Protein AF-0000000067235886 (afdb_homodimer)

Nearest PDB structures (foldseek):
  4d3r-assembly1_A  TM=9.795E-01  e=1.454E-13  Homo sapiens
  3s4e-assembly1_A  TM=9.645E-01  e=9.071E-14  Homo sapiens
  4d3p-assembly1_A  TM=9.441E-01  e=1.953E-13  Homo sapiens
  2nt2-assembly3_C  TM=9.740E-01  e=8.043E-13  Homo sapiens
  6apx-assembly1_A  TM=9.563E-01  e=5.006E-12  Escherichia coli K-12

InterPro domains:
  IPR000340 Dual specificity phosphatase, catalytic domain [PF00782] (36-157)
  IPR000387 Tyrosine-specific protein phosphatases domain [PS50056] (75-140)
  IPR016130 Protein-tyrosine phosphatase, active site [PS00383] (103-113)
  IPR020422 Dual specificity protein phosphatase domain [PS50054] (20-161)
  IPR020422 Dual specificity protein phosphatase domain [SM00195] (20-158)
  IPR029021 Protein-tyrosine phosphatase-like [G3DSA:3.90.190.10] (15-162)
  IPR029021 Protein-tyrosine phosphatase-like [SSF52799] (19-159)

Foldseek 3Di:
DPPDPDPPPPLPLDADDQQDWWDLDVQEIEHACNQQQDPVSCVVVQAAEEEEAAQPDDRNDPPRHHYDYHHDHLDLQTWLLLVQVVVLVRSVVQVVVVHHYYQYYHRRAANSLLNQLLSCCVVVVDASLVSSLSSCLRPVRHWHQLSSQLNRNVCNVVSVDSVPDPTGGPVNSVVVQVVQPHRCCSTPCNVNVVVVHDSVVSSPDRPPPDPPPDDVPPCPPPDPDDDDDDDDDDPPPPPPPPD/DPPDPDPPPPQCLDADDQQDWWDLDVQEIEHACNQQQDPVSCVVVQAAEEEEAAQPDDRNDPPRHHYDYHHDHLDLQTWLLLVQVVVLVRSVVQVVVVHHYYQYYHRRAANSLLNQLLSCCVVVVDASLVSSLSSCLRPVRHWHQLSSQQNRNVCNVVSVDSVPDPTGGPVNSVVVQVVQPHRCCSTPCNVNVVVVHDSVVSSPDRPPPDPPPDDVPPCPPPDPDDDPDDDDDDPPPPPPPPD

Sequence (486 aa):
MAKSPTQFVDIQTAPAQVNGCQAVTPGLLISSFAVEASESQLREQGVTHILQVGIELKSSHPGKFEYLVVPILDAEGVDLVATLPPMFGFIEAAAAKGGVVLVHCMMGISRSASTVIAYLMWKEHIGFVAAAERVYAARPFISPNPGFVLQLRLWEKMGMDFAGWQGWSRTKFLETVEEWGGMNACMFDSVMREGGVSLEAVSHTPRHLGLTSGSQGQLIVPTPAVKRRPMPVKFQHRFCCISMAKSPTQFVDIQTAPAQVNGCQAVTPGLLISSFAVEASESQLREQGVTHILQVGIELKSSHPGKFEYLVVPILDAEGVDLVATLPPMFGFIEAAAAKGGVVLVHCMMGISRSASTVIAYLMWKEHIGFVAAAERVYAARPFISPNPGFVLQLRLWEKMGMDFAGWQGWSRTKFLETVEEWGGMNACMFDSVMREGGVSLEAVSHTPRHLGLTSGSQGQLIVPTPAVKRRPMPVKFQHRFCCIS

Solvent-accessible surface area (backbone atoms only — not comparable to full-atom values): 28130 Å² total; per-residue (Å²): 130,82,75,73,75,79,73,68,73,71,76,69,87,59,64,71,47,54,64,39,76,30,64,66,47,96,48,36,30,40,19,10,39,58,38,67,64,30,62,70,55,33,55,73,70,51,49,43,32,37,40,39,37,28,56,90,64,74,84,73,53,80,87,78,43,49,75,46,79,45,70,43,72,98,48,49,30,53,49,58,75,82,57,39,62,67,53,49,50,52,52,50,55,35,51,76,70,71,33,19,35,35,31,20,17,73,59,30,24,25,62,22,41,45,49,52,30,49,46,42,19,63,76,67,70,44,51,58,60,61,26,42,49,51,46,28,45,40,38,62,56,52,51,36,48,44,27,55,46,49,48,50,48,51,35,47,74,61,68,67,40,74,88,73,59,84,78,61,30,54,67,54,39,56,52,46,30,61,73,59,67,30,65,69,50,40,30,48,68,44,44,34,42,74,68,70,42,55,64,58,59,42,58,68,46,74,77,67,75,79,73,77,80,77,64,90,63,72,75,72,69,73,70,79,81,73,84,75,78,80,75,89,77,80,80,77,75,80,75,77,76,80,126,130,82,77,71,76,78,72,68,72,72,74,71,86,58,65,71,46,53,62,38,74,31,64,64,47,96,50,37,31,39,20,10,40,58,37,68,64,29,64,69,54,33,56,74,71,52,50,43,32,38,40,39,37,28,56,88,65,73,83,73,52,79,87,77,42,50,75,47,79,43,71,42,71,96,48,49,31,52,50,60,74,80,57,39,63,67,54,49,52,51,53,51,54,34,48,77,69,71,35,20,34,36,33,20,16,73,61,31,25,25,62,23,40,45,50,53,29,50,46,42,19,64,76,66,70,46,50,56,58,63,26,42,49,51,46,29,46,41,38,60,56,51,51,35,47,44,28,56,45,49,48,49,47,51,36,47,75,61,69,66,42,75,87,74,58,86,77,60,29,54,65,53,38,54,54,48,31,61,71,59,68,30,64,70,50,40,29,46,69,44,43,33,44,75,68,72,42,54,65,58,59,42,56,67,47,76,78,67,76,78,72,78,80,78,64,90,64,72,75,72,70,73,71,80,81,73,86,77,78,79,73,90,78,82,80,79,77,78,75,79,75,81,123

Secondary structure (DSSP, 8-state):
-------------SPP-TTS-EEEETTEEEE-HHHHH-HHHHHHTT--EEEEE-TT---SSBTTBEEEEE---S-TTS--GGGHHHHHHHHHHHHHTT--EEEE-SSSSSHHHHHHHHHHHHHHT--HHHHHHHHHHHSTT----HHHHHHHHHHHHTTS-STT-----HHHHHHHHHHTT-GGGGSHHHHHHHTT--HHHHHHS----------S---------------------------/-------------SPP-TTS-EEEETTEEEE-HHHHH-HHHHHHTT--EEEEE-TT---SSBTTBEEEEE---S-TTS--GGGHHHHHHHHHHHHHTT--EEEE-SSSSSHHHHHHHHHHHHHHT--HHHHHHHHHHHSTT----HHHHHHHHHHHHTTS-STT-----HHHHHHHHHHTT-GGGGSHHHHHHHTT--HHHHHHS----------S---------------------------

Structure (mmCIF, N/CA/C/O backbone):
data_AF-0000000067235886-model_v1
#
loop_
_entity.id
_entity.type
_entity.pdbx_description
1 polymer 'Uncharacterized protein'
#
loop_
_atom_site.group_PDB
_atom_site.id
_atom_site.type_symbol
_atom_site.label_atom_id
_atom_site.label_alt_id
_atom_site.label_comp_id
_atom_site.label_asym_id
_atom_site.label_entity_id
_atom_site.label_seq_id
_atom_site.pdbx_PDB_ins_code
_atom_site.Cartn_x
_atom_site.Cartn_y
_atom_site.Cartn_z
_atom_site.occupancy
_atom_site.B_iso_or_equiv
_atom_site.auth_seq_id
_atom_site.auth_comp_id
_atom_site.auth_asym_id
_atom_site.auth_atom_id
_atom_site.pdbx_PDB_model_num
ATOM 1 N N . MET A 1 1 ? 15.859 -41.094 20.094 1 21.98 1 MET A N 1
ATOM 2 C CA . MET A 1 1 ? 15.188 -39.938 20.688 1 21.98 1 MET A CA 1
ATOM 3 C C . MET A 1 1 ? 14.391 -39.188 19.625 1 21.98 1 MET A C 1
ATOM 5 O O . MET A 1 1 ? 14.938 -38.812 18.578 1 21.98 1 MET A O 1
ATOM 9 N N . ALA A 1 2 ? 13.086 -39.406 19.625 1 26.31 2 ALA A N 1
ATOM 10 C CA . ALA A 1 2 ? 12.07 -38.938 18.703 1 26.31 2 ALA A CA 1
ATOM 11 C C . ALA A 1 2 ? 12.125 -37.406 18.562 1 26.31 2 ALA A C 1
ATOM 13 O O . ALA A 1 2 ? 11.953 -36.688 19.547 1 26.31 2 ALA A O 1
ATOM 14 N N . LYS A 1 3 ? 13.125 -36.875 17.797 1 30.08 3 LYS A N 1
ATOM 15 C CA . LYS A 1 3 ? 13.133 -35.438 17.516 1 30.08 3 LYS A CA 1
ATOM 16 C C . LYS A 1 3 ? 11.719 -34.906 17.344 1 30.08 3 LYS A C 1
ATOM 18 O O . LYS A 1 3 ? 10.875 -35.562 16.703 1 30.08 3 LYS A O 1
ATOM 23 N N . SER A 1 4 ? 11.273 -34.188 18.391 1 31 4 SER A N 1
ATOM 24 C CA . SER A 1 4 ? 9.961 -33.594 18.578 1 31 4 SER A CA 1
ATOM 25 C C . SER A 1 4 ? 9.453 -32.969 17.281 1 31 4 SER A C 1
ATOM 27 O O . SER A 1 4 ? 10.242 -32.562 16.422 1 31 4 SER A O 1
ATOM 29 N N . PRO A 1 5 ? 8.211 -33.125 16.906 1 32.5 5 PRO A N 1
ATOM 30 C CA . PRO A 1 5 ? 7.473 -32.594 15.742 1 32.5 5 PRO A CA 1
ATOM 31 C C . PRO A 1 5 ? 7.781 -31.141 15.453 1 32.5 5 PRO A C 1
ATOM 33 O O . PRO A 1 5 ? 8.242 -30.406 16.328 1 32.5 5 PRO A O 1
ATOM 36 N N . THR A 1 6 ? 8.086 -30.797 14.234 1 32.34 6 THR A N 1
ATOM 37 C CA . THR A 1 6 ? 8.273 -29.484 13.617 1 32.34 6 THR A CA 1
ATOM 38 C C . THR A 1 6 ? 7.359 -28.453 14.25 1 32.34 6 THR A C 1
ATOM 40 O O . THR A 1 6 ? 6.137 -28.609 14.273 1 32.34 6 THR A O 1
ATOM 43 N N . GLN A 1 7 ? 7.82 -27.891 15.414 1 30.92 7 GLN A N 1
ATOM 44 C CA . GLN A 1 7 ? 7.156 -26.75 16.031 1 30.92 7 GLN A CA 1
ATOM 45 C C . GLN A 1 7 ? 6.465 -25.891 14.992 1 30.92 7 GLN A C 1
ATOM 47 O O . GLN A 1 7 ? 7.105 -25.391 14.055 1 30.92 7 GLN A O 1
ATOM 52 N N . PHE A 1 8 ? 5.32 -26.344 14.602 1 31.03 8 PHE A N 1
ATOM 53 C CA . PHE A 1 8 ? 4.477 -25.453 13.812 1 31.03 8 PHE A CA 1
ATOM 54 C C . PHE A 1 8 ? 4.633 -24.016 14.266 1 31.03 8 PHE A C 1
ATOM 56 O O . PHE A 1 8 ? 4.559 -23.719 15.461 1 31.03 8 PHE A O 1
ATOM 63 N N . VAL A 1 9 ? 5.492 -23.281 13.703 1 32.22 9 VAL A N 1
ATOM 64 C CA . VAL A 1 9 ? 5.543 -21.859 13.961 1 32.22 9 VAL A CA 1
ATOM 65 C C . VAL A 1 9 ? 4.141 -21.328 14.258 1 32.22 9 VAL A C 1
ATOM 67 O O . VAL A 1 9 ? 3.176 -21.703 13.586 1 32.22 9 VAL A O 1
ATOM 70 N N . ASP A 1 10 ? 3.748 -21.219 15.438 1 34.53 10 ASP A N 1
ATOM 71 C CA . ASP A 1 10 ? 2.627 -20.438 15.938 1 34.53 10 ASP A CA 1
ATOM 72 C C . ASP A 1 10 ? 2.193 -19.375 14.922 1 34.53 10 ASP A C 1
ATOM 74 O O . ASP A 1 10 ? 2.984 -18.516 14.531 1 34.53 10 ASP A O 1
ATOM 78 N N . ILE A 1 11 ? 1.407 -19.75 13.891 1 42.47 11 ILE A N 1
ATOM 79 C CA . ILE A 1 11 ? 0.711 -18.812 13.008 1 42.47 11 ILE A CA 1
ATOM 80 C C . ILE A 1 11 ? 0.462 -17.5 13.742 1 42.47 11 ILE A C 1
ATOM 82 O O . ILE A 1 11 ? -0.143 -17.484 14.82 1 42.47 11 ILE A O 1
ATOM 86 N N . GLN A 1 12 ? 1.31 -16.656 13.727 1 47.28 12 GLN A N 1
ATOM 87 C CA . GLN A 1 12 ? 1.461 -15.359 14.383 1 47.28 12 GLN A CA 1
ATOM 88 C C . GLN A 1 12 ? 0.132 -14.609 14.438 1 47.28 12 GLN A C 1
ATOM 90 O O . GLN A 1 12 ? -0.515 -14.406 13.406 1 47.28 12 GLN A O 1
ATOM 95 N N . THR A 1 13 ? -0.775 -14.922 15.461 1 59 13 THR A N 1
ATOM 96 C CA . THR A 1 13 ? -1.963 -14.25 15.969 1 59 13 THR A CA 1
ATOM 97 C C . THR A 1 13 ? -1.791 -12.734 15.922 1 59 13 THR A C 1
ATOM 99 O O . THR A 1 13 ? -2.744 -11.984 16.156 1 59 13 THR A O 1
ATOM 102 N N . ALA A 1 14 ? -0.647 -12.375 15.492 1 71.44 14 ALA A N 1
ATOM 103 C CA . ALA A 1 14 ? -0.475 -10.922 15.523 1 71.44 14 ALA A CA 1
ATOM 104 C C . ALA A 1 14 ? -1.036 -10.273 14.266 1 71.44 14 ALA A C 1
ATOM 106 O O . ALA A 1 14 ? -0.962 -10.844 13.18 1 71.44 14 ALA A O 1
ATOM 107 N N . PRO A 1 15 ? -1.678 -9.25 14.445 1 83.06 15 PRO A N 1
ATOM 108 C CA . PRO A 1 15 ? -2.207 -8.555 13.273 1 83.06 15 PRO A CA 1
ATOM 109 C C . PRO A 1 15 ? -1.141 -8.297 12.211 1 83.06 15 PRO A C 1
ATOM 111 O O . PRO A 1 15 ? 0.013 -8.016 12.539 1 83.06 15 PRO A O 1
ATOM 114 N N . ALA A 1 16 ? -1.576 -8.477 11.078 1 89.81 16 ALA A N 1
ATOM 115 C CA . ALA A 1 16 ? -0.67 -8.305 9.945 1 89.81 16 ALA A CA 1
ATOM 116 C C . ALA A 1 16 ? -0.189 -6.863 9.836 1 89.81 16 ALA A C 1
ATOM 118 O O . ALA A 1 16 ? -0.969 -5.926 10.031 1 89.81 16 ALA A O 1
ATOM 119 N N . GLN A 1 17 ? 1.091 -6.746 9.602 1 92.12 17 GLN A N 1
ATOM 120 C CA . GLN A 1 17 ? 1.688 -5.445 9.336 1 92.12 17 GLN A CA 1
ATOM 121 C C . GLN A 1 17 ? 2.123 -5.328 7.875 1 92.12 17 GLN A C 1
ATOM 123 O O . GLN A 1 17 ? 2.615 -6.293 7.289 1 92.12 17 GLN A O 1
ATOM 128 N N . VAL A 1 18 ? 2.025 -4.145 7.344 1 94.06 18 VAL A N 1
ATOM 129 C CA . VAL A 1 18 ? 2.244 -3.953 5.91 1 94.06 18 VAL A CA 1
ATOM 130 C C . VAL A 1 18 ? 3.686 -4.309 5.559 1 94.06 18 VAL A C 1
ATOM 132 O O . VAL A 1 18 ? 3.963 -4.781 4.453 1 94.06 18 VAL A O 1
ATOM 135 N N . ASN A 1 19 ? 4.613 -4.066 6.465 1 94.56 19 ASN A N 1
ATOM 136 C CA . ASN A 1 19 ? 6.016 -4.34 6.16 1 94.56 19 ASN A CA 1
ATOM 137 C C . ASN A 1 19 ? 6.48 -5.648 6.789 1 94.56 19 ASN A C 1
ATOM 139 O O . ASN A 1 19 ? 7.684 -5.91 6.875 1 94.56 19 ASN A O 1
ATOM 143 N N . GLY A 1 20 ? 5.555 -6.43 7.195 1 93.06 20 GLY A N 1
ATOM 144 C CA . GLY A 1 20 ? 5.824 -7.785 7.652 1 93.06 20 GLY A CA 1
ATOM 145 C C . GLY A 1 20 ? 5.52 -8.836 6.605 1 93.06 20 GLY A C 1
ATOM 146 O O . GLY A 1 20 ? 4.934 -8.539 5.566 1 93.06 20 GLY A O 1
ATOM 147 N N . CYS A 1 21 ? 5.992 -9.984 6.887 1 95 21 CYS A N 1
ATOM 148 C CA . CYS A 1 21 ? 5.734 -11.109 5.992 1 95 21 CYS A CA 1
ATOM 149 C C . CYS A 1 21 ? 4.512 -11.898 6.445 1 95 21 CYS A C 1
ATOM 151 O O . CYS A 1 21 ? 4.285 -12.07 7.648 1 95 21 CYS A O 1
ATOM 153 N N . GLN A 1 22 ? 3.697 -12.312 5.535 1 96.88 22 GLN A N 1
ATOM 154 C CA . GLN A 1 22 ? 2.543 -13.156 5.82 1 96.88 22 GLN A CA 1
ATOM 155 C C . GLN A 1 22 ? 2.631 -14.477 5.062 1 96.88 22 GLN A C 1
ATOM 157 O O . GLN A 1 22 ? 3.02 -14.508 3.891 1 96.88 22 GLN A O 1
ATOM 162 N N . ALA A 1 23 ? 2.35 -15.562 5.762 1 97.5 23 ALA A N 1
ATOM 163 C CA . ALA A 1 23 ? 2.271 -16.875 5.133 1 97.5 23 ALA A CA 1
ATOM 164 C C . ALA A 1 23 ? 0.893 -17.109 4.523 1 97.5 23 ALA A C 1
ATOM 166 O O . ALA A 1 23 ? -0.123 -17.031 5.219 1 97.5 23 ALA A O 1
ATOM 167 N N . VAL A 1 24 ? 0.895 -17.391 3.256 1 97.75 24 VAL A N 1
ATOM 168 C CA . VAL A 1 24 ? -0.371 -17.672 2.584 1 97.75 24 VAL A CA 1
ATOM 169 C C . VAL A 1 24 ? -0.667 -19.172 2.643 1 97.75 24 VAL A C 1
ATOM 171 O O . VAL A 1 24 ? -1.794 -19.578 2.936 1 97.75 24 VAL A O 1
ATOM 174 N N . THR A 1 25 ? 0.249 -19.969 2.256 1 96.56 25 THR A N 1
ATOM 175 C CA . THR A 1 25 ? 0.318 -21.422 2.443 1 96.56 25 THR A CA 1
ATOM 176 C C . THR A 1 25 ? 1.691 -21.828 2.967 1 96.56 25 THR A C 1
ATOM 178 O O . THR A 1 25 ? 2.637 -21.031 2.936 1 96.56 25 THR A O 1
ATOM 181 N N . PRO A 1 26 ? 1.777 -22.984 3.557 1 95.31 26 PRO A N 1
ATOM 182 C CA . PRO A 1 26 ? 3.115 -23.406 3.977 1 95.31 26 PRO A CA 1
ATOM 183 C C . PRO A 1 26 ? 4.148 -23.297 2.859 1 95.31 26 PRO A C 1
ATOM 185 O O . PRO A 1 26 ? 3.949 -23.828 1.768 1 95.31 26 PRO A O 1
ATOM 188 N N . GLY A 1 27 ? 5.133 -22.531 3.156 1 97.81 27 GLY A N 1
ATOM 189 C CA . GLY A 1 27 ? 6.238 -22.422 2.219 1 97.81 27 GLY A CA 1
ATOM 190 C C . GLY A 1 27 ? 6.078 -21.25 1.256 1 97.81 27 GLY A C 1
ATOM 191 O O . GLY A 1 27 ? 6.957 -21 0.429 1 97.81 27 GLY A O 1
ATOM 192 N N . LEU A 1 28 ? 4.984 -20.547 1.322 1 98.69 28 LEU A N 1
ATOM 193 C CA . LEU A 1 28 ? 4.723 -19.422 0.428 1 98.69 28 LEU A CA 1
ATOM 194 C C . LEU A 1 28 ? 4.387 -18.172 1.221 1 98.69 28 LEU A C 1
ATOM 196 O O . LEU A 1 28 ? 3.311 -18.078 1.817 1 98.69 28 LEU A O 1
ATOM 200 N N . LEU A 1 29 ? 5.312 -17.203 1.153 1 98.75 29 LEU A N 1
ATOM 201 C CA . LEU A 1 29 ? 5.195 -15.961 1.898 1 98.75 29 LEU A CA 1
ATOM 202 C C . LEU A 1 29 ? 5.004 -14.781 0.953 1 98.75 29 LEU A C 1
ATOM 204 O O . LEU A 1 29 ? 5.449 -14.82 -0.196 1 98.75 29 LEU A O 1
ATOM 208 N N . ILE A 1 30 ? 4.324 -13.75 1.436 1 98.81 30 ILE A N 1
ATOM 209 C CA . ILE A 1 30 ? 4.156 -12.492 0.715 1 98.81 30 ILE A CA 1
ATOM 210 C C . ILE A 1 30 ? 4.52 -11.32 1.627 1 98.81 30 ILE A C 1
ATOM 212 O O . ILE A 1 30 ? 4.25 -11.352 2.83 1 98.81 30 ILE A O 1
ATOM 216 N N . SER A 1 31 ? 5.164 -10.297 1.07 1 98 31 SER A N 1
ATOM 217 C CA . SER A 1 31 ? 5.52 -9.125 1.857 1 98 31 SER A CA 1
ATOM 218 C C . SER A 1 31 ? 5.805 -7.922 0.961 1 98 31 SER A C 1
ATOM 220 O O . SER A 1 31 ? 5.723 -8.023 -0.264 1 98 31 SER A O 1
ATOM 222 N N . SER A 1 32 ? 6.035 -6.785 1.588 1 96.5 32 SER A N 1
ATOM 223 C CA . SER A 1 32 ? 6.633 -5.641 0.913 1 96.5 32 SER A CA 1
ATOM 224 C C . SER A 1 32 ? 8.133 -5.844 0.693 1 96.5 32 SER A C 1
ATOM 226 O O . SER A 1 32 ? 8.672 -6.895 1.035 1 96.5 32 SER A O 1
ATOM 228 N N . PHE A 1 33 ? 8.781 -4.871 0.14 1 95.94 33 PHE A N 1
ATOM 229 C CA . PHE A 1 33 ? 10.219 -4.926 -0.112 1 95.94 33 PHE A CA 1
ATOM 230 C C . PHE A 1 33 ? 10.992 -4.984 1.197 1 95.94 33 PHE A C 1
ATOM 232 O O . PHE A 1 33 ? 12.148 -5.406 1.219 1 95.94 33 PHE A O 1
ATOM 239 N N . ALA A 1 34 ? 10.406 -4.555 2.262 1 94.06 34 ALA A N 1
ATOM 240 C CA . ALA A 1 34 ? 11.109 -4.359 3.525 1 94.06 34 ALA A CA 1
ATOM 241 C C . ALA A 1 34 ? 11.68 -5.672 4.047 1 94.06 34 ALA A C 1
ATOM 243 O O . ALA A 1 34 ? 12.805 -5.715 4.547 1 94.06 34 ALA A O 1
ATOM 244 N N . VAL A 1 35 ? 10.898 -6.727 3.922 1 95.88 35 VAL A N 1
ATOM 245 C CA . VAL A 1 35 ? 11.359 -8.023 4.41 1 95.88 35 VAL A CA 1
ATOM 246 C C . VAL A 1 35 ? 12.531 -8.508 3.555 1 95.88 35 VAL A C 1
ATOM 248 O O . VAL A 1 35 ? 13.539 -8.992 4.082 1 95.88 35 VAL A O 1
ATOM 251 N N . GLU A 1 36 ? 12.359 -8.367 2.256 1 97.19 36 GLU A N 1
ATOM 252 C CA . GLU A 1 36 ? 13.414 -8.773 1.331 1 97.19 36 GLU A CA 1
ATOM 253 C C . GLU A 1 36 ? 14.719 -8.039 1.624 1 97.19 36 GLU A C 1
ATOM 255 O O . GLU A 1 36 ? 15.805 -8.617 1.492 1 97.19 36 GLU A O 1
ATOM 260 N N . ALA A 1 37 ? 14.641 -6.809 2.072 1 94.38 37 ALA A N 1
ATOM 261 C CA . ALA A 1 37 ? 15.82 -5.98 2.311 1 94.38 37 ALA A CA 1
ATOM 262 C C . ALA A 1 37 ? 16.547 -6.406 3.588 1 94.38 37 ALA A C 1
ATOM 264 O O . ALA A 1 37 ? 17.703 -6.047 3.803 1 94.38 37 ALA A O 1
ATOM 265 N N . SER A 1 38 ? 15.906 -7.152 4.426 1 94.12 38 SER A N 1
ATOM 266 C CA . SER A 1 38 ? 16.469 -7.551 5.711 1 94.12 38 SER A CA 1
ATOM 267 C C . SER A 1 38 ? 16.875 -9.016 5.703 1 94.12 38 SER A C 1
ATOM 269 O O . SER A 1 38 ? 16.047 -9.906 5.879 1 94.12 38 SER A O 1
ATOM 271 N N . GLU A 1 39 ? 18.141 -9.195 5.652 1 96.19 39 GLU A N 1
ATOM 272 C CA . GLU A 1 39 ? 18.625 -10.562 5.648 1 96.19 39 GLU A CA 1
ATOM 273 C C . GLU A 1 39 ? 18.188 -11.312 6.906 1 96.19 39 GLU A C 1
ATOM 275 O O . GLU A 1 39 ? 17.859 -12.5 6.848 1 96.19 39 GLU A O 1
ATOM 280 N N . SER A 1 40 ? 18.297 -10.641 8.023 1 94.69 40 SER A N 1
ATOM 281 C CA . SER A 1 40 ? 17.922 -11.273 9.281 1 94.69 40 SER A CA 1
ATOM 282 C C . SER A 1 40 ? 16.469 -11.734 9.25 1 94.69 40 SER A C 1
ATOM 284 O O . SER A 1 40 ? 16.156 -12.844 9.703 1 94.69 40 SER A O 1
ATOM 286 N N . GLN A 1 41 ? 15.594 -10.945 8.695 1 94.19 41 GLN A N 1
ATOM 287 C CA . GLN A 1 41 ? 14.188 -11.32 8.594 1 94.19 41 GLN A CA 1
ATOM 288 C C . GLN A 1 41 ? 14 -12.492 7.637 1 94.19 41 GLN A C 1
ATOM 290 O O . GLN A 1 41 ? 13.195 -13.391 7.898 1 94.19 41 GLN A O 1
ATOM 295 N N . LEU A 1 42 ? 14.703 -12.477 6.559 1 97.88 42 LEU A N 1
ATOM 296 C CA . LEU A 1 42 ? 14.625 -13.562 5.586 1 97.88 42 LEU A CA 1
ATOM 297 C C . LEU A 1 42 ? 15.023 -14.891 6.223 1 97.88 42 LEU A C 1
ATOM 299 O O . LEU A 1 42 ? 14.328 -15.891 6.066 1 97.88 42 LEU A O 1
ATOM 303 N N . ARG A 1 43 ? 16.062 -14.867 6.914 1 97.75 43 ARG A N 1
ATOM 304 C CA . ARG A 1 43 ? 16.562 -16.078 7.547 1 97.75 43 ARG A CA 1
ATOM 305 C C . ARG A 1 43 ? 15.633 -16.547 8.656 1 97.75 43 ARG A C 1
ATOM 307 O O . ARG A 1 43 ? 15.391 -17.75 8.812 1 97.75 43 ARG A O 1
ATOM 314 N N . GLU A 1 44 ? 15.164 -15.578 9.391 1 96.12 44 GLU A N 1
ATOM 315 C CA . GLU A 1 44 ? 14.227 -15.906 10.461 1 96.12 44 GLU A CA 1
ATOM 316 C C . GLU A 1 44 ? 12.984 -16.609 9.922 1 96.12 44 GLU A C 1
ATOM 318 O O . GLU A 1 44 ? 12.422 -17.484 10.578 1 96.12 44 GLU A O 1
ATOM 323 N N . GLN A 1 45 ? 12.586 -16.266 8.742 1 96.56 45 GLN A N 1
ATOM 324 C CA . GLN A 1 45 ? 11.391 -16.828 8.133 1 96.56 45 GLN A CA 1
ATOM 325 C C . GLN A 1 45 ? 11.719 -18.094 7.336 1 96.56 45 GLN A C 1
ATOM 327 O O . GLN A 1 45 ? 10.828 -18.719 6.766 1 96.56 45 GLN A O 1
ATOM 332 N N . GLY A 1 46 ? 13.008 -18.422 7.238 1 98 46 GLY A N 1
ATOM 333 C CA . GLY A 1 46 ? 13.43 -19.625 6.523 1 98 46 GLY A CA 1
ATOM 334 C C . GLY A 1 46 ? 13.391 -19.453 5.016 1 98 46 GLY A C 1
ATOM 335 O O . GLY A 1 46 ? 13.328 -20.453 4.285 1 98 46 GLY A O 1
ATOM 336 N N . VAL A 1 47 ? 13.445 -18.281 4.559 1 98.75 47 VAL A N 1
ATOM 337 C CA . VAL A 1 47 ? 13.336 -18.016 3.127 1 98.75 47 VAL A CA 1
ATOM 338 C C . VAL A 1 47 ? 14.547 -18.594 2.402 1 98.75 47 VAL A C 1
ATOM 340 O O . VAL A 1 47 ? 15.688 -18.438 2.863 1 98.75 47 VAL A O 1
ATOM 343 N N . THR A 1 48 ? 14.297 -19.266 1.369 1 98.81 48 THR A N 1
ATOM 344 C CA . THR A 1 48 ? 15.367 -19.797 0.527 1 98.81 48 THR A CA 1
ATOM 345 C C . THR A 1 48 ? 15.281 -19.203 -0.879 1 98.81 48 THR A C 1
ATOM 347 O O . THR A 1 48 ? 16.297 -19.094 -1.574 1 98.81 48 THR A O 1
ATOM 350 N N . HIS A 1 49 ? 14.133 -18.906 -1.353 1 98.88 49 HIS A N 1
ATOM 351 C CA . HIS A 1 49 ? 13.836 -18.391 -2.684 1 98.88 49 HIS A CA 1
ATOM 352 C C . HIS A 1 49 ? 13.078 -17.078 -2.607 1 98.88 49 HIS A C 1
ATOM 354 O O . HIS A 1 49 ? 12.211 -16.906 -1.75 1 98.88 49 HIS A O 1
ATOM 360 N N . ILE A 1 50 ? 13.43 -16.141 -3.514 1 98.94 50 ILE A N 1
ATOM 361 C CA . ILE A 1 50 ? 12.781 -14.828 -3.539 1 98.94 50 ILE A CA 1
ATOM 362 C C . ILE A 1 50 ? 12.273 -14.531 -4.945 1 98.94 50 ILE A C 1
ATOM 364 O O . ILE A 1 50 ? 13.055 -14.492 -5.898 1 98.94 50 ILE A O 1
ATOM 368 N N . LEU A 1 51 ? 11.016 -14.43 -5.102 1 98.94 51 LEU A N 1
ATOM 369 C CA . LEU A 1 51 ? 10.367 -13.953 -6.316 1 98.94 51 LEU A CA 1
ATOM 370 C C . LEU A 1 51 ? 10.07 -12.461 -6.23 1 98.94 51 LEU A C 1
ATOM 372 O O . LEU A 1 51 ? 9.156 -12.039 -5.52 1 98.94 51 LEU A O 1
ATOM 376 N N . GLN A 1 52 ? 10.836 -11.711 -6.941 1 98.88 52 GLN A N 1
ATOM 377 C CA . GLN A 1 52 ? 10.789 -10.258 -6.926 1 98.88 52 GLN A CA 1
ATOM 378 C C . GLN A 1 52 ? 10.039 -9.719 -8.141 1 98.88 52 GLN A C 1
ATOM 380 O O . GLN A 1 52 ? 10.492 -9.867 -9.273 1 98.88 52 GLN A O 1
ATOM 385 N N . VAL A 1 53 ? 8.898 -9.039 -7.895 1 98.88 53 VAL A N 1
ATOM 386 C CA . VAL A 1 53 ? 8.031 -8.633 -8.992 1 98.88 53 VAL A CA 1
ATOM 387 C C . VAL A 1 53 ? 7.934 -7.105 -9.031 1 98.88 53 VAL A C 1
ATOM 389 O O . VAL A 1 53 ? 7.098 -6.512 -8.344 1 98.88 53 VAL A O 1
ATOM 392 N N . GLY A 1 54 ? 8.633 -6.465 -9.836 1 98.38 54 GLY A N 1
ATOM 393 C CA . GLY A 1 54 ? 8.633 -5.016 -9.953 1 98.38 54 GLY A CA 1
ATOM 394 C C . GLY A 1 54 ? 9.859 -4.48 -10.664 1 98.38 54 GLY A C 1
ATOM 395 O O . GLY A 1 54 ? 10.984 -4.887 -10.375 1 98.38 54 GLY A O 1
ATOM 396 N N . ILE A 1 55 ? 9.633 -3.531 -11.508 1 97.69 55 ILE A N 1
ATOM 397 C CA . ILE A 1 55 ? 10.695 -3.037 -12.375 1 97.69 55 ILE A CA 1
ATOM 398 C C . ILE A 1 55 ? 11.609 -2.104 -11.586 1 97.69 55 ILE A C 1
ATOM 400 O O . ILE A 1 55 ? 12.781 -1.945 -11.93 1 97.69 55 ILE A O 1
ATOM 404 N N . GLU A 1 56 ? 11.133 -1.5 -10.508 1 93.81 56 GLU A N 1
ATOM 405 C CA . GLU A 1 56 ? 11.891 -0.506 -9.758 1 93.81 56 GLU A CA 1
ATOM 406 C C . GLU A 1 56 ? 12.742 -1.165 -8.672 1 93.81 56 GLU A C 1
ATOM 408 O O . GLU A 1 56 ? 13.547 -0.501 -8.023 1 93.81 56 GLU A O 1
ATOM 413 N N . LEU A 1 57 ? 12.602 -2.465 -8.531 1 96.06 57 LEU A N 1
ATOM 414 C CA . LEU A 1 57 ? 13.227 -3.168 -7.414 1 96.06 57 LEU A CA 1
ATOM 415 C C . LEU A 1 57 ? 14.609 -3.674 -7.793 1 96.06 57 LEU A C 1
ATOM 417 O O . LEU A 1 57 ? 14.844 -4.07 -8.938 1 96.06 57 LEU A O 1
ATOM 421 N N . LYS A 1 58 ? 15.469 -3.66 -6.824 1 95.88 58 LYS A N 1
ATOM 422 C CA . LYS A 1 58 ? 16.781 -4.273 -6.91 1 95.88 58 LYS A CA 1
ATOM 423 C C . LYS A 1 58 ? 16.969 -5.332 -5.824 1 95.88 58 LYS A C 1
ATOM 425 O O . LYS A 1 58 ? 16.625 -5.105 -4.668 1 95.88 58 LYS A O 1
ATOM 430 N N . SER A 1 59 ? 17.578 -6.453 -6.242 1 97.94 59 SER A N 1
ATOM 431 C CA . SER A 1 59 ? 17.797 -7.523 -5.277 1 97.94 59 SER A CA 1
ATOM 432 C C . SER A 1 59 ? 18.812 -7.105 -4.219 1 97.94 59 SER A C 1
ATOM 434 O O . SER A 1 59 ? 19.922 -6.676 -4.547 1 97.94 59 SER A O 1
ATOM 436 N N . SER A 1 60 ? 18.516 -7.355 -2.994 1 96.19 60 SER A N 1
ATOM 437 C CA . SER A 1 60 ? 19.359 -6.879 -1.898 1 96.19 60 SER A CA 1
ATOM 438 C C . SER A 1 60 ? 20.438 -7.887 -1.549 1 96.19 60 SER A C 1
ATOM 440 O O . SER A 1 60 ? 21.5 -7.52 -1.025 1 96.19 60 SER A O 1
ATOM 442 N N . HIS A 1 61 ? 20.188 -9.172 -1.855 1 97.56 61 HIS A N 1
ATOM 443 C CA . HIS A 1 61 ? 21.094 -10.195 -1.364 1 97.56 61 HIS A CA 1
ATOM 444 C C . HIS A 1 61 ? 21.422 -11.211 -2.457 1 97.56 61 HIS A C 1
ATOM 446 O O . HIS A 1 61 ? 21.281 -12.422 -2.254 1 97.56 61 HIS A O 1
ATOM 452 N N . PRO A 1 62 ? 21.859 -10.734 -3.58 1 96.31 62 PRO A N 1
ATOM 453 C CA . PRO A 1 62 ? 22.25 -11.688 -4.621 1 96.31 62 PRO A CA 1
ATOM 454 C C . PRO A 1 62 ? 23.312 -12.68 -4.145 1 96.31 62 PRO A C 1
ATOM 456 O O . PRO A 1 62 ? 24.219 -12.312 -3.396 1 96.31 62 PRO A O 1
ATOM 459 N N . GLY A 1 63 ? 23.094 -13.938 -4.504 1 97.12 63 GLY A N 1
ATOM 460 C CA . GLY A 1 63 ? 24.078 -14.961 -4.141 1 97.12 63 GLY A CA 1
ATOM 461 C C . GLY A 1 63 ? 23.766 -15.641 -2.82 1 97.12 63 GLY A C 1
ATOM 462 O O . GLY A 1 63 ? 24.281 -16.719 -2.531 1 97.12 63 GLY A O 1
ATOM 463 N N . LYS A 1 64 ? 22.938 -15.086 -2.049 1 98.12 64 LYS A N 1
ATOM 464 C CA . LYS A 1 64 ? 22.625 -15.664 -0.747 1 98.12 64 LYS A CA 1
ATOM 465 C C . LYS A 1 64 ? 21.281 -16.406 -0.785 1 98.12 64 LYS A C 1
ATOM 467 O O . LYS A 1 64 ? 21.078 -17.344 -0.022 1 98.12 64 LYS A O 1
ATOM 472 N N . PHE A 1 65 ? 20.469 -15.93 -1.567 1 98.75 65 PHE A N 1
ATOM 473 C CA . PHE A 1 65 ? 19.172 -16.531 -1.838 1 98.75 65 PHE A CA 1
ATOM 474 C C . PHE A 1 65 ? 18.984 -16.766 -3.332 1 98.75 65 PHE A C 1
ATOM 476 O O . PHE A 1 65 ? 19.672 -16.156 -4.152 1 98.75 65 PHE A O 1
ATOM 483 N N . GLU A 1 66 ? 18.125 -17.703 -3.691 1 98.69 66 GLU A N 1
ATOM 484 C CA . GLU A 1 66 ? 17.797 -17.891 -5.098 1 98.69 66 GLU A CA 1
ATOM 485 C C . GLU A 1 66 ? 16.734 -16.891 -5.547 1 98.69 66 GLU A C 1
ATOM 487 O O . GLU A 1 66 ? 15.625 -16.844 -4.992 1 98.69 66 GLU A O 1
ATOM 492 N N . TYR A 1 67 ? 17.078 -16.109 -6.555 1 98.81 67 TYR A N 1
ATOM 493 C CA . TYR A 1 67 ? 16.188 -15.047 -6.992 1 98.81 67 TYR A CA 1
ATOM 494 C C . TYR A 1 67 ? 15.57 -15.367 -8.344 1 98.81 67 TYR A C 1
ATOM 496 O O . TYR A 1 67 ? 16.234 -15.93 -9.219 1 98.81 67 TYR A O 1
ATOM 504 N N . LEU A 1 68 ? 14.352 -15.062 -8.531 1 98.88 68 LEU A N 1
ATOM 505 C CA . LEU A 1 68 ? 13.734 -14.766 -9.82 1 98.88 68 LEU A CA 1
ATOM 506 C C . LEU A 1 68 ? 13.188 -13.336 -9.852 1 98.88 68 LEU A C 1
ATOM 508 O O . LEU A 1 68 ? 12.383 -12.961 -8.992 1 98.88 68 LEU A O 1
ATOM 512 N N . VAL A 1 69 ? 13.656 -12.578 -10.797 1 98.75 69 VAL A N 1
ATOM 513 C CA . VAL A 1 69 ? 13.25 -11.18 -10.922 1 98.75 69 VAL A CA 1
ATOM 514 C C . VAL A 1 69 ? 12.32 -11.023 -12.125 1 98.75 69 VAL A C 1
ATOM 516 O O . VAL A 1 69 ? 12.664 -11.414 -13.242 1 98.75 69 VAL A O 1
ATOM 519 N N . VAL A 1 70 ? 11.164 -10.492 -11.883 1 98.88 70 VAL A N 1
ATOM 520 C CA . VAL A 1 70 ? 10.18 -10.203 -12.922 1 98.88 70 VAL A CA 1
ATOM 521 C C . VAL A 1 70 ? 9.906 -8.703 -12.969 1 98.88 70 VAL A C 1
ATOM 523 O O . VAL A 1 70 ? 9.109 -8.188 -12.188 1 98.88 70 VAL A O 1
ATOM 526 N N . PRO A 1 71 ? 10.5 -7.996 -13.938 1 98.44 71 PRO A N 1
ATOM 527 C CA . PRO A 1 71 ? 10.484 -6.531 -13.938 1 98.44 71 PRO A CA 1
ATOM 528 C C . PRO A 1 71 ? 9.258 -5.961 -14.648 1 98.44 71 PRO A C 1
ATOM 530 O O . PRO A 1 71 ? 9.359 -5.492 -15.789 1 98.44 71 PRO A O 1
ATOM 533 N N . ILE A 1 72 ? 8.188 -5.867 -13.984 1 98.38 72 ILE A N 1
ATOM 534 C CA . ILE A 1 72 ? 6.988 -5.293 -14.57 1 98.38 72 ILE A CA 1
ATOM 535 C C . ILE A 1 72 ? 6.527 -4.094 -13.742 1 98.38 72 ILE A C 1
ATOM 537 O O . ILE A 1 72 ? 6.809 -4.016 -12.547 1 98.38 72 ILE A O 1
ATOM 541 N N . LEU A 1 73 ? 5.777 -3.188 -14.422 1 97.31 73 LEU A N 1
ATOM 542 C CA . LEU A 1 73 ? 5.164 -2.039 -13.758 1 97.31 73 LEU A CA 1
ATOM 543 C C . LEU A 1 73 ? 3.852 -2.434 -13.086 1 97.31 73 LEU A C 1
ATOM 545 O O . LEU A 1 73 ? 3.205 -3.4 -13.5 1 97.31 73 LEU A O 1
ATOM 549 N N . ASP A 1 74 ? 3.549 -1.692 -12.047 1 96.5 74 ASP A N 1
ATOM 550 C CA . ASP A 1 74 ? 2.205 -1.808 -11.492 1 96.5 74 ASP A CA 1
ATOM 551 C C . ASP A 1 74 ? 1.227 -0.891 -12.227 1 96.5 74 ASP A C 1
ATOM 553 O O . ASP A 1 74 ? 0.818 0.143 -11.688 1 96.5 74 ASP A O 1
ATOM 557 N N . ALA A 1 75 ? 0.888 -1.38 -13.352 1 96.75 75 ALA A N 1
ATOM 558 C CA . ALA A 1 75 ? 0.012 -0.605 -14.227 1 96.75 75 ALA A CA 1
ATOM 559 C C . ALA A 1 75 ? -1.054 -1.493 -14.859 1 96.75 75 ALA A C 1
ATOM 561 O O . ALA A 1 75 ? -0.791 -2.652 -15.188 1 96.75 75 ALA A O 1
ATOM 562 N N . GLU A 1 76 ? -2.166 -0.93 -15.117 1 97.56 76 GLU A N 1
ATOM 563 C CA . GLU A 1 76 ? -3.344 -1.691 -15.523 1 97.56 76 GLU A CA 1
ATOM 564 C C . GLU A 1 76 ? -3.139 -2.332 -16.891 1 97.56 76 GLU A C 1
ATOM 566 O O . GLU A 1 76 ? -3.736 -3.365 -17.203 1 97.56 76 GLU A O 1
ATOM 571 N N . GLY A 1 77 ? -2.293 -1.745 -17.641 1 98.31 77 GLY A N 1
ATOM 572 C CA . GLY A 1 77 ? -2.1 -2.236 -19 1 98.31 77 GLY A CA 1
ATOM 573 C C . GLY A 1 77 ? -1.041 -3.316 -19.094 1 98.31 77 GLY A C 1
ATOM 574 O O . GLY A 1 77 ? -0.854 -3.916 -20.156 1 98.31 77 GLY A O 1
ATOM 575 N N . VAL A 1 78 ? -0.335 -3.617 -18.016 1 98.75 78 VAL A N 1
ATOM 576 C CA . VAL A 1 78 ? 0.737 -4.605 -18.016 1 98.75 78 VAL A CA 1
ATOM 577 C C . VAL A 1 78 ? 0.142 -6.012 -18.062 1 98.75 78 VAL A C 1
ATOM 579 O O . VAL A 1 78 ? -0.817 -6.316 -17.359 1 98.75 78 VAL A O 1
ATOM 582 N N . ASP A 1 79 ? 0.699 -6.879 -18.922 1 98.88 79 ASP A N 1
ATOM 583 C CA . ASP A 1 79 ? 0.218 -8.242 -19.109 1 98.88 79 ASP A CA 1
ATOM 584 C C . ASP A 1 79 ? 0.808 -9.188 -18.062 1 98.88 79 ASP A C 1
ATOM 586 O O . ASP A 1 79 ? 1.774 -9.898 -18.344 1 98.88 79 ASP A O 1
ATOM 590 N N . LEU A 1 80 ? 0.186 -9.281 -16.969 1 98.88 80 LEU A N 1
ATOM 591 C CA . LEU A 1 80 ? 0.641 -10.117 -15.867 1 98.88 80 LEU A CA 1
ATOM 592 C C . LEU A 1 80 ? 0.562 -11.594 -16.234 1 98.88 80 LEU A C 1
ATOM 594 O O . LEU A 1 80 ? 1.479 -12.359 -15.938 1 98.88 80 LEU A O 1
ATOM 598 N N . VAL A 1 81 ? -0.496 -12.039 -16.797 1 98.88 81 VAL A N 1
ATOM 599 C CA . VAL A 1 81 ? -0.76 -13.453 -17.062 1 98.88 81 VAL A CA 1
ATOM 600 C C . VAL A 1 81 ? 0.36 -14.031 -17.922 1 98.88 81 VAL A C 1
ATOM 602 O O . VAL A 1 81 ? 0.808 -15.156 -17.688 1 98.88 81 VAL A O 1
ATOM 605 N N . ALA A 1 82 ? 0.797 -13.266 -18.844 1 98.62 82 ALA A N 1
ATOM 606 C CA . ALA A 1 82 ? 1.862 -13.727 -19.719 1 98.62 82 ALA A CA 1
ATOM 607 C C . ALA A 1 82 ? 3.148 -13.992 -18.953 1 98.62 82 ALA A C 1
ATOM 609 O O . ALA A 1 82 ? 4.02 -14.727 -19.422 1 98.62 82 ALA A O 1
ATOM 610 N N . THR A 1 83 ? 3.316 -13.414 -17.781 1 98.62 83 THR A N 1
ATOM 611 C CA . THR A 1 83 ? 4.555 -13.523 -17.016 1 98.62 83 THR A CA 1
ATOM 612 C C . THR A 1 83 ? 4.445 -14.625 -15.969 1 98.62 83 THR A C 1
ATOM 614 O O . THR A 1 83 ? 5.426 -14.938 -15.297 1 98.62 83 THR A O 1
ATOM 617 N N . LEU A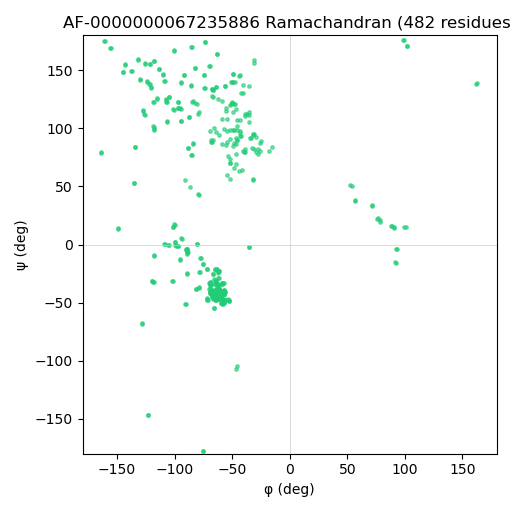 1 84 ? 3.371 -15.289 -15.828 1 98.88 84 LEU A N 1
ATOM 618 C CA . LEU A 1 84 ? 3.084 -16.141 -14.68 1 98.88 84 LEU A CA 1
ATOM 619 C C . LEU A 1 84 ? 3.807 -17.484 -14.805 1 98.88 84 LEU A C 1
ATOM 621 O O . LEU A 1 84 ? 4.281 -18.031 -13.805 1 98.88 84 LEU A O 1
ATOM 625 N N . PRO A 1 85 ? 3.945 -18.078 -16 1 98.69 85 PRO A N 1
ATOM 626 C CA . PRO A 1 85 ? 4.457 -19.453 -16.094 1 98.69 85 PRO A CA 1
ATOM 627 C C . PRO A 1 85 ? 5.832 -19.609 -15.445 1 98.69 85 PRO A C 1
ATOM 629 O O . PRO A 1 85 ? 6.02 -20.469 -14.586 1 98.69 85 PRO A O 1
ATOM 632 N N . PRO A 1 86 ? 6.797 -18.766 -15.758 1 98.75 86 PRO A N 1
ATOM 633 C CA . PRO A 1 86 ? 8.078 -18.953 -15.078 1 98.75 86 PRO A CA 1
ATOM 634 C C . PRO A 1 86 ? 7.992 -18.719 -13.578 1 98.75 86 PRO A C 1
ATOM 636 O O . PRO A 1 86 ? 8.742 -19.328 -12.805 1 98.75 86 PRO A O 1
ATOM 639 N N . MET A 1 87 ? 7.117 -17.859 -13.125 1 98.88 87 MET A N 1
ATOM 640 C CA . MET A 1 87 ? 6.949 -17.609 -11.703 1 98.88 87 MET A CA 1
ATOM 641 C C . MET A 1 87 ? 6.402 -18.844 -10.984 1 98.88 87 MET A C 1
ATOM 643 O O . MET A 1 87 ? 6.883 -19.203 -9.914 1 98.88 87 MET A O 1
ATOM 647 N N . PHE A 1 88 ? 5.461 -19.469 -11.656 1 98.88 88 PHE A N 1
ATOM 648 C CA . PHE A 1 88 ? 4.891 -20.672 -11.086 1 98.88 88 PHE A CA 1
ATOM 649 C C . PHE A 1 88 ? 5.93 -21.797 -11.031 1 98.88 88 PHE A C 1
ATOM 651 O O . PHE A 1 88 ? 6.031 -22.5 -10.031 1 98.88 88 PHE A O 1
ATOM 658 N N . GLY A 1 89 ? 6.656 -21.891 -12.117 1 98.81 89 GLY A N 1
ATOM 659 C CA . GLY A 1 89 ? 7.738 -22.859 -12.109 1 98.81 89 GLY A CA 1
ATOM 660 C C . GLY A 1 89 ? 8.727 -22.656 -10.984 1 98.81 89 GLY A C 1
ATOM 661 O O . GLY A 1 89 ? 9.172 -23.625 -10.352 1 98.81 89 GLY A O 1
ATOM 662 N N . PHE A 1 90 ? 9.031 -21.422 -10.742 1 98.94 90 PHE A N 1
ATOM 663 C CA . PHE A 1 90 ? 9.969 -21.047 -9.68 1 98.94 90 PHE A CA 1
ATOM 664 C C . PHE A 1 90 ? 9.43 -21.469 -8.32 1 98.94 90 PHE A C 1
ATOM 666 O O . PHE A 1 90 ? 10.156 -22.031 -7.508 1 98.94 90 PHE A O 1
ATOM 673 N N . ILE A 1 91 ? 8.164 -21.188 -8.055 1 98.88 91 ILE A N 1
ATOM 674 C CA . ILE A 1 91 ? 7.535 -21.531 -6.781 1 98.88 91 ILE A CA 1
ATOM 675 C C . ILE A 1 91 ? 7.488 -23.047 -6.609 1 98.88 91 ILE A C 1
ATOM 677 O O . ILE A 1 91 ? 7.84 -23.562 -5.551 1 98.88 91 ILE A O 1
ATOM 681 N N . GLU A 1 92 ? 7.156 -23.781 -7.648 1 98.81 92 GLU A N 1
ATOM 682 C CA . GLU A 1 92 ? 7.047 -25.234 -7.594 1 98.81 92 GLU A CA 1
ATOM 683 C C . GLU A 1 92 ? 8.414 -25.875 -7.375 1 98.81 92 GLU A C 1
ATOM 685 O O . GLU A 1 92 ? 8.531 -26.859 -6.633 1 98.81 92 GLU A O 1
ATOM 690 N N . ALA A 1 93 ? 9.367 -25.359 -8.039 1 98.69 93 ALA A N 1
ATOM 691 C CA . ALA A 1 93 ? 10.711 -25.906 -7.883 1 98.69 93 ALA A CA 1
ATOM 692 C C . ALA A 1 93 ? 11.203 -25.734 -6.449 1 98.69 93 ALA A C 1
ATOM 694 O O . ALA A 1 93 ? 11.852 -26.625 -5.898 1 98.69 93 ALA A O 1
ATOM 695 N N . ALA A 1 94 ? 10.953 -24.562 -5.922 1 98.62 94 ALA A N 1
ATOM 696 C CA . ALA A 1 94 ? 11.328 -24.328 -4.531 1 98.62 94 ALA A CA 1
ATOM 697 C C . ALA A 1 94 ? 10.625 -25.297 -3.592 1 98.62 94 ALA A C 1
ATOM 699 O O . ALA A 1 94 ? 11.258 -25.875 -2.701 1 98.62 94 ALA A O 1
ATOM 700 N N . ALA A 1 95 ? 9.344 -25.453 -3.77 1 97.81 95 ALA A N 1
ATOM 701 C CA . ALA A 1 95 ? 8.547 -26.359 -2.932 1 97.81 95 ALA A CA 1
ATOM 702 C C . ALA A 1 95 ? 9.062 -27.781 -3.021 1 97.81 95 ALA A C 1
ATOM 704 O O . ALA A 1 95 ? 9.117 -28.5 -2.014 1 97.81 95 ALA A O 1
ATOM 705 N N . ALA A 1 96 ? 9.406 -28.203 -4.199 1 97.75 96 ALA A N 1
ATOM 706 C CA . ALA A 1 96 ? 9.883 -29.562 -4.438 1 97.75 96 ALA A CA 1
ATOM 707 C C . ALA A 1 96 ? 11.164 -29.844 -3.656 1 97.75 96 ALA A C 1
ATOM 709 O O . ALA A 1 96 ? 11.438 -30.984 -3.279 1 97.75 96 ALA A O 1
ATOM 710 N N . LYS A 1 97 ? 11.867 -28.781 -3.314 1 97.19 97 LYS A N 1
ATOM 711 C CA . LYS A 1 97 ? 13.125 -28.906 -2.586 1 97.19 97 LYS A CA 1
ATOM 712 C C . LYS A 1 97 ? 12.93 -28.641 -1.096 1 97.19 97 LYS A C 1
ATOM 714 O O . LYS A 1 97 ? 13.898 -28.578 -0.338 1 97.19 97 LYS A O 1
ATOM 719 N N . GLY A 1 98 ? 11.719 -28.406 -0.744 1 97.44 98 GLY A N 1
ATOM 720 C CA . GLY A 1 98 ? 11.438 -28.078 0.646 1 97.44 98 GLY A CA 1
ATOM 721 C C . GLY A 1 98 ? 11.773 -26.641 1.007 1 97.44 98 GLY A C 1
ATOM 722 O O . GLY A 1 98 ? 11.945 -26.312 2.184 1 97.44 98 GLY A O 1
ATOM 723 N N . GLY A 1 99 ? 11.875 -25.828 0.024 1 98.5 99 GLY A N 1
ATOM 724 C CA . GLY A 1 99 ? 12.242 -24.438 0.245 1 98.5 99 GLY A CA 1
ATOM 725 C C . GLY A 1 99 ? 11.062 -23.562 0.587 1 98.5 99 GLY A C 1
ATOM 726 O O . GLY A 1 99 ? 9.914 -24 0.549 1 98.5 99 GLY A O 1
ATOM 727 N N . VAL A 1 100 ? 11.375 -22.344 0.997 1 98.75 100 VAL A N 1
ATOM 728 C CA . VAL A 1 100 ? 10.398 -21.297 1.309 1 98.75 100 VAL A CA 1
ATOM 729 C C . VAL A 1 100 ? 10.547 -20.141 0.335 1 98.75 100 VAL A C 1
ATOM 731 O O . VAL A 1 100 ? 11.648 -19.594 0.165 1 98.75 100 VAL A O 1
ATOM 734 N N . VAL A 1 101 ? 9.453 -19.781 -0.316 1 98.94 101 VAL A N 1
ATOM 735 C CA . VAL A 1 101 ? 9.484 -18.719 -1.312 1 98.94 101 VAL A CA 1
ATOM 736 C C . VAL A 1 101 ? 8.852 -17.453 -0.729 1 98.94 101 VAL A C 1
ATOM 738 O O . VAL A 1 101 ? 7.75 -17.484 -0.184 1 98.94 101 VAL A O 1
ATOM 741 N N . LEU A 1 102 ? 9.578 -16.359 -0.806 1 98.94 102 LEU A N 1
ATOM 742 C CA . LEU A 1 102 ? 9.016 -15.039 -0.578 1 98.94 102 LEU A CA 1
ATOM 743 C C . LEU A 1 102 ? 8.648 -14.367 -1.899 1 98.94 102 LEU A C 1
ATOM 745 O O . LEU A 1 102 ? 9.516 -14.172 -2.76 1 98.94 102 LEU A O 1
ATOM 749 N N . VAL A 1 103 ? 7.395 -14.078 -2.1 1 98.94 103 VAL A N 1
ATOM 750 C CA . VAL A 1 103 ? 6.941 -13.25 -3.209 1 98.94 103 VAL A CA 1
ATOM 751 C C . VAL A 1 103 ? 6.75 -11.812 -2.734 1 98.94 103 VAL A C 1
ATOM 753 O O . VAL A 1 103 ? 6.027 -11.562 -1.763 1 98.94 103 VAL A O 1
ATOM 756 N N . HIS A 1 104 ? 7.457 -10.891 -3.406 1 98.75 104 HIS A N 1
ATOM 757 C CA . HIS A 1 104 ? 7.289 -9.508 -2.969 1 98.75 104 HIS A CA 1
ATOM 758 C C . HIS A 1 104 ? 7.305 -8.555 -4.156 1 98.75 104 HIS A C 1
ATOM 760 O O . HIS A 1 104 ? 7.797 -8.898 -5.23 1 98.75 104 HIS A O 1
ATOM 766 N N . CYS A 1 105 ? 6.691 -7.449 -4.008 1 98 105 CYS A N 1
ATOM 767 C CA . CYS A 1 105 ? 6.898 -6.258 -4.824 1 98 105 CYS A CA 1
ATOM 768 C C . CYS A 1 105 ? 7.289 -5.066 -3.961 1 98 105 CYS A C 1
ATOM 770 O O . CYS A 1 105 ? 8.062 -5.211 -3.01 1 98 105 CYS A O 1
ATOM 772 N N . MET A 1 106 ? 6.879 -3.902 -4.363 1 94.94 106 MET A N 1
ATOM 773 C CA . MET A 1 106 ? 7.281 -2.762 -3.541 1 94.94 106 MET A CA 1
ATOM 774 C C . MET A 1 106 ? 6.539 -2.762 -2.209 1 94.94 106 MET A C 1
ATOM 776 O O . MET A 1 106 ? 7.16 -2.738 -1.146 1 94.94 106 MET A O 1
ATOM 780 N N . MET A 1 107 ? 5.23 -2.955 -2.312 1 95.62 107 MET A N 1
ATOM 781 C CA . MET A 1 107 ? 4.457 -2.826 -1.081 1 95.62 107 MET A CA 1
ATOM 782 C C . MET A 1 107 ? 3.77 -4.141 -0.73 1 95.62 107 MET A C 1
ATOM 784 O O . MET A 1 107 ? 3.211 -4.281 0.359 1 95.62 107 MET A O 1
ATOM 788 N N . GLY A 1 108 ? 3.787 -5.121 -1.619 1 97.62 108 GLY A N 1
ATOM 789 C CA . GLY A 1 108 ? 3.074 -6.359 -1.35 1 97.62 108 GLY A CA 1
ATOM 790 C C . GLY A 1 108 ? 1.566 -6.207 -1.419 1 97.62 108 GLY A C 1
ATOM 791 O O . GLY A 1 108 ? 0.834 -6.887 -0.699 1 97.62 108 GLY A O 1
ATOM 792 N N . ILE A 1 109 ? 1.077 -5.371 -2.266 1 97.81 109 ILE A N 1
ATOM 793 C CA . ILE A 1 109 ? -0.341 -5.027 -2.252 1 97.81 109 ILE A CA 1
ATOM 794 C C . ILE A 1 109 ? -0.976 -5.402 -3.59 1 97.81 109 ILE A C 1
ATOM 796 O O . ILE A 1 109 ? -2.135 -5.824 -3.639 1 97.81 109 ILE A O 1
ATOM 800 N N . SER A 1 110 ? -0.251 -5.348 -4.707 1 98.25 110 SER A N 1
ATOM 801 C CA . SER A 1 110 ? -0.851 -5.504 -6.027 1 98.25 110 SER A CA 1
ATOM 802 C C . SER A 1 110 ? -0.124 -6.57 -6.84 1 98.25 110 SER A C 1
ATOM 804 O O . SER A 1 110 ? -0.64 -7.676 -7.027 1 98.25 110 SER A O 1
ATOM 806 N N . ARG A 1 111 ? 1.117 -6.348 -7.246 1 98.69 111 ARG A N 1
ATOM 807 C CA . ARG A 1 111 ? 1.845 -7.242 -8.141 1 98.69 111 ARG A CA 1
ATOM 808 C C . ARG A 1 111 ? 2.104 -8.594 -7.473 1 98.69 111 ARG A C 1
ATOM 810 O O . ARG A 1 111 ? 1.783 -9.641 -8.031 1 98.69 111 ARG A O 1
ATOM 817 N N . SER A 1 112 ? 2.719 -8.508 -6.297 1 98.88 112 SER A N 1
ATOM 818 C CA . SER A 1 112 ? 2.986 -9.75 -5.578 1 98.88 112 SER A CA 1
ATOM 819 C C . SER A 1 112 ? 1.691 -10.453 -5.184 1 98.88 112 SER A C 1
ATOM 821 O O . SER A 1 112 ? 1.581 -11.672 -5.297 1 98.88 112 SER A O 1
ATOM 823 N N . ALA A 1 113 ? 0.731 -9.648 -4.742 1 98.94 113 ALA A N 1
ATOM 824 C CA . ALA A 1 113 ? -0.568 -10.211 -4.379 1 98.94 113 ALA A CA 1
ATOM 825 C C . ALA A 1 113 ? -1.217 -10.906 -5.57 1 98.94 113 ALA A C 1
ATOM 827 O O . ALA A 1 113 ? -1.714 -12.031 -5.441 1 98.94 113 ALA A O 1
ATOM 828 N N . SER A 1 114 ? -1.188 -10.258 -6.684 1 98.94 114 SER A N 1
ATOM 829 C CA . SER A 1 114 ? -1.77 -10.836 -7.887 1 98.94 114 SER A CA 1
ATOM 830 C C . SER A 1 114 ? -1.067 -12.133 -8.273 1 98.94 114 SER A C 1
ATOM 832 O O . SER A 1 114 ? -1.712 -13.086 -8.711 1 98.94 114 SER A O 1
ATOM 834 N N . THR A 1 115 ? 0.2 -12.148 -8.102 1 98.94 115 THR A N 1
ATOM 835 C CA . THR A 1 115 ? 0.995 -13.328 -8.422 1 98.94 115 THR A CA 1
ATOM 836 C C . THR A 1 115 ? 0.608 -14.5 -7.527 1 98.94 115 THR A C 1
ATOM 838 O O . THR A 1 115 ? 0.38 -15.617 -8.008 1 98.94 115 THR A O 1
ATOM 841 N N . VAL A 1 116 ? 0.485 -14.258 -6.277 1 98.94 116 VAL A N 1
ATOM 842 C CA . VAL A 1 116 ? 0.158 -15.305 -5.316 1 98.94 116 VAL A CA 1
ATOM 843 C C . VAL A 1 116 ? -1.277 -15.781 -5.539 1 98.94 116 VAL A C 1
ATOM 845 O O . VAL A 1 116 ? -1.556 -16.984 -5.488 1 98.94 116 VAL A O 1
ATOM 848 N N . ILE A 1 117 ? -2.205 -14.836 -5.77 1 98.94 117 ILE A N 1
ATOM 849 C CA . ILE A 1 117 ? -3.584 -15.188 -6.086 1 98.94 117 ILE A CA 1
ATOM 850 C C . ILE A 1 117 ? -3.615 -16.109 -7.305 1 98.94 117 ILE A C 1
ATOM 852 O O . ILE A 1 117 ? -4.234 -17.172 -7.273 1 98.94 117 ILE A O 1
ATOM 856 N N . ALA A 1 118 ? -2.896 -15.734 -8.32 1 98.94 118 ALA A N 1
ATOM 857 C CA . ALA A 1 118 ? -2.867 -16.5 -9.562 1 98.94 118 ALA A CA 1
ATOM 858 C C . ALA A 1 118 ? -2.289 -17.891 -9.328 1 98.94 118 ALA A C 1
ATOM 860 O O . ALA A 1 118 ? -2.775 -18.875 -9.898 1 98.94 118 ALA A O 1
ATOM 861 N N . TYR A 1 119 ? -1.276 -17.922 -8.562 1 98.94 119 TYR A N 1
ATOM 862 C CA . TYR A 1 119 ? -0.662 -19.219 -8.273 1 98.94 119 TYR A CA 1
ATOM 863 C C . TYR A 1 119 ? -1.653 -20.156 -7.598 1 98.94 119 TYR A C 1
ATOM 865 O O . TYR A 1 119 ? -1.756 -21.328 -7.961 1 98.94 119 TYR A O 1
ATOM 873 N N . LEU A 1 120 ? -2.393 -19.625 -6.582 1 98.88 120 LEU A N 1
ATOM 874 C CA . LEU A 1 120 ? -3.387 -20.438 -5.891 1 98.88 120 LEU A CA 1
ATOM 875 C C . LEU A 1 120 ? -4.484 -20.875 -6.848 1 98.88 120 LEU A C 1
ATOM 877 O O . LEU A 1 120 ? -4.945 -22.016 -6.785 1 98.88 120 LEU A O 1
ATOM 881 N N . MET A 1 121 ? -4.934 -19.938 -7.684 1 98.88 121 MET A N 1
ATOM 882 C CA . MET A 1 121 ? -5.926 -20.297 -8.695 1 98.88 121 MET A CA 1
ATOM 883 C C . MET A 1 121 ? -5.461 -21.5 -9.516 1 98.88 121 MET A C 1
ATOM 885 O O . MET A 1 121 ? -6.211 -22.453 -9.688 1 98.88 121 MET A O 1
ATOM 889 N N . TRP A 1 122 ? -4.25 -21.406 -9.938 1 98.62 122 TRP A N 1
ATOM 890 C CA . TRP A 1 122 ? -3.672 -22.422 -10.82 1 98.62 122 TRP A CA 1
ATOM 891 C C . TRP A 1 122 ? -3.406 -23.719 -10.07 1 98.62 122 TRP A C 1
ATOM 893 O O . TRP A 1 122 ? -3.779 -24.797 -10.531 1 98.62 122 TRP A O 1
ATOM 903 N N . LYS A 1 123 ? -2.826 -23.609 -8.938 1 98.19 123 LYS A N 1
ATOM 904 C CA . LYS A 1 123 ? -2.395 -24.766 -8.156 1 98.19 123 LYS A CA 1
ATOM 905 C C . LYS A 1 123 ? -3.592 -25.547 -7.637 1 98.19 123 LYS A C 1
ATOM 907 O O . LYS A 1 123 ? -3.57 -26.781 -7.621 1 98.19 123 LYS A O 1
ATOM 912 N N . GLU A 1 124 ? -4.625 -24.797 -7.207 1 97.88 124 GLU A N 1
ATOM 913 C CA . GLU A 1 124 ? -5.746 -25.453 -6.535 1 97.88 124 GLU A CA 1
ATOM 914 C C . GLU A 1 124 ? -6.988 -25.453 -7.426 1 97.88 124 GLU A C 1
ATOM 916 O O . GLU A 1 124 ? -8.031 -25.984 -7.039 1 97.88 124 GLU A O 1
ATOM 921 N N . HIS A 1 125 ? -6.879 -24.938 -8.547 1 97.75 125 HIS A N 1
ATOM 922 C CA . HIS A 1 125 ? -7.98 -24.859 -9.5 1 97.75 125 HIS A CA 1
ATOM 923 C C . HIS A 1 125 ? -9.219 -24.234 -8.875 1 97.75 125 HIS A C 1
ATOM 925 O O . HIS A 1 125 ? -10.312 -24.797 -8.93 1 97.75 125 HIS A O 1
ATOM 931 N N . ILE A 1 126 ? -9.047 -23.094 -8.258 1 98.44 126 ILE A N 1
ATOM 932 C CA . ILE A 1 126 ? -10.133 -22.328 -7.664 1 98.44 126 ILE A CA 1
ATOM 933 C C . ILE A 1 126 ? -10.242 -20.969 -8.352 1 98.44 126 ILE A C 1
ATOM 935 O O . ILE A 1 126 ? -9.305 -20.531 -9.023 1 98.44 126 ILE A O 1
ATOM 939 N N . GLY A 1 127 ? -11.375 -20.328 -8.281 1 98.69 127 GLY A N 1
ATOM 940 C CA . GLY A 1 127 ? -11.625 -19.062 -8.938 1 98.69 127 GLY A CA 1
ATOM 941 C C . GLY A 1 127 ? -10.922 -17.891 -8.258 1 98.69 127 GLY A C 1
ATOM 942 O O . GLY A 1 127 ? -10.336 -18.047 -7.188 1 98.69 127 GLY A O 1
ATOM 943 N N . PHE A 1 128 ? -11.055 -16.766 -8.922 1 98.88 128 PHE A N 1
ATOM 944 C CA . PHE A 1 128 ? -10.383 -15.547 -8.484 1 98.88 128 PHE A CA 1
ATOM 945 C C . PHE A 1 128 ? -10.828 -15.164 -7.074 1 98.88 128 PHE A C 1
ATOM 947 O O . PHE A 1 128 ? -9.992 -14.906 -6.203 1 98.88 128 PHE A O 1
ATOM 954 N N . VAL A 1 129 ? -12.102 -15.117 -6.836 1 98.88 129 VAL A N 1
ATOM 955 C CA . VAL A 1 129 ? -12.648 -14.625 -5.574 1 98.88 129 VAL A CA 1
ATOM 956 C C . VAL A 1 129 ? -12.203 -15.531 -4.43 1 98.88 129 VAL A C 1
ATOM 958 O O . VAL A 1 129 ? -11.758 -15.055 -3.385 1 98.88 129 VAL A O 1
ATOM 961 N N . ALA A 1 130 ? -12.242 -16.797 -4.637 1 98.81 130 ALA A N 1
ATOM 962 C CA . ALA A 1 130 ? -11.836 -17.75 -3.604 1 98.81 130 ALA A CA 1
ATOM 963 C C . ALA A 1 130 ? -10.344 -17.609 -3.297 1 98.81 130 ALA A C 1
ATOM 965 O O . ALA A 1 130 ? -9.945 -17.594 -2.131 1 98.81 130 ALA A O 1
ATOM 966 N N . ALA A 1 131 ? -9.547 -17.562 -4.34 1 98.88 131 ALA A N 1
ATOM 967 C CA . ALA A 1 131 ? -8.109 -17.422 -4.164 1 98.88 131 ALA A CA 1
ATOM 968 C C . ALA A 1 131 ? -7.758 -16.109 -3.486 1 98.88 131 ALA A C 1
ATOM 970 O O . ALA A 1 131 ? -6.945 -16.062 -2.561 1 98.88 131 ALA A O 1
ATOM 971 N N . ALA A 1 132 ? -8.406 -15.047 -3.936 1 98.88 132 ALA A N 1
ATOM 972 C CA . ALA A 1 132 ? -8.156 -13.719 -3.385 1 98.88 132 ALA A CA 1
ATOM 973 C C . ALA A 1 132 ? -8.562 -13.641 -1.916 1 98.88 132 ALA A C 1
ATOM 975 O O . ALA A 1 132 ? -7.898 -12.977 -1.115 1 98.88 132 ALA A O 1
ATOM 976 N N . GLU A 1 133 ? -9.633 -14.289 -1.623 1 98.62 133 GLU A N 1
ATOM 977 C CA . GLU A 1 133 ? -10.086 -14.328 -0.236 1 98.62 133 GLU A CA 1
ATOM 978 C C . GLU A 1 133 ? -9.039 -14.969 0.67 1 98.62 133 GLU A C 1
ATOM 980 O O . GLU A 1 133 ? -8.797 -14.492 1.779 1 98.62 133 GLU A O 1
ATOM 985 N N . ARG A 1 134 ? -8.461 -15.969 0.204 1 97.81 134 ARG A N 1
ATOM 986 C CA . ARG A 1 134 ? -7.438 -16.672 0.977 1 97.81 134 ARG A CA 1
ATOM 987 C C . ARG A 1 134 ? -6.211 -15.781 1.178 1 97.81 134 ARG A C 1
ATOM 989 O O . ARG A 1 134 ? -5.648 -15.734 2.271 1 97.81 134 ARG A O 1
ATOM 996 N N . VAL A 1 135 ? -5.797 -15.148 0.178 1 98.5 135 VAL A N 1
ATOM 997 C CA . VAL A 1 135 ? -4.641 -14.273 0.298 1 98.5 135 VAL A CA 1
ATOM 998 C C . VAL A 1 135 ? -4.977 -13.094 1.204 1 98.5 135 VAL A C 1
ATOM 1000 O O . VAL A 1 135 ? -4.156 -12.672 2.021 1 98.5 135 VAL A O 1
ATOM 1003 N N . TYR A 1 136 ? -6.188 -12.562 1.064 1 98.06 136 TYR A N 1
ATOM 1004 C CA . TYR A 1 136 ? -6.617 -11.422 1.872 1 98.06 136 TYR A CA 1
ATOM 1005 C C . TYR A 1 136 ? -6.707 -11.805 3.346 1 98.06 136 TYR A C 1
ATOM 1007 O O . TYR A 1 136 ? -6.426 -10.984 4.223 1 98.06 136 TYR A O 1
ATOM 1015 N N . ALA A 1 137 ? -7.074 -13.008 3.619 1 96.5 137 ALA A N 1
ATOM 1016 C CA . ALA A 1 137 ? -7.133 -13.469 5 1 96.5 137 ALA A CA 1
ATOM 1017 C C . ALA A 1 137 ? -5.75 -13.43 5.652 1 96.5 137 ALA A C 1
ATOM 1019 O O . ALA A 1 137 ? -5.629 -13.156 6.848 1 96.5 137 ALA A O 1
ATOM 1020 N N . ALA A 1 138 ? -4.789 -13.695 4.887 1 96.06 138 ALA A N 1
ATOM 1021 C CA . ALA A 1 138 ? -3.42 -13.68 5.391 1 96.06 138 ALA A CA 1
ATOM 1022 C C . ALA A 1 138 ? -2.871 -12.258 5.441 1 96.06 138 ALA A C 1
ATOM 1024 O O . ALA A 1 138 ? -2.164 -11.891 6.383 1 96.06 138 ALA A O 1
ATOM 1025 N N . ARG A 1 139 ? -3.211 -11.477 4.457 1 96.38 139 ARG A N 1
ATOM 1026 C CA . ARG A 1 139 ? -2.705 -10.117 4.289 1 96.38 139 ARG A CA 1
ATOM 1027 C C . ARG A 1 139 ? -3.834 -9.156 3.949 1 96.38 139 ARG A C 1
ATOM 1029 O O . ARG A 1 139 ? -3.994 -8.758 2.791 1 96.38 139 ARG A O 1
ATOM 1036 N N . PRO A 1 140 ? -4.531 -8.672 4.957 1 95.25 140 PRO A N 1
ATOM 1037 C CA . PRO A 1 140 ? -5.809 -7.973 4.758 1 95.25 140 PRO A CA 1
ATOM 1038 C C . PRO A 1 140 ? -5.625 -6.527 4.305 1 95.25 140 PRO A C 1
ATOM 1040 O O . PRO A 1 140 ? -6.328 -5.633 4.785 1 95.25 140 PRO A O 1
ATOM 1043 N N . PHE A 1 141 ? -4.734 -6.309 3.408 1 95.25 141 PHE A N 1
ATOM 1044 C CA . PHE A 1 141 ? -4.559 -4.996 2.801 1 95.25 141 PHE A CA 1
ATOM 1045 C C . PHE A 1 141 ? -4.062 -5.129 1.365 1 95.25 141 PHE A C 1
ATOM 1047 O O . PHE A 1 141 ? -3.541 -4.168 0.794 1 95.25 141 PHE A O 1
ATOM 1054 N N . ILE A 1 142 ? -4.164 -6.332 0.846 1 98.06 142 ILE A N 1
ATOM 1055 C CA . ILE A 1 142 ? -3.877 -6.465 -0.578 1 98.06 142 ILE A CA 1
ATOM 1056 C C . ILE A 1 142 ? -4.98 -5.797 -1.394 1 98.06 142 ILE A C 1
ATOM 1058 O O . ILE A 1 142 ? -6.129 -5.711 -0.946 1 98.06 142 ILE A O 1
ATOM 1062 N N . SER A 1 143 ? -4.605 -5.379 -2.561 1 98.06 143 SER A N 1
ATOM 1063 C CA . SER A 1 143 ? -5.52 -4.754 -3.51 1 98.06 143 SER A CA 1
ATOM 1064 C C . SER A 1 143 ? -4.926 -4.73 -4.914 1 98.06 143 SER A C 1
ATOM 1066 O O . SER A 1 143 ? -4.48 -3.682 -5.387 1 98.06 143 SER A O 1
ATOM 1068 N N . PRO A 1 144 ? -5.008 -5.883 -5.594 1 98.62 144 PRO A N 1
ATOM 1069 C CA . PRO A 1 144 ? -4.555 -5.867 -6.984 1 98.62 144 PRO A CA 1
ATOM 1070 C C . PRO A 1 144 ? -5.145 -4.707 -7.785 1 98.62 144 PRO A C 1
ATOM 1072 O O . PRO A 1 144 ? -6.316 -4.367 -7.613 1 98.62 144 PRO A O 1
ATOM 1075 N N . ASN A 1 145 ? -4.289 -4.113 -8.633 1 97 145 ASN A N 1
ATOM 1076 C CA . ASN A 1 145 ? -4.867 -3.057 -9.461 1 97 145 ASN A CA 1
ATOM 1077 C C . ASN A 1 145 ? -5.953 -3.6 -10.391 1 97 145 ASN A C 1
ATOM 1079 O O . ASN A 1 145 ? -5.992 -4.801 -10.664 1 97 145 ASN A O 1
ATOM 1083 N N . PRO A 1 146 ? -6.766 -2.768 -10.953 1 97.62 146 PRO A N 1
ATOM 1084 C CA . PRO A 1 146 ? -7.922 -3.23 -11.727 1 97.62 146 PRO A CA 1
ATOM 1085 C C . PRO A 1 146 ? -7.516 -4.039 -12.961 1 97.62 146 PRO A C 1
ATOM 1087 O O . PRO A 1 146 ? -8.219 -4.977 -13.344 1 97.62 146 PRO A O 1
ATOM 1090 N N . GLY A 1 147 ? -6.441 -3.676 -13.562 1 98.56 147 GLY A N 1
ATOM 1091 C CA . GLY A 1 147 ? -5.977 -4.445 -14.703 1 98.56 147 GLY A CA 1
ATOM 1092 C C . GLY A 1 147 ? -5.641 -5.883 -14.359 1 98.56 147 GLY A C 1
ATOM 1093 O O . GLY A 1 147 ? -5.996 -6.805 -15.102 1 98.56 147 GLY A O 1
ATOM 1094 N N . PHE A 1 148 ? -4.969 -6.082 -13.281 1 98.88 148 PHE A N 1
ATOM 1095 C CA . PHE A 1 148 ? -4.617 -7.426 -12.836 1 98.88 148 PHE A CA 1
ATOM 1096 C C . PHE A 1 148 ? -5.859 -8.203 -12.414 1 98.88 148 PHE A C 1
ATOM 1098 O O . PHE A 1 148 ? -5.988 -9.391 -12.711 1 98.88 148 PHE A O 1
ATOM 1105 N N . VAL A 1 149 ? -6.797 -7.512 -11.734 1 98.88 149 VAL A N 1
ATOM 1106 C CA . VAL A 1 149 ? -8.062 -8.133 -11.367 1 98.88 149 VAL A CA 1
ATOM 1107 C C . VAL A 1 149 ? -8.773 -8.656 -12.609 1 98.88 149 VAL A C 1
ATOM 1109 O O . VAL A 1 149 ? -9.164 -9.82 -12.672 1 98.88 149 VAL A O 1
ATOM 1112 N N . LEU A 1 150 ? -8.867 -7.816 -13.586 1 98.75 150 LEU A N 1
ATOM 1113 C CA . LEU A 1 150 ? -9.594 -8.172 -14.805 1 98.75 150 LEU A CA 1
ATOM 1114 C C . LEU A 1 150 ? -8.898 -9.312 -15.531 1 98.75 150 LEU A C 1
ATOM 1116 O O . LEU A 1 150 ? -9.555 -10.234 -16.016 1 98.75 150 LEU A O 1
ATOM 1120 N N . GLN A 1 151 ? -7.609 -9.266 -15.617 1 98.81 151 GLN A N 1
ATOM 1121 C CA . GLN A 1 151 ? -6.852 -10.32 -16.281 1 98.81 151 GLN A CA 1
ATOM 1122 C C . GLN A 1 151 ? -7.09 -11.672 -15.625 1 98.81 151 GLN A C 1
ATOM 1124 O O . GLN A 1 151 ? -7.336 -12.672 -16.312 1 98.81 151 GLN A O 1
ATOM 1129 N N . LEU A 1 152 ? -7.008 -11.68 -14.328 1 98.88 152 LEU A N 1
ATOM 1130 C CA . LEU A 1 152 ? -7.125 -12.953 -13.633 1 98.88 152 LEU A CA 1
ATOM 1131 C C . LEU A 1 152 ? -8.547 -13.5 -13.727 1 98.88 152 LEU A C 1
ATOM 1133 O O . LEU A 1 152 ? -8.742 -14.711 -13.82 1 98.88 152 LEU A O 1
ATOM 1137 N N . ARG A 1 153 ? -9.484 -12.602 -13.719 1 98.62 153 ARG A N 1
ATOM 1138 C CA . ARG A 1 153 ? -10.875 -13.023 -13.883 1 98.62 153 ARG A CA 1
ATOM 1139 C C . ARG A 1 153 ? -11.125 -13.523 -15.305 1 98.62 153 ARG A C 1
ATOM 1141 O O . ARG A 1 153 ? -11.852 -14.5 -15.508 1 98.62 153 ARG A O 1
ATOM 1148 N N . LEU A 1 154 ? -10.586 -12.828 -16.234 1 98.25 154 LEU A N 1
ATOM 1149 C CA . LEU A 1 154 ? -10.695 -13.281 -17.625 1 98.25 154 LEU A CA 1
ATOM 1150 C C . LEU A 1 154 ? -9.992 -14.625 -17.812 1 98.25 154 LEU A C 1
ATOM 1152 O O . LEU A 1 154 ? -10.508 -15.508 -18.5 1 98.25 154 LEU A O 1
ATOM 1156 N N . TRP A 1 155 ? -8.836 -14.695 -17.266 1 98.56 155 TRP A N 1
ATOM 1157 C CA . TRP A 1 155 ? -8.078 -15.945 -17.312 1 98.56 155 TRP A CA 1
ATOM 1158 C C . TRP A 1 155 ? -8.883 -17.094 -16.703 1 98.56 155 TRP A C 1
ATOM 1160 O O . TRP A 1 155 ? -8.898 -18.203 -17.234 1 98.56 155 TRP A O 1
ATOM 1170 N N . GLU A 1 156 ? -9.531 -16.844 -15.617 1 98.5 156 GLU A N 1
ATOM 1171 C CA . GLU A 1 156 ? -10.438 -17.812 -15 1 98.5 156 GLU A CA 1
ATOM 1172 C C . GLU A 1 156 ? -11.523 -18.25 -15.977 1 98.5 156 GLU A C 1
ATOM 1174 O O . GLU A 1 156 ? -11.781 -19.453 -16.125 1 98.5 156 GLU A O 1
ATOM 1179 N N . LYS A 1 157 ? -12.109 -17.328 -16.594 1 96.88 157 LYS A N 1
ATOM 1180 C CA . LYS A 1 157 ? -13.195 -17.609 -17.531 1 96.88 157 LYS A CA 1
ATOM 1181 C C . LYS A 1 157 ? -12.711 -18.453 -18.703 1 96.88 157 LYS A C 1
ATOM 1183 O O . LYS A 1 157 ? -13.477 -19.219 -19.281 1 96.88 157 LYS A O 1
ATOM 1188 N N . MET A 1 158 ? -11.477 -18.375 -18.938 1 95.94 158 MET A N 1
ATOM 1189 C CA . MET A 1 158 ? -10.898 -19.094 -20.062 1 95.94 158 MET A CA 1
ATOM 1190 C C . MET A 1 158 ? -10.344 -20.453 -19.609 1 95.94 158 MET A C 1
ATOM 1192 O O . MET A 1 158 ? -9.641 -21.109 -20.375 1 95.94 158 MET A O 1
ATOM 1196 N N . GLY A 1 159 ? -10.555 -20.781 -18.406 1 96.12 159 GLY A N 1
ATOM 1197 C CA . GLY A 1 159 ? -10.164 -22.078 -17.906 1 96.12 159 GLY A CA 1
ATOM 1198 C C . GLY A 1 159 ? -8.734 -22.125 -17.391 1 96.12 159 GLY A C 1
ATOM 1199 O O . GLY A 1 159 ? -8.125 -23.188 -17.328 1 96.12 159 GLY A O 1
ATOM 1200 N N . MET A 1 160 ? -8.188 -20.906 -17.172 1 96.81 160 MET A N 1
ATOM 1201 C CA . MET A 1 160 ? -6.828 -20.766 -16.656 1 96.81 160 MET A CA 1
ATOM 1202 C C . MET A 1 160 ? -5.836 -21.484 -17.562 1 96.81 160 MET A C 1
ATOM 1204 O O . MET A 1 160 ? -4.914 -22.156 -17.094 1 96.81 160 MET A O 1
ATOM 1208 N N . ASP A 1 161 ? -6.121 -21.375 -18.875 1 94.56 161 ASP A N 1
ATOM 1209 C CA . ASP A 1 161 ? -5.273 -21.938 -19.906 1 94.56 161 ASP A CA 1
ATOM 1210 C C . ASP A 1 161 ? -4.297 -20.891 -20.453 1 94.56 161 ASP A C 1
ATOM 1212 O O . ASP A 1 161 ? -4.711 -19.906 -21.062 1 94.56 161 ASP A O 1
ATOM 1216 N N . PHE A 1 162 ? -3 -21.141 -20.266 1 97 162 PHE A N 1
ATOM 1217 C CA . PHE A 1 162 ? -1.995 -20.188 -20.719 1 97 162 PHE A CA 1
ATOM 1218 C C . PHE A 1 162 ? -1.926 -20.172 -22.25 1 97 162 PHE A C 1
ATOM 1220 O O . PHE A 1 162 ? -1.648 -19.125 -22.844 1 97 162 PHE A O 1
ATOM 1227 N N . ALA A 1 163 ? -2.154 -21.281 -22.844 1 95.62 163 ALA A N 1
ATOM 1228 C CA . ALA A 1 163 ? -2.074 -21.406 -24.297 1 95.62 163 ALA A CA 1
ATOM 1229 C C . ALA A 1 163 ? -3.143 -20.547 -24.984 1 95.62 163 ALA A C 1
ATOM 1231 O O . ALA A 1 163 ? -2.92 -20.016 -26.078 1 95.62 163 ALA A O 1
ATOM 1232 N N . GLY A 1 164 ? -4.258 -20.359 -24.406 1 95.69 164 GLY A N 1
ATOM 1233 C CA . GLY A 1 164 ? -5.367 -19.625 -24.969 1 95.69 164 GLY A CA 1
ATOM 1234 C C . GLY A 1 164 ? -5.316 -18.141 -24.641 1 95.69 164 GLY A C 1
ATOM 1235 O O . GLY A 1 164 ? -6.137 -17.359 -25.141 1 95.69 164 GLY A O 1
ATOM 1236 N N . TRP A 1 165 ? -4.41 -17.766 -23.797 1 97.5 165 TRP A N 1
ATOM 1237 C CA . TRP A 1 165 ? -4.316 -16.359 -23.406 1 97.5 165 TRP A CA 1
ATOM 1238 C C . TRP A 1 165 ? -3.879 -15.492 -24.578 1 97.5 165 TRP A C 1
ATOM 1240 O O . TRP A 1 165 ? -2.863 -15.773 -25.219 1 97.5 165 TRP A O 1
ATOM 1250 N N . GLN A 1 166 ? -4.633 -14.414 -24.891 1 95.38 166 GLN A N 1
ATOM 1251 C CA . GLN A 1 166 ? -4.449 -13.633 -26.109 1 95.38 166 GLN A CA 1
ATOM 1252 C C . GLN A 1 166 ? -3.631 -12.375 -25.844 1 95.38 166 GLN A C 1
ATOM 1254 O O . GLN A 1 166 ? -3.42 -11.562 -26.75 1 95.38 166 GLN A O 1
ATOM 1259 N N . GLY A 1 167 ? -3.268 -12.18 -24.703 1 97.56 167 GLY A N 1
ATOM 1260 C CA . GLY A 1 167 ? -2.482 -11 -24.391 1 97.56 167 GLY A CA 1
ATOM 1261 C C . GLY A 1 167 ? -3.299 -9.898 -23.734 1 97.56 167 GLY A C 1
ATOM 1262 O O . GLY A 1 167 ? -4.52 -10.016 -23.594 1 97.56 167 GLY A O 1
ATOM 1263 N N . TRP A 1 168 ? -2.635 -8.844 -23.234 1 98.5 168 TRP A N 1
ATOM 1264 C CA . TRP A 1 168 ? -3.23 -7.711 -22.531 1 98.5 168 TRP A CA 1
ATOM 1265 C C . TRP A 1 168 ? -2.492 -6.418 -22.844 1 98.5 168 TRP A C 1
ATOM 1267 O O . TRP A 1 168 ? -1.337 -6.445 -23.281 1 98.5 168 TRP A O 1
ATOM 1277 N N . SER A 1 169 ? -3.16 -5.363 -22.844 1 98.38 169 SER A N 1
ATOM 1278 C CA . SER A 1 169 ? -2.639 -4.031 -23.109 1 98.38 169 SER A CA 1
ATOM 1279 C C . SER A 1 169 ? -3.508 -2.953 -22.469 1 98.38 169 SER A C 1
ATOM 1281 O O . SER A 1 169 ? -4.57 -3.25 -21.922 1 98.38 169 SER A O 1
ATOM 1283 N N . ARG A 1 170 ? -2.982 -1.775 -22.484 1 97.81 170 ARG A N 1
ATOM 1284 C CA . ARG A 1 170 ? -3.77 -0.652 -21.984 1 97.81 170 ARG A CA 1
ATOM 1285 C C . ARG A 1 170 ? -5.086 -0.526 -22.75 1 97.81 170 ARG A C 1
ATOM 1287 O O . ARG A 1 170 ? -6.129 -0.257 -22.141 1 97.81 170 ARG A O 1
ATOM 1294 N N . THR A 1 171 ? -5.062 -0.717 -24 1 98 171 THR A N 1
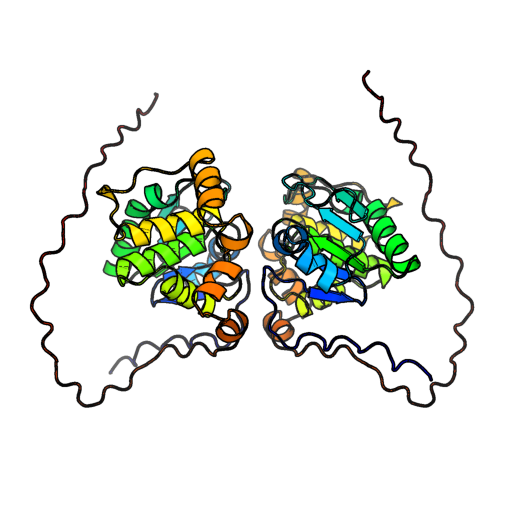ATOM 1295 C CA . THR A 1 171 ? -6.262 -0.649 -24.828 1 98 171 THR A CA 1
ATOM 1296 C C . THR A 1 171 ? -7.25 -1.743 -24.438 1 98 171 THR A C 1
ATOM 1298 O O . THR A 1 171 ? -8.445 -1.479 -24.266 1 98 171 THR A O 1
ATOM 1301 N N . LYS A 1 172 ? -6.742 -2.945 -24.312 1 98.19 172 LYS A N 1
ATOM 1302 C CA . LYS A 1 172 ? -7.602 -4.055 -23.922 1 98.19 172 LYS A CA 1
ATOM 1303 C C . LYS A 1 172 ? -8.203 -3.811 -22.531 1 98.19 172 LYS A C 1
ATOM 1305 O O . LYS A 1 172 ? -9.359 -4.156 -22.297 1 98.19 172 LYS A O 1
ATOM 1310 N N . PHE A 1 173 ? -7.418 -3.252 -21.688 1 98.38 173 PHE A N 1
ATOM 1311 C CA . PHE A 1 173 ? -7.902 -2.895 -20.359 1 98.38 173 PHE A CA 1
ATOM 1312 C C . PHE A 1 173 ? -9.094 -1.952 -20.453 1 98.38 173 PHE A C 1
ATOM 1314 O O . PHE A 1 173 ? -10.148 -2.217 -19.875 1 98.38 173 PHE A O 1
ATOM 1321 N N . LEU A 1 174 ? -8.969 -0.941 -21.172 1 97.25 174 LEU A N 1
ATOM 1322 C CA . LEU A 1 174 ? -10.016 0.068 -21.281 1 97.25 174 LEU A CA 1
ATOM 1323 C C . LEU A 1 174 ? -11.273 -0.524 -21.922 1 97.25 174 LEU A C 1
ATOM 1325 O O . LEU A 1 174 ? -12.391 -0.23 -21.484 1 97.25 174 LEU A O 1
ATOM 1329 N N . GLU A 1 175 ? -11.102 -1.335 -22.875 1 97.69 175 GLU A N 1
ATOM 1330 C CA . GLU A 1 175 ? -12.227 -1.996 -23.531 1 97.69 175 GLU A CA 1
ATOM 1331 C C . GLU A 1 175 ? -12.961 -2.92 -22.562 1 97.69 175 GLU A C 1
ATOM 1333 O O . GLU A 1 175 ? -14.188 -2.949 -22.531 1 97.69 175 GLU A O 1
ATOM 1338 N N . THR A 1 176 ? -12.188 -3.604 -21.797 1 97.62 176 THR A N 1
ATOM 1339 C CA . THR A 1 176 ? -12.766 -4.555 -20.859 1 97.62 176 THR A CA 1
ATOM 1340 C C . THR A 1 176 ? -13.508 -3.828 -19.734 1 97.62 176 THR A C 1
ATOM 1342 O O . THR A 1 176 ? -14.562 -4.281 -19.297 1 97.62 176 THR A O 1
ATOM 1345 N N . VAL A 1 177 ? -12.977 -2.773 -19.266 1 96.44 177 VAL A N 1
ATOM 1346 C CA . VAL A 1 177 ? -13.625 -1.964 -18.25 1 96.44 177 VAL A CA 1
ATOM 1347 C C . VAL A 1 177 ? -15.008 -1.522 -18.734 1 96.44 177 VAL A C 1
ATOM 1349 O O . VAL A 1 177 ? -15.992 -1.612 -18 1 96.44 177 VAL A O 1
ATOM 1352 N N . GLU A 1 178 ? -15.008 -1.043 -19.922 1 95.62 178 GLU A N 1
ATOM 1353 C CA . GLU A 1 178 ? -16.266 -0.601 -20.5 1 95.62 178 GLU A CA 1
ATOM 1354 C C . GLU A 1 178 ? -17.266 -1.757 -20.609 1 95.62 178 GLU A C 1
ATOM 1356 O O . GLU A 1 178 ? -18.453 -1.6 -20.312 1 95.62 178 GLU A O 1
ATOM 1361 N N . GLU A 1 179 ? -16.766 -2.863 -21 1 96.38 179 GLU A N 1
ATOM 1362 C CA . GLU A 1 179 ? -17.609 -4.047 -21.188 1 96.38 179 GLU A CA 1
ATOM 1363 C C . GLU A 1 179 ? -18.141 -4.574 -19.859 1 96.38 179 GLU A C 1
ATOM 1365 O O . GLU A 1 179 ? -19.234 -5.117 -19.797 1 96.38 179 GLU A O 1
ATOM 1370 N N . TRP A 1 180 ? -17.359 -4.418 -18.828 1 95 180 TRP A N 1
ATOM 1371 C CA . TRP A 1 180 ? -17.688 -5.066 -17.562 1 95 180 TRP A CA 1
ATOM 1372 C C . TRP A 1 180 ? -18.344 -4.082 -16.594 1 95 180 TRP A C 1
ATOM 1374 O O . TRP A 1 180 ? -18.312 -4.285 -15.375 1 95 180 TRP A O 1
ATOM 1384 N N . GLY A 1 181 ? -18.812 -2.994 -17.031 1 90.69 181 GLY A N 1
ATOM 1385 C CA . GLY A 1 181 ? -19.672 -2.137 -16.219 1 90.69 181 GLY A CA 1
ATOM 1386 C C . GLY A 1 181 ? -18.922 -0.958 -15.617 1 90.69 181 GLY A C 1
ATOM 1387 O O . GLY A 1 181 ? -19.344 -0.404 -14.602 1 90.69 181 GLY A O 1
ATOM 1388 N N . GLY A 1 182 ? -17.734 -0.671 -16.125 1 91.62 182 GLY A N 1
ATOM 1389 C CA . GLY A 1 182 ? -17.031 0.521 -15.688 1 91.62 182 GLY A CA 1
ATOM 1390 C C . GLY A 1 182 ? -15.977 0.235 -14.641 1 91.62 182 GLY A C 1
ATOM 1391 O O . GLY A 1 182 ? -15.875 -0.89 -14.148 1 91.62 182 GLY A O 1
ATOM 1392 N N . MET A 1 183 ? -15.234 1.247 -14.242 1 89.44 183 MET A N 1
ATOM 1393 C CA . MET A 1 183 ? -14.07 1.135 -13.367 1 89.44 183 MET A CA 1
ATOM 1394 C C . MET A 1 183 ? -14.477 0.648 -11.977 1 89.44 183 MET A C 1
ATOM 1396 O O . MET A 1 183 ? -13.797 -0.19 -11.383 1 89.44 183 MET A O 1
ATOM 1400 N N . ASN A 1 184 ? -15.539 1.15 -11.484 1 86.75 184 ASN A N 1
ATOM 1401 C CA . ASN A 1 184 ? -15.984 0.783 -10.148 1 86.75 184 ASN A CA 1
ATOM 1402 C C . ASN A 1 184 ? -16.219 -0.72 -10.031 1 86.75 184 ASN A C 1
ATOM 1404 O O . ASN A 1 184 ? -15.922 -1.319 -8.992 1 86.75 184 ASN A O 1
ATOM 1408 N N . ALA A 1 185 ? -16.656 -1.272 -11.078 1 90.94 185 ALA A N 1
ATOM 1409 C CA . ALA A 1 185 ? -16.969 -2.699 -11.07 1 90.94 185 ALA A CA 1
ATOM 1410 C C . ALA A 1 185 ? -15.695 -3.537 -11.172 1 90.94 185 ALA A C 1
ATOM 1412 O O . ALA A 1 185 ? -15.719 -4.742 -10.914 1 90.94 185 ALA A O 1
ATOM 1413 N N . CYS A 1 186 ? -14.648 -2.877 -11.484 1 93.75 186 CYS A N 1
ATOM 1414 C CA . CYS A 1 186 ? -13.414 -3.602 -11.75 1 93.75 186 CYS A CA 1
ATOM 1415 C C . CYS A 1 186 ? -12.438 -3.467 -10.586 1 93.75 186 CYS A C 1
ATOM 1417 O O . CYS A 1 186 ? -11.375 -4.098 -10.578 1 93.75 186 CYS A O 1
ATOM 1419 N N . MET A 1 187 ? -12.859 -2.734 -9.57 1 94.81 187 MET A N 1
ATOM 1420 C CA . MET A 1 187 ? -12.031 -2.578 -8.383 1 94.81 187 MET A CA 1
ATOM 1421 C C . MET A 1 187 ? -12.039 -3.848 -7.535 1 94.81 187 MET A C 1
ATOM 1423 O O . MET A 1 187 ? -13.062 -4.52 -7.426 1 94.81 187 MET A O 1
ATOM 1427 N N . PHE A 1 188 ? -10.953 -4.09 -6.949 1 98 188 PHE A N 1
ATOM 1428 C CA . PHE A 1 188 ? -10.789 -5.297 -6.152 1 98 188 PHE A CA 1
ATOM 1429 C C . PHE A 1 188 ? -11.906 -5.426 -5.125 1 98 188 PHE A C 1
ATOM 1431 O O . PHE A 1 188 ? -12.555 -6.469 -5.031 1 98 188 PHE A O 1
ATOM 1438 N N . ASP A 1 189 ? -12.164 -4.379 -4.406 1 95.94 189 ASP A N 1
ATOM 1439 C CA . ASP A 1 189 ? -13.172 -4.398 -3.35 1 95.94 189 ASP A CA 1
ATOM 1440 C C . ASP A 1 189 ? -14.555 -4.707 -3.916 1 95.94 189 ASP A C 1
ATOM 1442 O O . ASP A 1 189 ? -15.312 -5.477 -3.324 1 95.94 189 ASP A O 1
ATOM 1446 N N . SER A 1 190 ? -14.82 -4.117 -4.988 1 95.12 190 SER A N 1
ATOM 1447 C CA . SER A 1 190 ? -16.125 -4.324 -5.625 1 95.12 190 SER A CA 1
ATOM 1448 C C . SER A 1 190 ? -16.281 -5.762 -6.102 1 95.12 190 SER A C 1
ATOM 1450 O O . SER A 1 190 ? -17.344 -6.371 -5.91 1 95.12 190 SER A O 1
ATOM 1452 N N . VAL A 1 191 ? -15.234 -6.281 -6.688 1 97.69 191 VAL A N 1
ATOM 1453 C CA . VAL A 1 191 ? -15.266 -7.641 -7.215 1 97.69 191 VAL A CA 1
ATOM 1454 C C . VAL A 1 191 ? -15.453 -8.633 -6.07 1 97.69 191 VAL A C 1
ATOM 1456 O O . VAL A 1 191 ? -16.25 -9.57 -6.176 1 97.69 191 VAL A O 1
ATOM 1459 N N . MET A 1 192 ? -14.742 -8.43 -4.973 1 98.25 192 MET A N 1
ATOM 1460 C CA . MET A 1 192 ? -14.883 -9.312 -3.812 1 98.25 192 MET A CA 1
ATOM 1461 C C . MET A 1 192 ? -16.297 -9.242 -3.244 1 98.25 192 MET A C 1
ATOM 1463 O O . MET A 1 192 ? -16.906 -10.273 -2.945 1 98.25 192 MET A O 1
ATOM 1467 N N . ARG A 1 193 ? -16.766 -8.062 -3.148 1 96.25 193 ARG A N 1
ATOM 1468 C CA . ARG A 1 193 ? -18.125 -7.871 -2.631 1 96.25 193 ARG A CA 1
ATOM 1469 C C . ARG A 1 193 ? -19.156 -8.555 -3.525 1 96.25 193 ARG A C 1
ATOM 1471 O O . ARG A 1 193 ? -20.047 -9.242 -3.035 1 96.25 193 ARG A O 1
ATOM 1478 N N . GLU A 1 194 ? -19.031 -8.344 -4.793 1 96.5 194 GLU A N 1
ATOM 1479 C CA . GLU A 1 194 ? -19.938 -8.961 -5.746 1 96.5 194 GLU A CA 1
ATOM 1480 C C . GLU A 1 194 ? -19.844 -10.484 -5.695 1 96.5 194 GLU A C 1
ATOM 1482 O O . GLU A 1 194 ? -20.828 -11.18 -5.957 1 96.5 194 GLU A O 1
ATOM 1487 N N . GLY A 1 195 ? -18.672 -10.984 -5.336 1 97.69 195 GLY A N 1
ATOM 1488 C CA . GLY A 1 195 ? -18.453 -12.414 -5.191 1 97.69 195 GLY A CA 1
ATOM 1489 C C . GLY A 1 195 ? -18.953 -12.961 -3.867 1 97.69 195 GLY A C 1
ATOM 1490 O O . GLY A 1 195 ? -18.812 -14.148 -3.586 1 97.69 195 GLY A O 1
ATOM 1491 N N . GLY A 1 196 ? -19.516 -12.062 -3.043 1 97.19 196 GLY A N 1
ATOM 1492 C CA . GLY A 1 196 ? -20.094 -12.484 -1.779 1 97.19 196 GLY A CA 1
ATOM 1493 C C . GLY A 1 196 ? -19.109 -12.453 -0.627 1 97.19 196 GLY A C 1
ATOM 1494 O O . GLY A 1 196 ? -19.359 -13.047 0.424 1 97.19 196 GLY A O 1
ATOM 1495 N N . VAL A 1 197 ? -18.031 -11.82 -0.815 1 97.25 197 VAL A N 1
ATOM 1496 C CA . VAL A 1 197 ? -17 -11.805 0.221 1 97.25 197 VAL A CA 1
ATOM 1497 C C . VAL A 1 197 ? -16.969 -10.43 0.883 1 97.25 197 VAL A C 1
ATOM 1499 O O . VAL A 1 197 ? -16.781 -9.414 0.208 1 97.25 197 VAL A O 1
ATOM 1502 N N . SER A 1 198 ? -17.156 -10.367 2.18 1 95.44 198 SER A N 1
ATOM 1503 C CA . SER A 1 198 ? -16.938 -9.164 2.971 1 95.44 198 SER A CA 1
ATOM 1504 C C . SER A 1 198 ? -15.484 -9.062 3.438 1 95.44 198 SER A C 1
ATOM 1506 O O . SER A 1 198 ? -15.062 -9.805 4.324 1 95.44 198 SER A O 1
ATOM 1508 N N . LEU A 1 199 ? -14.82 -8.156 2.891 1 94.75 199 LEU A N 1
ATOM 1509 C CA . LEU A 1 199 ? -13.422 -7.988 3.262 1 94.75 199 LEU A CA 1
ATOM 1510 C C . LEU A 1 199 ? -13.289 -7.625 4.738 1 94.75 199 LEU A C 1
ATOM 1512 O O . LEU A 1 199 ? -12.328 -8.031 5.398 1 94.75 199 LEU A O 1
ATOM 1516 N N . GLU A 1 200 ? -14.203 -6.859 5.23 1 90.56 200 GLU A N 1
ATOM 1517 C CA . GLU A 1 200 ? -14.234 -6.551 6.656 1 90.56 200 GLU A CA 1
ATOM 1518 C C . GLU A 1 200 ? -14.32 -7.82 7.496 1 90.56 200 GLU A C 1
ATOM 1520 O O . GLU A 1 200 ? -13.617 -7.961 8.5 1 90.56 200 GLU A O 1
ATOM 1525 N N . ALA A 1 201 ? -15.125 -8.727 7.094 1 92 201 ALA A N 1
ATOM 1526 C CA . ALA A 1 201 ? -15.312 -9.977 7.824 1 92 201 ALA A CA 1
ATOM 1527 C C . ALA A 1 201 ? -14.07 -10.859 7.727 1 92 201 ALA A C 1
ATOM 1529 O O . ALA A 1 201 ? -13.672 -11.492 8.703 1 92 201 ALA A O 1
ATOM 1530 N N . VAL A 1 202 ? -13.445 -10.852 6.547 1 93.31 202 VAL A N 1
ATOM 1531 C CA . VAL A 1 202 ? -12.289 -11.703 6.305 1 93.31 202 VAL A CA 1
ATOM 1532 C C . VAL A 1 202 ? -11.109 -11.219 7.141 1 93.31 202 VAL A C 1
ATOM 1534 O O . VAL A 1 202 ? -10.312 -12.023 7.633 1 93.31 202 VAL A O 1
ATOM 1537 N N . SER A 1 203 ? -10.992 -9.93 7.348 1 87.38 203 SER A N 1
ATOM 1538 C CA . SER A 1 203 ? -9.859 -9.344 8.062 1 87.38 203 SER A CA 1
ATOM 1539 C C . SER A 1 203 ? -9.922 -9.656 9.555 1 87.38 203 SER A C 1
ATOM 1541 O O . SER A 1 203 ? -8.906 -9.586 10.25 1 87.38 203 SER A O 1
ATOM 1543 N N . HIS A 1 204 ? -11.078 -10.008 10.156 1 76.69 204 HIS A N 1
ATOM 1544 C CA . HIS A 1 204 ? -11.281 -10.258 11.578 1 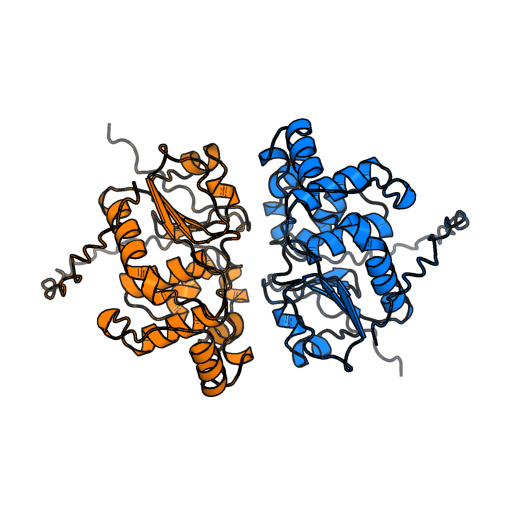76.69 204 HIS A CA 1
ATOM 1545 C C . HIS A 1 204 ? -11.164 -11.742 11.898 1 76.69 204 HIS A C 1
ATOM 1547 O O . HIS A 1 204 ? -11.141 -12.133 13.062 1 76.69 204 HIS A O 1
ATOM 1553 N N . THR A 1 205 ? -11.172 -12.477 10.906 1 63.72 205 THR A N 1
ATOM 1554 C CA . THR A 1 205 ? -11.219 -13.906 11.18 1 63.72 205 THR A CA 1
ATOM 1555 C C . THR A 1 205 ? -9.836 -14.438 11.547 1 63.72 205 THR A C 1
ATOM 1557 O O . THR A 1 205 ? -8.883 -14.266 10.789 1 63.72 205 THR A O 1
ATOM 1560 N N . PRO A 1 206 ? -9.812 -14.828 12.898 1 56.53 206 PRO A N 1
ATOM 1561 C CA . PRO A 1 206 ? -8.531 -15.422 13.281 1 56.53 206 PRO A CA 1
ATOM 1562 C C . PRO A 1 206 ? -8.086 -16.531 12.336 1 56.53 206 PRO A C 1
ATOM 1564 O O . PRO A 1 206 ? -8.914 -17.281 11.82 1 56.53 206 PRO A O 1
ATOM 1567 N N . ARG A 1 207 ? -7.02 -16.438 11.734 1 52.56 207 ARG A N 1
ATOM 1568 C CA . ARG A 1 207 ? -6.371 -17.344 10.789 1 52.56 207 ARG A CA 1
ATOM 1569 C C . ARG A 1 207 ? -6.273 -18.75 11.367 1 52.56 207 ARG A C 1
ATOM 1571 O O . ARG A 1 207 ? -5.605 -18.969 12.375 1 52.56 207 ARG A O 1
ATOM 1578 N N . HIS A 1 208 ? -7.477 -19.516 11.508 1 41.41 208 HIS A N 1
ATOM 1579 C CA . HIS A 1 208 ? -7.184 -20.906 11.875 1 41.41 208 HIS A CA 1
ATOM 1580 C C . HIS A 1 208 ? -6.488 -21.641 10.734 1 41.41 208 HIS A C 1
ATOM 1582 O O . HIS A 1 208 ? -6.996 -21.672 9.609 1 41.41 208 HIS A O 1
ATOM 1588 N N . LEU A 1 209 ? -5.387 -21.609 10.641 1 39.88 209 LEU A N 1
ATOM 1589 C CA . LEU A 1 209 ? -4.871 -22.641 9.742 1 39.88 209 LEU A CA 1
ATOM 1590 C C . LEU A 1 209 ? -5.504 -24 10.047 1 39.88 209 LEU A C 1
ATOM 1592 O O . LEU A 1 209 ? -5.453 -24.469 11.18 1 39.88 209 LEU A O 1
ATOM 1596 N N . GLY A 1 210 ? -6.656 -24.344 9.5 1 33.41 210 GLY A N 1
ATOM 1597 C CA . GLY A 1 210 ? -7.32 -25.641 9.586 1 33.41 210 GLY A CA 1
ATOM 1598 C C . GLY A 1 210 ? -6.355 -26.797 9.82 1 33.41 210 GLY A C 1
ATOM 1599 O O . GLY A 1 210 ? -5.672 -27.234 8.891 1 33.41 210 GLY A O 1
ATOM 1600 N N . LEU A 1 211 ? -5.906 -27.078 10.945 1 32.47 211 LEU A N 1
ATOM 1601 C CA . LEU A 1 211 ? -5.586 -28.484 11.211 1 32.47 211 LEU A CA 1
ATOM 1602 C C . LEU A 1 211 ? -6.852 -29.328 11.273 1 32.47 211 LEU A C 1
ATOM 1604 O O . LEU A 1 211 ? -7.711 -29.109 12.133 1 32.47 211 LEU A O 1
ATOM 1608 N N . THR A 1 212 ? -7.465 -29.922 10.258 1 30.53 212 THR A N 1
ATOM 1609 C CA . THR A 1 212 ? -8.383 -31.047 10.344 1 30.53 212 THR A CA 1
ATOM 1610 C C . THR A 1 212 ? -7.852 -32.094 11.312 1 30.53 212 THR A C 1
ATOM 1612 O O . THR A 1 212 ? -6.727 -32.594 11.164 1 30.53 212 THR A O 1
ATOM 1615 N N . SER A 1 213 ? -8.18 -32.219 12.492 1 30.27 213 SER A N 1
ATOM 1616 C CA . SER A 1 213 ? -8.188 -33.5 13.188 1 30.27 213 SER A CA 1
ATOM 1617 C C . SER A 1 213 ? -8.852 -34.594 12.352 1 30.27 213 SER A C 1
ATOM 1619 O O . SER A 1 213 ? -10.023 -34.469 11.977 1 30.27 213 SER A O 1
ATOM 1621 N N . GLY A 1 214 ? -8.234 -35.5 11.609 1 26.48 214 GLY A N 1
ATOM 1622 C CA . GLY A 1 214 ? -8.602 -36.719 10.914 1 26.48 214 GLY A CA 1
ATOM 1623 C C . GLY A 1 214 ? -9.469 -37.656 11.758 1 26.48 214 GLY A C 1
ATOM 1624 O O . GLY A 1 214 ? -9.109 -38 12.891 1 26.48 214 GLY A O 1
ATOM 1625 N N . SER A 1 215 ? -10.789 -37.719 11.875 1 28.25 215 SER A N 1
ATOM 1626 C CA . SER A 1 215 ? -11.391 -39.031 12.008 1 28.25 215 SER A CA 1
ATOM 1627 C C . SER A 1 215 ? -10.578 -40.094 11.273 1 28.25 215 SER A C 1
ATOM 1629 O O . SER A 1 215 ? -9.758 -39.75 10.414 1 28.25 215 SER A O 1
ATOM 1631 N N . GLN A 1 216 ? -10.711 -41.562 11.633 1 29.56 216 GLN A N 1
ATOM 1632 C CA . GLN A 1 216 ? -10.133 -42.625 10.828 1 29.56 216 GLN A CA 1
ATOM 1633 C C . GLN A 1 216 ? -10.328 -42.344 9.336 1 29.56 216 GLN A C 1
ATOM 1635 O O . GLN A 1 216 ? -11.453 -42.375 8.844 1 29.56 216 GLN A O 1
ATOM 1640 N N . GLY A 1 217 ? -9.852 -41.469 8.875 1 24.81 217 GLY A N 1
ATOM 1641 C CA . GLY A 1 217 ? -9.867 -41.188 7.449 1 24.81 217 GLY A CA 1
ATOM 1642 C C . GLY A 1 217 ? -9.68 -42.438 6.594 1 24.81 217 GLY A C 1
ATOM 1643 O O . GLY A 1 217 ? -8.656 -43.094 6.688 1 24.81 217 GLY A O 1
ATOM 1644 N N . GLN A 1 218 ? -10.805 -43.125 6.484 1 27.5 218 GLN A N 1
ATOM 1645 C CA . GLN A 1 218 ? -10.656 -44.094 5.398 1 27.5 218 GLN A CA 1
ATOM 1646 C C . GLN A 1 218 ? -9.844 -43.5 4.25 1 27.5 218 GLN A C 1
ATOM 1648 O O . GLN A 1 218 ? -10.094 -42.375 3.822 1 27.5 218 GLN A O 1
ATOM 1653 N N . LEU A 1 219 ? -8.656 -44 4.008 1 27.91 219 LEU A N 1
ATOM 1654 C CA . LEU A 1 219 ? -7.762 -43.875 2.859 1 27.91 219 LEU A CA 1
ATOM 1655 C C . LEU A 1 219 ? -8.555 -43.719 1.566 1 27.91 219 LEU A C 1
ATOM 1657 O O . LEU A 1 219 ? -9.172 -44.688 1.093 1 27.91 219 LEU A O 1
ATOM 1661 N N . ILE A 1 220 ? -9.438 -42.688 1.554 1 29.55 220 ILE A N 1
ATOM 1662 C CA . ILE A 1 220 ? -9.953 -42.719 0.187 1 29.55 220 ILE A CA 1
ATOM 1663 C C . ILE A 1 220 ? -8.781 -42.781 -0.798 1 29.55 220 ILE A C 1
ATOM 1665 O O . ILE A 1 220 ? -7.891 -41.938 -0.752 1 29.55 220 ILE A O 1
ATOM 1669 N N . VAL A 1 221 ? -8.406 -43.875 -1.32 1 27.08 221 VAL A N 1
ATOM 1670 C CA . VAL A 1 221 ? -7.469 -44.188 -2.396 1 27.08 221 VAL A CA 1
ATOM 1671 C C . VAL A 1 221 ? -7.676 -43.188 -3.553 1 27.08 221 VAL A C 1
ATOM 1673 O O . VAL A 1 221 ? -8.781 -43.062 -4.074 1 27.08 221 VAL A O 1
ATOM 1676 N N . PRO A 1 222 ? -6.895 -42.125 -3.516 1 27.14 222 PRO A N 1
ATOM 1677 C CA . PRO A 1 222 ? -7.031 -41.188 -4.621 1 27.14 222 PRO A CA 1
ATOM 1678 C C . PRO A 1 222 ? -7.234 -41.875 -5.969 1 27.14 222 PRO A C 1
ATOM 1680 O O . PRO A 1 222 ? -6.707 -42.969 -6.191 1 27.14 222 PRO A O 1
ATOM 1683 N N . THR A 1 223 ? -8.391 -41.688 -6.473 1 32.59 223 THR A N 1
ATOM 1684 C CA . THR A 1 223 ? -8.539 -42.25 -7.812 1 32.59 223 THR A CA 1
ATOM 1685 C C . THR A 1 223 ? -7.324 -41.938 -8.672 1 32.59 223 THR A C 1
ATOM 1687 O O . THR A 1 223 ? -6.645 -40.938 -8.445 1 32.59 223 THR A O 1
ATOM 1690 N N . PRO A 1 224 ? -6.832 -42.719 -9.57 1 28.05 224 PRO A N 1
ATOM 1691 C CA . PRO A 1 224 ? -5.629 -42.594 -10.398 1 28.05 224 PRO A CA 1
ATOM 1692 C C . PRO A 1 224 ? -5.488 -41.219 -11.055 1 28.05 224 PRO A C 1
ATOM 1694 O O . PRO A 1 224 ? -6.492 -40.562 -11.32 1 28.05 224 PRO A O 1
ATOM 1697 N N . ALA A 1 225 ? -4.402 -40.469 -10.797 1 33.78 225 ALA A N 1
ATOM 1698 C CA . ALA A 1 225 ? -3.869 -39.219 -11.312 1 33.78 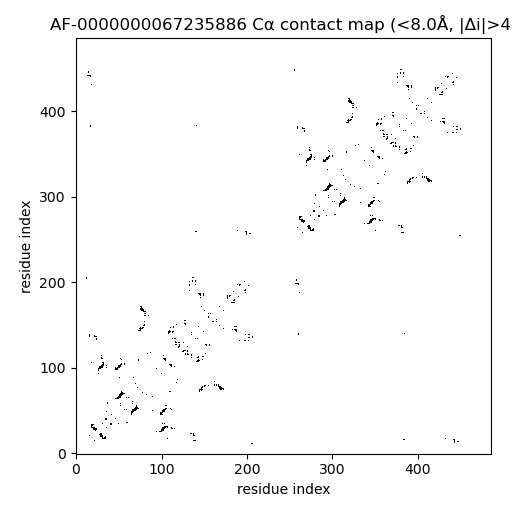225 ALA A CA 1
ATOM 1699 C C . ALA A 1 225 ? -4.273 -39 -12.773 1 33.78 225 ALA A C 1
ATOM 1701 O O . ALA A 1 225 ? -3.977 -39.844 -13.633 1 33.78 225 ALA A O 1
ATOM 1702 N N . VAL A 1 226 ? -5.371 -38.312 -13.023 1 34.12 226 VAL A N 1
ATOM 1703 C CA . VAL A 1 226 ? -5.594 -38.031 -14.445 1 34.12 226 VAL A CA 1
ATOM 1704 C C . VAL A 1 226 ? -4.324 -37.469 -15.062 1 34.12 226 VAL A C 1
ATOM 1706 O O . VAL A 1 226 ? -3.539 -36.812 -14.383 1 34.12 226 VAL A O 1
ATOM 1709 N N . LYS A 1 227 ? -3.957 -37.688 -16.312 1 36.38 227 LYS A N 1
ATOM 1710 C CA . LYS A 1 227 ? -2.814 -37.344 -17.172 1 36.38 227 LYS A CA 1
ATOM 1711 C C . LYS A 1 227 ? -2.557 -35.844 -17.203 1 36.38 227 LYS A C 1
ATOM 1713 O O . LYS A 1 227 ? -3.455 -35.062 -17.516 1 36.38 227 LYS A O 1
ATOM 1718 N N . ARG A 1 228 ? -1.613 -35.312 -16.406 1 38.19 228 ARG A N 1
ATOM 1719 C CA . ARG A 1 228 ? -1.063 -33.969 -16.328 1 38.19 228 ARG A CA 1
ATOM 1720 C C . ARG A 1 228 ? -0.788 -33.406 -17.719 1 38.19 228 ARG A C 1
ATOM 1722 O O . ARG A 1 228 ? -0.11 -34.031 -18.531 1 38.19 228 ARG A O 1
ATOM 1729 N N . ARG A 1 229 ? -1.548 -32.469 -18.234 1 37.69 229 ARG A N 1
ATOM 1730 C CA . ARG A 1 229 ? -1.213 -31.906 -19.547 1 37.69 229 ARG A CA 1
ATOM 1731 C C . ARG A 1 229 ? 0.149 -31.219 -19.5 1 37.69 229 ARG A C 1
ATOM 1733 O O . ARG A 1 229 ? 0.479 -30.531 -18.531 1 37.69 229 ARG A O 1
ATOM 1740 N N . PRO A 1 230 ? 1.198 -31.531 -20.375 1 34.53 230 PRO A N 1
ATOM 1741 C CA . PRO A 1 230 ? 2.588 -31.062 -20.422 1 34.53 230 PRO A CA 1
ATOM 1742 C C . PRO A 1 230 ? 2.699 -29.547 -20.5 1 34.53 230 PRO A C 1
ATOM 1744 O O . PRO A 1 230 ? 1.848 -28.891 -21.109 1 34.53 230 PRO A O 1
ATOM 1747 N N . MET A 1 231 ? 3.258 -28.875 -19.469 1 38.09 231 MET A N 1
ATOM 1748 C CA . MET A 1 231 ? 3.646 -27.469 -19.531 1 38.09 231 MET A CA 1
ATOM 1749 C C . MET A 1 231 ? 4.426 -27.172 -20.812 1 38.09 231 MET A C 1
ATOM 1751 O O . MET A 1 231 ? 5.305 -27.953 -21.203 1 38.09 231 MET A O 1
ATOM 1755 N N . PRO A 1 232 ? 4.008 -26.375 -21.703 1 34.56 232 PRO A N 1
ATOM 1756 C CA . PRO A 1 232 ? 4.875 -26.109 -22.859 1 34.56 232 PRO A CA 1
ATOM 1757 C C . PRO A 1 232 ? 6.227 -25.531 -22.453 1 34.56 232 PRO A C 1
ATOM 1759 O O . PRO A 1 232 ? 6.301 -24.688 -21.547 1 34.56 232 PRO A O 1
ATOM 1762 N N . VAL A 1 233 ? 7.359 -26.312 -22.547 1 26.5 233 VAL A N 1
ATOM 1763 C CA . VAL A 1 233 ? 8.766 -26.062 -22.266 1 26.5 233 VAL A CA 1
ATOM 1764 C C . VAL A 1 233 ? 9.203 -24.734 -22.859 1 26.5 233 VAL A C 1
ATOM 1766 O O . VAL A 1 233 ? 9.766 -23.891 -22.172 1 26.5 233 VAL A O 1
ATOM 1769 N N . LYS A 1 234 ? 10.062 -24.781 -24.156 1 31.94 234 LYS A N 1
ATOM 1770 C CA . LYS A 1 234 ? 11.367 -24.234 -24.5 1 31.94 234 LYS A CA 1
ATOM 1771 C C . LYS A 1 234 ? 11.234 -22.797 -25 1 31.94 234 LYS A C 1
ATOM 1773 O O . LYS A 1 234 ? 10.859 -22.562 -26.156 1 31.94 234 LYS A O 1
ATOM 1778 N N . PHE A 1 235 ? 10.562 -21.797 -24.406 1 26.77 235 PHE A N 1
ATOM 1779 C CA . PHE A 1 235 ? 10.867 -20.609 -25.188 1 26.77 235 PHE A CA 1
ATOM 1780 C C . PHE A 1 235 ? 12.359 -20.297 -25.156 1 26.77 235 PHE A C 1
ATOM 1782 O O . PHE A 1 235 ? 12.938 -20.141 -24.078 1 26.77 235 PHE A O 1
ATOM 1789 N N . GLN A 1 236 ? 13.164 -20.734 -26.094 1 24.19 236 GLN A N 1
ATOM 1790 C CA . GLN A 1 236 ? 14.547 -20.375 -26.422 1 24.19 236 GLN A CA 1
ATOM 1791 C C . GLN A 1 236 ? 14.711 -18.875 -26.578 1 24.19 236 GLN A C 1
ATOM 1793 O O . GLN A 1 236 ? 14.258 -18.281 -27.547 1 24.19 236 GLN A O 1
ATOM 1798 N N . HIS A 1 237 ? 14.398 -18 -25.641 1 26.5 237 HIS A N 1
ATOM 1799 C CA . HIS A 1 237 ? 14.773 -16.609 -25.953 1 26.5 237 HIS A CA 1
ATOM 1800 C C . HIS A 1 237 ? 16.281 -16.469 -26.062 1 26.5 237 HIS A C 1
ATOM 1802 O O . HIS A 1 237 ? 17.016 -16.812 -25.141 1 26.5 237 HIS A O 1
ATOM 1808 N N . ARG A 1 238 ? 16.828 -16.516 -27.281 1 26.19 238 ARG A N 1
ATOM 1809 C CA . ARG A 1 238 ? 18.125 -16.062 -27.766 1 26.19 238 ARG A CA 1
ATOM 1810 C C . ARG A 1 238 ? 18.422 -14.633 -27.297 1 26.19 238 ARG A C 1
ATOM 1812 O O . ARG A 1 238 ? 17.828 -13.68 -27.812 1 26.19 238 ARG A O 1
ATOM 1819 N N . PHE A 1 239 ? 18.594 -14.383 -26.031 1 24 239 PHE A N 1
ATOM 1820 C CA . PHE A 1 239 ? 19.188 -13.109 -25.641 1 24 239 PHE A CA 1
ATOM 1821 C C . PHE A 1 239 ? 20.516 -12.891 -26.344 1 24 239 PHE A C 1
ATOM 1823 O O . PHE A 1 239 ? 21.438 -13.703 -26.203 1 24 239 PHE A O 1
ATOM 1830 N N . CYS A 1 240 ? 20.516 -12.289 -27.547 1 23.16 240 CYS A N 1
ATOM 1831 C CA . CYS A 1 240 ? 21.672 -11.742 -28.266 1 23.16 240 CYS A CA 1
ATOM 1832 C C . CYS A 1 240 ? 22.547 -10.922 -27.328 1 23.16 240 CYS A C 1
ATOM 1834 O O . CYS A 1 240 ? 22.094 -9.953 -26.719 1 23.16 240 CYS A O 1
ATOM 1836 N N . CYS A 1 241 ? 23.516 -11.562 -26.688 1 21.78 241 CYS A N 1
ATOM 1837 C CA . CYS A 1 241 ? 24.688 -10.977 -26.047 1 21.78 241 CYS A CA 1
ATOM 1838 C C . CYS A 1 241 ? 25.359 -9.953 -26.953 1 21.78 241 CYS A C 1
ATOM 1840 O O . CYS A 1 241 ? 25.875 -10.305 -28.016 1 21.78 241 CYS A O 1
ATOM 1842 N N . ILE A 1 242 ? 24.781 -8.781 -27.234 1 22.62 242 ILE A N 1
ATOM 1843 C CA . ILE A 1 242 ? 25.594 -7.75 -27.875 1 22.62 242 ILE A CA 1
ATOM 1844 C C . ILE A 1 242 ? 26.906 -7.598 -27.141 1 22.62 242 ILE A C 1
ATOM 1846 O O . ILE A 1 242 ? 26.938 -7.355 -25.922 1 22.62 242 ILE A O 1
ATOM 1850 N N . SER A 1 243 ? 27.938 -8.258 -27.703 1 22.14 243 SER A N 1
ATOM 1851 C CA . SER A 1 243 ? 29.344 -7.883 -27.531 1 22.14 243 SER A CA 1
ATOM 1852 C C . SER A 1 243 ? 29.562 -6.402 -27.812 1 22.14 243 SER A C 1
ATOM 1854 O O . SER A 1 243 ? 28.938 -5.844 -28.719 1 22.14 243 SER A O 1
ATOM 1856 N N . MET B 1 1 ? -38.25 22.797 18.328 1 24.92 1 MET B N 1
ATOM 1857 C CA . MET B 1 1 ? -37.906 21.375 18.422 1 24.92 1 MET B CA 1
ATOM 1858 C C . MET B 1 1 ? -36.438 21.156 18.109 1 24.92 1 MET B C 1
ATOM 1860 O O . MET B 1 1 ? -35.969 21.5 17 1 24.92 1 MET B O 1
ATOM 1864 N N . ALA B 1 2 ? -35.562 21.203 19.109 1 25.52 2 ALA B N 1
ATOM 1865 C CA . ALA B 1 2 ? -34.094 21.156 19.078 1 25.52 2 ALA B CA 1
ATOM 1866 C C . ALA B 1 2 ? -33.594 19.922 18.344 1 25.52 2 ALA B C 1
ATOM 1868 O O . ALA B 1 2 ? -33.969 18.797 18.688 1 25.52 2 ALA B O 1
ATOM 1869 N N . LYS B 1 3 ? -33.5 20.094 16.984 1 31.11 3 LYS B N 1
ATOM 1870 C CA . LYS B 1 3 ? -32.906 19.047 16.156 1 31.11 3 LYS B CA 1
ATOM 1871 C C . LYS B 1 3 ? -31.75 18.359 16.891 1 31.11 3 LYS B C 1
ATOM 1873 O O . LYS B 1 3 ? -31.016 18.984 17.641 1 31.11 3 LYS B O 1
ATOM 1878 N N . SER B 1 4 ? -32 17.094 17.234 1 30.11 4 SER B N 1
ATOM 1879 C CA . SER B 1 4 ? -31.188 16.109 17.938 1 30.11 4 SER B CA 1
ATOM 1880 C C . SER B 1 4 ? -29.719 16.266 17.562 1 30.11 4 SER B C 1
ATOM 1882 O O . SER B 1 4 ? -29.391 16.688 16.453 1 30.11 4 SER B O 1
ATOM 1884 N N . PRO B 1 5 ? -28.797 16.219 18.484 1 31.38 5 PRO B N 1
ATOM 1885 C CA . PRO B 1 5 ? -27.344 16.281 18.344 1 31.38 5 PRO B CA 1
ATOM 1886 C C . PRO B 1 5 ? -26.828 15.484 17.156 1 31.38 5 PRO B C 1
ATOM 1888 O O . PRO B 1 5 ? -27.516 14.578 16.672 1 31.38 5 PRO B O 1
ATOM 1891 N N . THR B 1 6 ? -26 16.078 16.344 1 32.22 6 THR B N 1
ATOM 1892 C CA . THR B 1 6 ? -25.203 15.555 15.242 1 32.22 6 THR B CA 1
ATOM 1893 C C . THR B 1 6 ? -24.797 14.109 15.508 1 32.22 6 THR B C 1
ATOM 1895 O O . THR B 1 6 ? -24.172 13.812 16.531 1 32.22 6 THR B O 1
ATOM 1898 N N . GLN B 1 7 ? -25.75 13.188 15.203 1 30.3 7 GLN B N 1
ATOM 1899 C CA . GLN B 1 7 ? -25.422 11.766 15.203 1 30.3 7 GLN B CA 1
ATOM 1900 C C . GLN B 1 7 ? -23.953 11.539 14.891 1 30.3 7 GLN B C 1
ATOM 1902 O O . GLN B 1 7 ? -23.469 11.945 13.836 1 30.3 7 GLN B O 1
ATOM 1907 N N . PHE B 1 8 ? -23.172 11.766 15.914 1 30.61 8 PHE B N 1
ATOM 1908 C CA . PHE B 1 8 ? -21.797 11.305 15.766 1 30.61 8 PHE B CA 1
ATOM 1909 C C . PHE B 1 8 ? -21.734 10.031 14.93 1 30.61 8 PHE B C 1
ATOM 1911 O O . PHE B 1 8 ? -22.484 9.078 15.188 1 30.61 8 PHE B O 1
ATOM 1918 N N . VAL B 1 9 ? -21.578 10.117 13.695 1 32 9 VAL B N 1
ATOM 1919 C CA . VAL B 1 9 ? -21.328 8.93 12.883 1 32 9 VAL B CA 1
ATOM 1920 C C . VAL B 1 9 ? -20.547 7.902 13.703 1 32 9 VAL B C 1
ATOM 1922 O O . VAL B 1 9 ? -19.609 8.258 14.43 1 32 9 VAL B O 1
ATOM 1925 N N . ASP B 1 10 ? -21.156 7 14.328 1 34.47 10 ASP B N 1
ATOM 1926 C CA . ASP B 1 10 ? -20.594 5.754 14.852 1 34.47 10 ASP B CA 1
ATOM 1927 C C . ASP B 1 10 ? -19.234 5.465 14.242 1 34.47 10 ASP B C 1
ATOM 1929 O O . ASP B 1 10 ? -19.094 5.34 13.023 1 34.47 10 ASP B O 1
ATOM 1933 N N . ILE B 1 11 ? -18.109 6.027 14.75 1 42.59 11 ILE B N 1
ATOM 1934 C CA . ILE B 1 11 ? -16.734 5.66 14.461 1 42.59 11 ILE B CA 1
ATOM 1935 C C . ILE B 1 11 ? -16.672 4.203 14.008 1 42.59 11 ILE B C 1
ATOM 1937 O O . ILE B 1 11 ? -17.141 3.309 14.711 1 42.59 11 ILE B O 1
ATOM 1941 N N . GLN B 1 12 ? -16.797 3.938 12.852 1 47.59 12 GLN B N 1
ATOM 1942 C CA . GLN B 1 12 ? -16.891 2.693 12.094 1 47.59 12 GLN B CA 1
ATOM 1943 C C . GLN B 1 12 ? -15.953 1.632 12.656 1 47.59 12 GLN B C 1
ATOM 1945 O O . GLN B 1 12 ? -14.742 1.855 12.75 1 47.59 12 GLN B O 1
ATOM 1950 N N . THR B 1 13 ? -16.344 0.898 13.812 1 59.03 13 THR B N 1
ATOM 1951 C CA . THR B 1 13 ? -15.836 -0.323 14.438 1 59.03 13 THR B CA 1
ATOM 1952 C C . THR B 1 13 ? -15.359 -1.312 13.375 1 59.03 13 THR B C 1
ATOM 1954 O O . THR B 1 13 ? -14.742 -2.326 13.703 1 59.03 13 THR B O 1
ATOM 1957 N N . ALA B 1 14 ? -15.539 -0.912 12.188 1 71.69 14 ALA B N 1
ATOM 1958 C CA . ALA B 1 14 ? -15.148 -1.905 11.195 1 71.69 14 ALA B CA 1
ATOM 1959 C C . ALA B 1 14 ? -13.656 -1.804 10.875 1 71.69 14 ALA B C 1
ATOM 1961 O O . ALA B 1 14 ? -13.094 -0.708 10.867 1 71.69 14 ALA B O 1
ATOM 1962 N N . PRO B 1 15 ? -13.062 -2.871 10.797 1 83.5 15 PRO B N 1
ATOM 1963 C CA . PRO B 1 15 ? -11.641 -2.846 10.445 1 83.5 15 PRO B CA 1
ATOM 1964 C C . PRO B 1 15 ? -11.352 -2.006 9.203 1 83.5 15 PRO B C 1
ATOM 1966 O O . PRO B 1 15 ? -12.148 -2.002 8.258 1 83.5 15 PRO B O 1
ATOM 1969 N N . ALA B 1 16 ? -10.328 -1.339 9.312 1 90 16 ALA B N 1
ATOM 1970 C CA . ALA B 1 16 ? -9.93 -0.459 8.219 1 90 16 ALA B CA 1
ATOM 1971 C C . ALA B 1 16 ? -9.609 -1.26 6.957 1 90 16 ALA B C 1
ATOM 1973 O O . ALA B 1 16 ? -8.984 -2.32 7.031 1 90 16 ALA B O 1
ATOM 1974 N N . GLN B 1 17 ? -10.109 -0.748 5.875 1 92.31 17 GLN B N 1
ATOM 1975 C CA . GLN B 1 17 ? -9.797 -1.31 4.566 1 92.31 17 GLN B CA 1
ATOM 1976 C C . GLN B 1 17 ? -8.906 -0.362 3.76 1 92.31 17 GLN B C 1
ATOM 1978 O O . GLN B 1 17 ? -9.086 0.857 3.812 1 92.31 17 GLN B O 1
ATOM 1983 N N . VAL B 1 18 ? -8.039 -0.921 2.969 1 94.12 18 VAL B N 1
ATOM 1984 C CA . VAL B 1 18 ? -7.027 -0.118 2.289 1 94.12 18 VAL B CA 1
ATOM 1985 C C . VAL B 1 18 ? -7.703 0.855 1.325 1 94.12 18 VAL B C 1
ATOM 1987 O O . VAL B 1 18 ? -7.191 1.949 1.078 1 94.12 18 VAL B O 1
ATOM 1990 N N . ASN B 1 19 ? -8.82 0.474 0.745 1 94.69 19 ASN B N 1
ATOM 1991 C CA . ASN B 1 19 ? -9.484 1.345 -0.222 1 94.69 19 ASN B CA 1
ATOM 1992 C C . ASN B 1 19 ? -10.672 2.066 0.397 1 94.69 19 ASN B C 1
ATOM 1994 O O . ASN B 1 19 ? -11.508 2.625 -0.32 1 94.69 19 ASN B O 1
ATOM 1998 N N . GLY B 1 20 ? -10.727 2.051 1.67 1 93.19 20 GLY B N 1
ATOM 1999 C CA . GLY B 1 20 ? -11.695 2.836 2.412 1 93.19 20 GLY B CA 1
ATOM 2000 C C . GLY B 1 20 ? -11.117 4.113 2.986 1 93.19 20 GLY B C 1
ATOM 2001 O O . GLY B 1 20 ? -9.906 4.32 2.957 1 93.19 20 GLY B O 1
ATOM 2002 N N . CYS B 1 21 ? -11.984 4.926 3.406 1 95 21 CYS B N 1
ATOM 2003 C CA . CYS B 1 21 ? -11.562 6.172 4.027 1 95 21 CYS B CA 1
ATOM 2004 C C . CYS B 1 21 ? -11.5 6.035 5.547 1 95 21 CYS B C 1
ATOM 2006 O O . CYS B 1 21 ? -12.336 5.355 6.145 1 95 21 CYS B O 1
ATOM 2008 N N . GLN B 1 22 ? -10.523 6.59 6.152 1 96.88 22 GLN B N 1
ATOM 2009 C CA . GLN B 1 22 ? -10.391 6.617 7.605 1 96.88 22 GLN B CA 1
ATOM 2010 C C . GLN B 1 22 ? -10.344 8.047 8.125 1 96.88 22 GLN B C 1
ATOM 2012 O O . GLN B 1 22 ? -9.695 8.914 7.527 1 96.88 22 GLN B O 1
ATOM 2017 N N . ALA B 1 23 ? -11.078 8.305 9.188 1 97.5 23 ALA B N 1
ATOM 2018 C CA . ALA B 1 23 ? -11.031 9.594 9.867 1 97.5 23 ALA B CA 1
ATOM 2019 C C . ALA B 1 23 ? -9.883 9.648 10.867 1 97.5 23 ALA B C 1
ATOM 2021 O O . ALA B 1 23 ? -9.789 8.805 11.766 1 97.5 23 ALA B O 1
ATOM 2022 N N . VAL B 1 24 ? -9.031 10.609 10.672 1 97.75 24 VAL B N 1
ATOM 2023 C CA . VAL B 1 24 ? -7.914 10.766 11.602 1 97.75 24 VAL B CA 1
ATOM 2024 C C . VAL B 1 24 ? -8.32 11.695 12.742 1 97.75 24 VAL B C 1
ATOM 2026 O O . VAL B 1 24 ? -8.047 11.406 13.914 1 97.75 24 VAL B O 1
ATOM 2029 N N . THR B 1 25 ? -8.836 12.82 12.445 1 96.5 25 THR B N 1
ATOM 2030 C CA . THR B 1 25 ? -9.531 13.766 13.312 1 96.5 25 THR B CA 1
ATOM 2031 C C . THR B 1 25 ? -10.844 14.227 12.68 1 96.5 25 THR B C 1
ATOM 2033 O O . THR B 1 25 ? -11.07 14.008 11.492 1 96.5 25 THR B O 1
ATOM 2036 N N . PRO B 1 26 ? -11.742 14.719 13.492 1 95.31 26 PRO B N 1
ATOM 2037 C CA . PRO B 1 26 ? -12.961 15.234 12.859 1 95.31 26 PRO B CA 1
ATOM 2038 C C . PRO B 1 26 ? -12.672 16.188 11.703 1 95.31 26 PRO B C 1
ATOM 2040 O O . PRO B 1 26 ? -11.938 17.172 11.875 1 95.31 26 PRO B O 1
ATOM 2043 N N . GLY B 1 27 ? -13.18 15.828 10.602 1 97.69 27 GLY B N 1
ATOM 2044 C CA . GLY B 1 27 ? -13.062 16.703 9.445 1 97.69 27 GLY B CA 1
ATOM 2045 C C . GLY B 1 27 ? -11.836 16.391 8.594 1 97.69 27 GLY B C 1
ATOM 2046 O O . GLY B 1 27 ? -11.625 17.031 7.559 1 97.69 27 GLY B O 1
ATOM 2047 N N . LEU B 1 28 ? -11.016 15.477 9 1 98.69 28 LEU B N 1
ATOM 2048 C CA . LEU B 1 28 ? -9.805 15.125 8.273 1 98.69 28 LEU B CA 1
ATOM 2049 C C . LEU B 1 28 ? -9.758 13.625 7.98 1 98.69 28 LEU B C 1
ATOM 2051 O O . LEU B 1 28 ? -9.555 12.82 8.891 1 98.69 28 LEU B O 1
ATOM 2055 N N . LEU B 1 29 ? -9.891 13.32 6.688 1 98.75 29 LEU B N 1
ATOM 2056 C CA . LEU B 1 29 ? -9.945 11.938 6.23 1 98.75 29 LEU B CA 1
ATOM 2057 C C . LEU B 1 29 ? -8.711 11.594 5.395 1 98.75 29 LEU B C 1
ATOM 2059 O O . LEU B 1 29 ? -8.117 12.477 4.77 1 98.75 29 LEU B O 1
ATOM 2063 N N . ILE B 1 30 ? -8.328 10.328 5.41 1 98.81 30 ILE B N 1
ATOM 2064 C CA . ILE B 1 30 ? -7.254 9.805 4.574 1 98.81 30 ILE B CA 1
ATOM 2065 C C . ILE B 1 30 ? -7.723 8.547 3.85 1 98.81 30 ILE B C 1
ATOM 2067 O O . ILE B 1 30 ? -8.477 7.746 4.406 1 98.81 30 ILE B O 1
ATOM 2071 N N . SER B 1 31 ? -7.309 8.375 2.6 1 98.06 31 SER B N 1
ATOM 2072 C CA . SER B 1 31 ? -7.68 7.188 1.842 1 98.06 31 SER B CA 1
ATOM 2073 C C . SER B 1 31 ? -6.75 6.977 0.652 1 98.06 31 SER B C 1
ATOM 2075 O O . SER B 1 31 ? -5.816 7.754 0.442 1 98.06 31 SER B O 1
ATOM 2077 N N . SER B 1 32 ? -6.949 5.863 -0.04 1 96.5 32 SER B N 1
ATOM 2078 C CA . SER B 1 32 ? -6.379 5.668 -1.369 1 96.5 32 SER B CA 1
ATOM 2079 C C . SER B 1 32 ? -7.133 6.477 -2.42 1 96.5 32 SER B C 1
ATOM 2081 O O . SER B 1 32 ? -8.07 7.211 -2.092 1 96.5 32 SER B O 1
ATOM 2083 N N . PHE B 1 33 ? -6.742 6.352 -3.65 1 96.06 33 PHE B N 1
ATOM 2084 C CA . PHE B 1 33 ? -7.387 7.051 -4.758 1 96.06 33 PHE B CA 1
ATOM 2085 C C . PHE B 1 33 ? -8.82 6.574 -4.938 1 96.06 33 PHE B C 1
ATOM 2087 O O . PHE B 1 33 ? -9.641 7.273 -5.539 1 96.06 33 PHE B O 1
ATOM 2094 N N . ALA B 1 34 ? -9.133 5.414 -4.449 1 94.06 34 ALA B N 1
ATOM 2095 C CA . ALA B 1 34 ? -10.406 4.754 -4.742 1 94.06 34 ALA B CA 1
ATOM 2096 C C . ALA B 1 34 ? -11.586 5.578 -4.227 1 94.06 34 ALA B C 1
ATOM 2098 O O . ALA B 1 34 ? -12.609 5.695 -4.898 1 94.06 34 ALA B O 1
ATOM 2099 N N . VAL B 1 35 ? -11.43 6.121 -3.047 1 95.88 35 VAL B N 1
ATOM 2100 C CA . VAL B 1 35 ? -12.508 6.914 -2.471 1 95.88 35 VAL B CA 1
ATOM 2101 C C . VAL B 1 35 ? -12.703 8.188 -3.285 1 95.88 35 VAL B C 1
ATOM 2103 O O . VAL B 1 35 ? -13.836 8.57 -3.604 1 95.88 35 VAL B O 1
ATOM 2106 N N . GLU B 1 36 ? -11.586 8.836 -3.607 1 97.19 36 GLU B N 1
ATOM 2107 C CA . GLU B 1 36 ? -11.633 10.055 -4.402 1 97.19 36 GLU B CA 1
ATOM 2108 C C . GLU B 1 36 ? -12.328 9.82 -5.742 1 97.19 36 GLU B C 1
ATOM 2110 O O . GLU B 1 36 ? -13.039 10.688 -6.238 1 97.19 36 GLU B O 1
ATOM 2115 N N . ALA B 1 37 ? -12.188 8.641 -6.305 1 94.44 37 ALA B N 1
ATOM 2116 C CA . ALA B 1 37 ? -12.742 8.32 -7.617 1 94.44 37 ALA B CA 1
ATOM 2117 C C . ALA B 1 37 ? -14.25 8.109 -7.543 1 94.44 37 ALA B C 1
ATOM 2119 O O . ALA B 1 37 ? -14.938 8.133 -8.57 1 94.44 37 ALA B O 1
ATOM 2120 N N . SER B 1 38 ? -14.773 7.906 -6.387 1 94.19 38 SER B N 1
ATOM 2121 C CA . SER B 1 38 ? -16.188 7.609 -6.207 1 94.19 38 SER B CA 1
ATOM 2122 C C . SER B 1 38 ? -16.938 8.805 -5.633 1 94.19 38 SER B C 1
ATOM 2124 O O . SER B 1 38 ? -16.922 9.031 -4.418 1 94.19 38 SER B O 1
ATOM 2126 N N . GLU B 1 39 ? -17.656 9.406 -6.477 1 96.19 39 GLU B N 1
ATOM 2127 C CA . GLU B 1 39 ? -18.422 10.562 -6.016 1 96.19 39 GLU B CA 1
ATOM 2128 C C . GLU B 1 39 ? -19.375 10.18 -4.887 1 96.19 39 GLU B C 1
ATOM 2130 O O . GLU B 1 39 ? -19.562 10.938 -3.939 1 96.19 39 GLU B O 1
ATOM 2135 N N . SER B 1 40 ? -20.031 9.062 -5.062 1 94.81 40 SER B N 1
ATOM 2136 C CA . SER B 1 40 ? -20.984 8.617 -4.051 1 94.81 40 SER B CA 1
ATOM 2137 C C . SER B 1 40 ? -20.312 8.445 -2.693 1 94.81 40 SER B C 1
ATOM 2139 O O . SER B 1 40 ? -20.859 8.852 -1.667 1 94.81 40 SER B O 1
ATOM 2141 N N . GLN B 1 41 ? -19.125 7.914 -2.688 1 94.25 41 GLN B N 1
ATOM 2142 C CA . GLN B 1 41 ? -18.391 7.742 -1.438 1 94.25 41 GLN B CA 1
ATOM 2143 C C . GLN B 1 41 ? -17.984 9.094 -0.852 1 94.25 41 GLN B C 1
ATOM 2145 O O . GLN B 1 41 ? -18.047 9.289 0.363 1 94.25 41 GLN B O 1
ATOM 2150 N N . LEU B 1 42 ? -17.562 9.984 -1.677 1 97.88 42 LEU B N 1
ATOM 2151 C CA . LEU B 1 42 ? -17.188 11.32 -1.234 1 97.88 42 LEU B CA 1
ATOM 2152 C C . LEU B 1 42 ? -18.359 12.023 -0.55 1 97.88 42 LEU B C 1
ATOM 2154 O O . LEU B 1 42 ? -18.188 12.578 0.536 1 97.88 42 LEU B O 1
ATOM 2158 N N . ARG B 1 43 ? -19.438 11.953 -1.15 1 97.69 43 ARG B N 1
ATOM 2159 C CA . ARG B 1 43 ? -20.625 12.617 -0.614 1 97.69 43 ARG B CA 1
ATOM 2160 C C . ARG B 1 43 ? -21.094 11.945 0.674 1 97.69 43 ARG B C 1
ATOM 2162 O O . ARG B 1 43 ? -21.484 12.625 1.623 1 97.69 43 ARG B O 1
ATOM 2169 N N . GLU B 1 44 ? -21.031 10.641 0.641 1 96.12 44 GLU B N 1
ATOM 2170 C CA . GLU B 1 44 ? -21.422 9.891 1.833 1 96.12 44 GLU B CA 1
ATOM 2171 C C . GLU B 1 44 ? -20.562 10.281 3.033 1 96.12 44 GLU B C 1
ATOM 2173 O O . GLU B 1 44 ? -21.047 10.305 4.168 1 96.12 44 GLU B O 1
ATOM 2178 N N . GLN B 1 45 ? -19.344 10.609 2.793 1 96.5 45 GLN B N 1
ATOM 2179 C CA . GLN B 1 45 ? -18.406 10.953 3.861 1 96.5 45 GLN B CA 1
ATOM 2180 C C . GLN B 1 45 ? -18.438 12.453 4.152 1 96.5 45 GLN B C 1
ATOM 2182 O O . GLN B 1 45 ? -17.734 12.93 5.043 1 96.5 45 GLN B O 1
ATOM 2187 N N . GLY B 1 46 ? -19.219 13.211 3.383 1 97.94 46 GLY B N 1
ATOM 2188 C CA . GLY B 1 46 ? -19.344 14.648 3.592 1 97.94 46 GLY B CA 1
ATOM 2189 C C . GLY B 1 46 ? -18.141 15.43 3.102 1 97.94 46 GLY B C 1
ATOM 2190 O O . GLY B 1 46 ? -17.906 16.562 3.543 1 97.94 46 GLY B O 1
ATOM 2191 N N . VAL B 1 47 ? -17.406 14.883 2.219 1 98.75 47 VAL B N 1
ATOM 2192 C CA . VAL B 1 47 ? -16.188 15.523 1.741 1 98.75 47 VAL B CA 1
ATOM 2193 C C . VAL B 1 47 ? -16.531 16.797 0.975 1 98.75 47 VAL B C 1
ATOM 2195 O O . VAL B 1 47 ? -17.469 16.812 0.162 1 98.75 47 VAL B O 1
ATOM 2198 N N . THR B 1 48 ? -15.852 17.812 1.28 1 98.81 48 THR B N 1
ATOM 2199 C CA . THR B 1 48 ? -16.016 19.078 0.568 1 98.81 48 THR B CA 1
ATOM 2200 C C . THR B 1 48 ? -14.711 19.484 -0.118 1 98.81 48 THR B C 1
ATOM 2202 O O . THR B 1 48 ? -14.734 20.188 -1.128 1 98.81 48 THR B O 1
ATOM 2205 N N . HIS B 1 49 ? -13.617 19.156 0.428 1 98.88 49 HIS B N 1
ATOM 2206 C CA . HIS B 1 49 ? -12.273 19.5 -0.03 1 98.88 49 HIS B CA 1
ATOM 2207 C C . HIS B 1 49 ? -11.43 18.25 -0.242 1 98.88 49 HIS B C 1
ATOM 2209 O O . HIS B 1 49 ? -11.523 17.297 0.54 1 98.88 49 HIS B O 1
ATOM 2215 N N . ILE B 1 50 ? -10.625 18.234 -1.32 1 98.94 50 ILE B N 1
ATOM 2216 C CA . ILE B 1 50 ? -9.773 17.094 -1.632 1 98.94 50 ILE B CA 1
ATOM 2217 C C . ILE B 1 50 ? -8.336 17.547 -1.824 1 98.94 50 ILE B C 1
ATOM 2219 O O . ILE B 1 50 ? -8.047 18.375 -2.693 1 98.94 50 ILE B O 1
ATOM 2223 N N . LEU B 1 51 ? -7.473 17.125 -0.995 1 98.94 51 LEU B N 1
ATOM 2224 C CA . LEU B 1 51 ? -6.031 17.297 -1.138 1 98.94 51 LEU B CA 1
ATOM 2225 C C . LEU B 1 51 ? -5.402 16.078 -1.795 1 98.94 51 LEU B C 1
ATOM 2227 O O . LEU B 1 51 ? -5.273 15.023 -1.163 1 98.94 51 LEU B O 1
ATOM 2231 N N . GLN B 1 52 ? -5.039 16.234 -3.012 1 98.88 52 GLN B N 1
ATOM 2232 C CA . GLN B 1 52 ? -4.508 15.172 -3.854 1 98.88 52 GLN B CA 1
ATOM 2233 C C . GLN B 1 52 ? -2.988 15.25 -3.955 1 98.88 52 GLN B C 1
ATOM 2235 O O . GLN B 1 52 ? -2.451 16.203 -4.523 1 98.88 52 GLN B O 1
ATOM 2240 N N . VAL B 1 53 ? -2.295 14.219 -3.447 1 98.88 53 VAL B N 1
ATOM 2241 C CA . VAL B 1 53 ? -0.84 14.281 -3.348 1 98.88 53 VAL B CA 1
ATOM 2242 C C . VAL B 1 53 ? -0.217 13.188 -4.207 1 98.88 53 VAL B C 1
ATOM 2244 O O . VAL B 1 53 ? -0.04 12.055 -3.75 1 98.88 53 VAL B O 1
ATOM 2247 N N . GLY B 1 54 ? 0.205 13.461 -5.348 1 98.38 54 GLY B N 1
ATOM 2248 C CA . GLY B 1 54 ? 0.805 12.5 -6.254 1 98.38 54 GLY B CA 1
ATOM 2249 C C . GLY B 1 54 ? 0.838 12.977 -7.695 1 98.38 54 GLY B C 1
ATOM 2250 O O . GLY B 1 54 ? -0.157 13.492 -8.203 1 98.38 54 GLY B O 1
ATOM 2251 N N . ILE B 1 55 ? 1.924 12.719 -8.328 1 97.69 55 ILE B N 1
ATOM 2252 C CA . ILE B 1 55 ? 2.148 13.266 -9.664 1 97.69 55 ILE B CA 1
ATOM 2253 C C . ILE B 1 55 ? 1.376 12.445 -10.695 1 97.69 55 ILE B C 1
ATOM 2255 O O . ILE B 1 55 ? 1.029 12.945 -11.766 1 97.69 55 ILE B O 1
ATOM 2259 N N . GLU B 1 56 ? 1.055 11.188 -10.398 1 93.81 56 GLU B N 1
ATOM 2260 C CA . GLU B 1 56 ? 0.413 10.289 -11.359 1 93.81 56 GLU B CA 1
ATOM 2261 C C . GLU B 1 56 ? -1.107 10.406 -11.289 1 93.81 56 GLU B C 1
ATOM 2263 O O . GLU B 1 56 ? -1.816 9.828 -12.117 1 93.81 56 GLU B O 1
ATOM 2268 N N . LEU B 1 57 ? -1.583 11.203 -10.367 1 96 57 LEU B N 1
ATOM 2269 C CA . LEU B 1 57 ? -3.016 11.258 -10.094 1 96 57 LEU B CA 1
ATOM 2270 C C . LEU B 1 57 ? -3.691 12.336 -10.93 1 96 57 LEU B C 1
ATOM 2272 O O . LEU B 1 57 ? -3.102 13.391 -11.18 1 96 57 LEU B O 1
ATOM 2276 N N . LYS B 1 58 ? -4.898 12.055 -11.297 1 95.88 58 LYS B N 1
ATOM 2277 C CA . LYS B 1 58 ? -5.793 13.016 -11.938 1 95.88 58 LYS B CA 1
ATOM 2278 C C . LYS B 1 58 ? -7.082 13.18 -11.141 1 95.88 58 LYS B C 1
ATOM 2280 O O . LYS B 1 58 ? -7.672 12.195 -10.695 1 95.88 58 LYS B O 1
ATOM 2285 N N . SER B 1 59 ? -7.504 14.438 -11.031 1 97.94 59 SER B N 1
ATOM 2286 C CA . SER B 1 59 ? -8.734 14.695 -10.281 1 97.94 59 SER B CA 1
ATOM 2287 C C . SER B 1 59 ? -9.945 14.117 -10.992 1 97.94 59 SER B C 1
ATOM 2289 O O . SER B 1 59 ? -10.172 14.398 -12.172 1 97.94 59 SER B O 1
ATOM 2291 N N . SER B 1 60 ? -10.781 13.445 -10.273 1 96.25 60 SER B N 1
ATOM 2292 C CA . SER B 1 60 ? -11.906 12.734 -10.883 1 96.25 60 SER B CA 1
ATOM 2293 C C . SER B 1 60 ? -13.133 13.633 -10.984 1 96.25 60 SER B C 1
ATOM 2295 O O . SER B 1 60 ? -13.992 13.422 -11.844 1 96.25 60 SER B O 1
ATOM 2297 N N . HIS B 1 61 ? -13.211 14.641 -10.102 1 97.56 61 HIS B N 1
ATOM 2298 C CA . HIS B 1 61 ? -14.453 15.398 -10.023 1 97.56 61 HIS B CA 1
ATOM 2299 C C . HIS B 1 61 ? -14.18 16.906 -9.961 1 97.56 61 HIS B C 1
ATOM 2301 O O . HIS B 1 61 ? -14.68 17.594 -9.07 1 97.56 61 HIS B O 1
ATOM 2307 N N . PRO B 1 62 ? -13.43 17.406 -10.891 1 96.25 62 PRO B N 1
ATOM 2308 C CA . PRO B 1 62 ? -13.203 18.844 -10.898 1 96.25 62 PRO B CA 1
ATOM 2309 C C . PRO B 1 62 ? -14.508 19.656 -10.953 1 96.25 62 PRO B C 1
ATOM 2311 O O . PRO B 1 62 ? -15.453 19.25 -11.648 1 96.25 62 PRO B O 1
ATOM 2314 N N . GLY B 1 63 ? -14.555 20.688 -10.148 1 97.06 63 GLY B N 1
ATOM 2315 C CA . GLY B 1 63 ? -15.727 21.547 -10.156 1 97.06 63 GLY B CA 1
ATOM 2316 C C . GLY B 1 63 ? -16.781 21.125 -9.141 1 97.06 63 GLY B C 1
ATOM 2317 O O . GLY B 1 63 ? -17.672 21.906 -8.805 1 97.06 63 GLY B O 1
ATOM 2318 N N . LYS B 1 64 ? -16.688 19.969 -8.641 1 98.12 64 LYS B N 1
ATOM 2319 C CA . LYS B 1 64 ? -17.688 19.484 -7.695 1 98.12 64 LYS B CA 1
ATOM 2320 C C . LYS B 1 64 ? -17.172 19.562 -6.262 1 98.12 64 LYS B C 1
ATOM 2322 O O . LYS B 1 64 ? -17.953 19.703 -5.32 1 98.12 64 LYS B O 1
ATOM 2327 N N . PHE B 1 65 ? -15.969 19.406 -6.152 1 98.75 65 PHE B N 1
ATOM 2328 C CA . PHE B 1 65 ? -15.242 19.531 -4.895 1 98.75 65 PHE B CA 1
ATOM 2329 C C . PHE B 1 65 ? -14.102 20.531 -5.027 1 98.75 65 PHE B C 1
ATOM 2331 O O . PHE B 1 65 ? -13.664 20.844 -6.137 1 98.75 65 PHE B O 1
ATOM 2338 N N . GLU B 1 66 ? -13.688 21.125 -3.932 1 98.69 66 GLU B N 1
ATOM 2339 C CA . GLU B 1 66 ? -12.508 21.984 -3.957 1 98.69 66 GLU B CA 1
ATOM 2340 C C . GLU B 1 66 ? -11.219 21.172 -3.895 1 98.69 66 GLU B C 1
ATOM 2342 O O . GLU B 1 66 ? -11 20.422 -2.938 1 98.69 66 GLU B O 1
ATOM 2347 N N . TYR B 1 67 ? -10.398 21.344 -4.918 1 98.81 67 TYR B N 1
ATOM 2348 C CA . TYR B 1 67 ? -9.195 20.531 -5.016 1 98.81 67 TYR B CA 1
ATOM 2349 C C . TYR B 1 67 ? -7.949 21.359 -4.738 1 98.81 67 TYR B C 1
ATOM 2351 O O . TYR B 1 67 ? -7.871 22.531 -5.141 1 98.81 67 TYR B O 1
ATOM 2359 N N . LEU B 1 68 ? -7.012 20.828 -4.062 1 98.88 68 LEU B N 1
ATOM 2360 C CA . LEU B 1 68 ? -5.598 21.172 -4.141 1 98.88 68 LEU B CA 1
ATOM 2361 C C . LEU B 1 68 ? -4.77 19.984 -4.602 1 98.88 68 LEU B C 1
ATOM 2363 O O . LEU B 1 68 ? -4.82 18.906 -3.988 1 98.88 68 LEU B O 1
ATOM 2367 N N . VAL B 1 69 ? -4.059 20.172 -5.676 1 98.75 69 VAL B N 1
ATOM 2368 C CA . VAL B 1 69 ? -3.242 19.109 -6.242 1 98.75 69 VAL B CA 1
ATOM 2369 C C . VAL B 1 69 ? -1.765 19.391 -5.98 1 98.75 69 VAL B C 1
ATOM 2371 O O . VAL B 1 69 ? -1.264 20.469 -6.309 1 98.75 69 VAL B O 1
ATOM 2374 N N . VAL B 1 70 ? -1.104 18.453 -5.379 1 98.81 70 VAL B N 1
ATOM 2375 C CA . VAL B 1 70 ? 0.328 18.531 -5.109 1 98.81 70 VAL B CA 1
ATOM 2376 C C . VAL B 1 70 ? 1.049 17.391 -5.824 1 98.81 70 VAL B C 1
ATOM 2378 O O . VAL B 1 70 ? 1.095 16.266 -5.32 1 98.81 70 VAL B O 1
ATOM 2381 N N . PRO B 1 71 ? 1.692 17.688 -6.961 1 98.44 71 PRO B N 1
ATOM 2382 C CA . PRO B 1 71 ? 2.219 16.641 -7.836 1 98.44 71 PRO B CA 1
ATOM 2383 C C . PRO B 1 71 ? 3.641 16.219 -7.469 1 98.44 71 PRO B C 1
ATOM 2385 O O . PRO B 1 71 ? 4.598 16.609 -8.148 1 98.44 71 PRO B O 1
ATOM 2388 N N . ILE B 1 72 ? 3.766 15.375 -6.535 1 98.38 72 ILE B N 1
ATOM 2389 C CA . ILE B 1 72 ? 5.09 14.898 -6.148 1 98.38 72 ILE B CA 1
ATOM 2390 C C . ILE B 1 72 ? 5.152 13.375 -6.301 1 98.38 72 ILE B C 1
ATOM 2392 O O . ILE B 1 72 ? 4.125 12.695 -6.23 1 98.38 72 ILE B O 1
ATOM 2396 N N . LEU B 1 73 ? 6.406 12.867 -6.48 1 97.31 73 LEU B N 1
ATOM 2397 C CA . LEU B 1 73 ? 6.664 11.43 -6.535 1 97.31 73 LEU B CA 1
ATOM 2398 C C . LEU B 1 73 ? 6.766 10.844 -5.129 1 97.31 73 LEU B C 1
ATOM 2400 O O . LEU B 1 73 ? 7.09 11.555 -4.176 1 97.31 73 LEU B O 1
ATOM 2404 N N . ASP B 1 74 ? 6.414 9.57 -5.059 1 96.5 74 ASP B N 1
ATOM 2405 C CA . ASP B 1 74 ? 6.715 8.836 -3.832 1 96.5 74 ASP B CA 1
ATOM 2406 C C . ASP B 1 74 ? 8.141 8.281 -3.855 1 96.5 74 ASP B C 1
ATOM 2408 O O . ASP B 1 74 ? 8.336 7.078 -4.023 1 96.5 74 ASP B O 1
ATOM 2412 N N . ALA B 1 75 ? 8.992 9.211 -3.621 1 96.69 75 ALA B N 1
ATOM 2413 C CA . ALA B 1 75 ? 10.414 8.883 -3.676 1 96.69 75 ALA B CA 1
ATOM 2414 C C . ALA B 1 75 ? 11.172 9.523 -2.516 1 96.69 75 ALA B C 1
ATOM 2416 O O . ALA B 1 75 ? 10.852 10.633 -2.098 1 96.69 75 ALA B O 1
ATOM 2417 N N . GLU B 1 76 ? 12.203 8.875 -2.1 1 97.5 76 GLU B N 1
ATOM 2418 C CA . GLU B 1 76 ? 12.898 9.25 -0.874 1 97.5 76 GLU B CA 1
ATOM 2419 C C . GLU B 1 76 ? 13.578 10.609 -1.02 1 97.5 76 GLU B C 1
ATOM 2421 O O . GLU B 1 76 ? 13.773 11.32 -0.033 1 97.5 76 GLU B O 1
ATOM 2426 N N . GLY B 1 77 ? 13.875 10.938 -2.213 1 98.38 77 GLY B N 1
ATOM 2427 C CA . GLY B 1 77 ? 14.602 12.18 -2.438 1 98.38 77 GLY B CA 1
ATOM 2428 C C . GLY B 1 77 ? 13.695 13.383 -2.604 1 98.38 77 GLY B C 1
ATOM 2429 O O . GLY B 1 77 ? 14.172 14.516 -2.678 1 98.38 77 GLY B O 1
ATOM 2430 N N . VAL B 1 78 ? 12.383 13.195 -2.656 1 98.75 78 VAL B N 1
ATOM 2431 C CA . VAL B 1 78 ? 11.43 14.273 -2.859 1 98.75 78 VAL B CA 1
ATOM 2432 C C . VAL B 1 78 ? 11.312 15.109 -1.584 1 98.75 78 VAL B C 1
ATOM 2434 O O . VAL B 1 78 ? 11.211 14.562 -0.483 1 98.75 78 VAL B O 1
ATOM 2437 N N . ASP B 1 79 ? 11.328 16.422 -1.72 1 98.88 79 ASP B N 1
ATOM 2438 C CA . ASP B 1 79 ? 11.266 17.359 -0.594 1 98.88 79 ASP B CA 1
ATOM 2439 C C . ASP B 1 79 ? 9.82 17.609 -0.167 1 98.88 79 ASP B C 1
ATOM 2441 O O . ASP B 1 79 ? 9.227 18.625 -0.536 1 98.88 79 ASP B O 1
ATOM 2445 N N . LEU B 1 80 ? 9.32 16.797 0.662 1 98.88 80 LEU B N 1
ATOM 2446 C CA . LEU B 1 80 ? 7.949 16.875 1.142 1 98.88 80 LEU B CA 1
ATOM 2447 C C . LEU B 1 80 ? 7.75 18.141 1.988 1 98.88 80 LEU B C 1
ATOM 2449 O O . LEU B 1 80 ? 6.738 18.828 1.85 1 98.88 80 LEU B O 1
ATOM 2453 N N . VAL B 1 81 ? 8.609 18.422 2.885 1 98.88 81 VAL B N 1
ATOM 2454 C CA . VAL B 1 81 ? 8.453 19.5 3.863 1 98.88 81 VAL B CA 1
ATOM 2455 C C . VAL B 1 81 ? 8.258 20.828 3.141 1 98.88 81 VAL B C 1
ATOM 2457 O O . VAL B 1 81 ? 7.434 21.656 3.553 1 98.88 81 VAL B O 1
ATOM 2460 N N . ALA B 1 82 ? 8.961 20.984 2.1 1 98.56 82 ALA B N 1
ATOM 2461 C CA . ALA B 1 82 ? 8.859 22.234 1.337 1 98.56 82 ALA B CA 1
ATOM 2462 C C . ALA B 1 82 ? 7.461 22.406 0.756 1 98.56 82 ALA B C 1
ATOM 2464 O O . ALA B 1 82 ? 7.059 23.531 0.417 1 98.56 82 ALA B O 1
ATOM 2465 N N . THR B 1 83 ? 6.703 21.359 0.603 1 98.62 83 THR B N 1
ATOM 2466 C CA . THR B 1 83 ? 5.395 21.406 -0.042 1 98.62 83 THR B CA 1
ATOM 2467 C C . THR B 1 83 ? 4.281 21.516 0.996 1 98.62 83 THR B C 1
ATOM 2469 O O . THR B 1 83 ? 3.111 21.672 0.645 1 98.62 83 THR B O 1
ATOM 2472 N N . LEU B 1 84 ? 4.543 21.531 2.246 1 98.88 84 LEU B N 1
ATOM 2473 C CA . LEU B 1 84 ? 3.551 21.344 3.297 1 98.88 84 LEU B CA 1
ATOM 2474 C C . LEU B 1 84 ? 2.762 22.625 3.531 1 98.88 84 LEU B C 1
ATOM 2476 O O . LEU B 1 84 ? 1.557 22.578 3.787 1 98.88 84 LEU B O 1
ATOM 2480 N N . PRO B 1 85 ? 3.371 23.828 3.457 1 98.69 85 PRO B N 1
ATOM 2481 C CA . PRO B 1 85 ? 2.666 25.031 3.875 1 98.69 85 PRO B CA 1
ATOM 2482 C C . PRO B 1 85 ? 1.353 25.25 3.123 1 98.69 85 PRO B C 1
ATOM 2484 O O . PRO B 1 85 ? 0.3 25.406 3.746 1 98.69 85 PRO B O 1
ATOM 2487 N N . PRO B 1 86 ? 1.338 25.172 1.797 1 98.69 86 PRO B N 1
ATOM 2488 C CA . PRO B 1 86 ? 0.04 25.359 1.141 1 98.69 86 PRO B CA 1
ATOM 2489 C C . PRO B 1 86 ? -0.951 24.234 1.483 1 98.69 86 PRO B C 1
ATOM 2491 O O . PRO B 1 86 ? -2.162 24.469 1.504 1 98.69 86 PRO B O 1
ATOM 2494 N N . MET B 1 87 ? -0.485 23.062 1.748 1 98.88 87 MET B N 1
ATOM 2495 C CA . MET B 1 87 ? -1.364 21.953 2.119 1 98.88 87 MET B CA 1
ATOM 2496 C C . MET B 1 87 ? -2.021 22.203 3.471 1 98.88 87 MET B C 1
ATOM 2498 O O . MET B 1 87 ? -3.225 21.984 3.631 1 98.88 87 MET B O 1
ATOM 2502 N N . PHE B 1 88 ? -1.21 22.734 4.363 1 98.88 88 PHE B N 1
ATOM 2503 C CA . PHE B 1 88 ? -1.74 23.047 5.684 1 98.88 88 PHE B CA 1
ATOM 2504 C C . PHE B 1 88 ? -2.762 24.172 5.594 1 98.88 88 PHE B C 1
ATOM 2506 O O . PHE B 1 88 ? -3.812 24.125 6.234 1 98.88 88 PHE B O 1
ATOM 2513 N N . GLY B 1 89 ? -2.395 25.156 4.809 1 98.81 89 GLY B N 1
ATOM 2514 C CA . GLY B 1 89 ? -3.354 26.234 4.594 1 98.81 89 GLY B CA 1
ATOM 2515 C C . GLY B 1 89 ? -4.68 25.75 4.047 1 98.81 89 GLY B C 1
ATOM 2516 O O . GLY B 1 89 ? -5.742 26.203 4.473 1 98.81 89 GLY B O 1
ATOM 2517 N N . PHE B 1 90 ? -4.609 24.828 3.125 1 98.94 90 PHE B N 1
ATOM 2518 C CA . PHE B 1 90 ? -5.797 24.25 2.502 1 98.94 90 PHE B CA 1
ATOM 2519 C C . PHE B 1 90 ? -6.656 23.531 3.535 1 98.94 90 PHE B C 1
ATOM 2521 O O . PHE B 1 90 ? -7.875 23.703 3.564 1 98.94 90 PHE B O 1
ATOM 2528 N N . ILE B 1 91 ? -6.047 22.734 4.395 1 98.88 91 ILE B N 1
ATOM 2529 C CA . ILE B 1 91 ? -6.754 21.984 5.426 1 98.88 91 ILE B CA 1
ATOM 2530 C C . ILE B 1 91 ? -7.391 22.938 6.422 1 98.88 91 ILE B C 1
ATOM 2532 O O . ILE B 1 91 ? -8.562 22.797 6.77 1 98.88 91 ILE B O 1
ATOM 2536 N N . GLU B 1 92 ? -6.684 23.969 6.824 1 98.81 92 GLU B N 1
ATOM 2537 C CA . GLU B 1 92 ? -7.176 24.938 7.801 1 98.81 92 GLU B CA 1
ATOM 2538 C C . GLU B 1 92 ? -8.344 25.75 7.23 1 98.81 92 GLU B C 1
ATOM 2540 O O . GLU B 1 92 ? -9.305 26.031 7.941 1 98.81 92 GLU B O 1
ATOM 2545 N N . ALA B 1 93 ? -8.203 26.125 6.023 1 98.62 93 ALA B N 1
ATOM 2546 C CA . ALA B 1 93 ? -9.266 26.891 5.387 1 98.62 93 ALA B CA 1
ATOM 2547 C C . ALA B 1 93 ? -10.555 26.062 5.312 1 98.62 93 ALA B C 1
ATOM 2549 O O . ALA B 1 93 ? -11.648 26.609 5.523 1 98.62 93 ALA B O 1
ATOM 2550 N N . ALA B 1 94 ? -10.406 24.828 4.957 1 98.56 94 ALA B N 1
ATOM 2551 C CA . ALA B 1 94 ? -11.57 23.953 4.91 1 98.56 94 ALA B CA 1
ATOM 2552 C C . ALA B 1 94 ? -12.219 23.828 6.285 1 98.56 94 ALA B C 1
ATOM 2554 O O . ALA B 1 94 ? -13.438 23.922 6.414 1 98.56 94 ALA B O 1
ATOM 2555 N N . ALA B 1 95 ? -11.414 23.609 7.281 1 97.69 95 ALA B N 1
ATOM 2556 C CA . ALA B 1 95 ? -11.906 23.453 8.648 1 97.69 95 ALA B CA 1
ATOM 2557 C C . ALA B 1 95 ? -12.633 24.719 9.102 1 97.69 95 ALA B C 1
ATOM 2559 O O . ALA B 1 95 ? -13.664 24.641 9.773 1 97.69 95 ALA B O 1
ATOM 2560 N N . ALA B 1 96 ? -12.094 25.844 8.781 1 97.69 96 ALA B N 1
ATOM 2561 C CA . ALA B 1 96 ? -12.664 27.125 9.18 1 97.69 96 ALA B CA 1
ATOM 2562 C C . ALA B 1 96 ? -14.07 27.312 8.609 1 97.69 96 ALA B C 1
ATOM 2564 O O . ALA B 1 96 ? -14.906 28 9.195 1 97.69 96 ALA B O 1
ATOM 2565 N N . LYS B 1 97 ? -14.352 26.594 7.539 1 97.06 97 LYS B N 1
ATOM 2566 C CA . LYS B 1 97 ? -15.656 26.688 6.879 1 97.06 97 LYS B CA 1
ATOM 2567 C C . LYS B 1 97 ? -16.562 25.531 7.285 1 97.06 97 LYS B C 1
ATOM 2569 O O . LYS B 1 97 ? -17.641 25.359 6.73 1 97.06 97 LYS B O 1
ATOM 2574 N N . GLY B 1 98 ? -16.047 24.719 8.141 1 97.31 98 GLY B N 1
ATOM 2575 C CA . GLY B 1 98 ? -16.812 23.547 8.547 1 97.31 98 GLY B CA 1
ATOM 2576 C C . GLY B 1 98 ? -16.766 22.438 7.523 1 97.31 98 GLY B C 1
ATOM 2577 O O . GLY B 1 98 ? -17.625 21.547 7.523 1 97.31 98 GLY B O 1
ATOM 2578 N N . GLY B 1 99 ? -15.797 22.469 6.688 1 98.5 99 GLY B N 1
ATOM 2579 C CA . GLY B 1 99 ? -15.68 21.484 5.629 1 98.5 99 GLY B CA 1
ATOM 2580 C C . GLY B 1 99 ? -14.953 20.219 6.074 1 98.5 99 GLY B C 1
ATOM 2581 O O . GLY B 1 99 ? -14.43 20.156 7.188 1 98.5 99 GLY B O 1
ATOM 2582 N N . VAL B 1 100 ? -15.008 19.219 5.223 1 98.75 100 VAL B N 1
ATOM 2583 C CA . VAL B 1 100 ? -14.32 17.938 5.41 1 98.75 100 VAL B CA 1
ATOM 2584 C C . VAL B 1 100 ? -13.273 17.75 4.32 1 98.75 100 VAL B C 1
ATOM 2586 O O . VAL B 1 100 ? -13.578 17.859 3.129 1 98.75 100 VAL B O 1
ATOM 2589 N N . VAL B 1 101 ? -12.047 17.5 4.738 1 98.94 101 VAL B N 1
ATOM 2590 C CA . VAL B 1 101 ? -10.945 17.359 3.793 1 98.94 101 VAL B CA 1
ATOM 2591 C C . VAL B 1 101 ? -10.578 15.875 3.66 1 98.94 101 VAL B C 1
ATOM 2593 O O . VAL B 1 101 ? -10.375 15.188 4.664 1 98.94 101 VAL B O 1
ATOM 2596 N N . LEU B 1 102 ? -10.547 15.398 2.451 1 98.88 102 LEU B N 1
ATOM 2597 C CA . LEU B 1 102 ? -9.93 14.109 2.137 1 98.88 102 LEU B CA 1
ATOM 2598 C C . LEU B 1 102 ? -8.508 14.305 1.628 1 98.88 102 LEU B C 1
ATOM 2600 O O . LEU B 1 102 ? -8.281 14.992 0.63 1 98.88 102 LEU B O 1
ATOM 2604 N N . VAL B 1 103 ? -7.543 13.781 2.332 1 98.94 103 VAL B N 1
ATOM 2605 C CA . VAL B 1 103 ? -6.168 13.703 1.857 1 98.94 103 VAL B CA 1
ATOM 2606 C C . VAL B 1 103 ? -5.902 12.32 1.265 1 98.94 103 VAL B C 1
ATOM 2608 O O . VAL B 1 103 ? -6.125 11.305 1.924 1 98.94 103 VAL B O 1
ATOM 2611 N N . HIS B 1 104 ? -5.484 12.32 0.003 1 98.75 104 HIS B N 1
ATOM 2612 C CA . HIS B 1 104 ? -5.227 11.008 -0.582 1 98.75 104 HIS B CA 1
ATOM 2613 C C . HIS B 1 104 ? -4.012 11.047 -1.506 1 98.75 104 HIS B C 1
ATOM 2615 O O . HIS B 1 104 ? -3.609 12.117 -1.964 1 98.75 104 HIS B O 1
ATOM 2621 N N . CYS B 1 105 ? -3.395 9.961 -1.684 1 98.06 105 CYS B N 1
ATOM 2622 C CA . CYS B 1 105 ? -2.482 9.672 -2.785 1 98.06 105 CYS B CA 1
ATOM 2623 C C . CYS B 1 105 ? -2.924 8.438 -3.555 1 98.06 105 CYS B C 1
ATOM 2625 O O . CYS B 1 105 ? -4.117 8.234 -3.781 1 98.06 105 CYS B O 1
ATOM 2627 N N . MET B 1 106 ? -1.98 7.695 -4.059 1 94.94 106 MET B N 1
ATOM 2628 C CA . MET B 1 106 ? -2.412 6.527 -4.82 1 94.94 106 MET B CA 1
ATOM 2629 C C . MET B 1 106 ? -2.986 5.457 -3.895 1 94.94 106 MET B C 1
ATOM 2631 O O . MET B 1 106 ? -4.121 5.016 -4.082 1 94.94 106 MET B O 1
ATOM 2635 N N . MET B 1 107 ? -2.244 5.195 -2.826 1 95.75 107 MET B N 1
ATOM 2636 C CA . MET B 1 107 ? -2.682 4.086 -1.983 1 95.75 107 MET B CA 1
ATOM 2637 C C . MET B 1 107 ? -3.021 4.57 -0.578 1 95.75 107 MET B C 1
ATOM 2639 O O . MET B 1 107 ? -3.566 3.816 0.23 1 95.75 107 MET B O 1
ATOM 2643 N N . GLY B 1 108 ? -2.711 5.801 -0.241 1 97.62 108 GLY B N 1
ATOM 2644 C CA . GLY B 1 108 ? -2.945 6.273 1.115 1 97.62 108 GLY B CA 1
ATOM 2645 C C . GLY B 1 108 ? -1.989 5.672 2.129 1 97.62 108 GLY B C 1
ATOM 2646 O O . GLY B 1 108 ? -2.357 5.453 3.285 1 97.62 108 GLY B O 1
ATOM 2647 N N . ILE B 1 109 ? -0.773 5.422 1.739 1 97.81 109 ILE B N 1
ATOM 2648 C CA . ILE B 1 109 ? 0.137 4.668 2.594 1 97.81 109 ILE B CA 1
ATOM 2649 C C . ILE B 1 109 ? 1.362 5.52 2.922 1 97.81 109 ILE B C 1
ATOM 2651 O O . ILE B 1 109 ? 1.904 5.438 4.027 1 97.81 109 ILE B O 1
ATOM 2655 N N . SER B 1 110 ? 1.801 6.414 2.039 1 98.25 110 SER B N 1
ATOM 2656 C CA . SER B 1 110 ? 3.07 7.113 2.213 1 98.25 110 SER B CA 1
ATOM 2657 C C . SER B 1 110 ? 2.893 8.625 2.088 1 98.25 110 SER B C 1
ATOM 2659 O O . SER B 1 110 ? 2.939 9.344 3.086 1 98.25 110 SER B O 1
ATOM 2661 N N . ARG B 1 111 ? 2.568 9.141 0.909 1 98.69 111 ARG B N 1
ATOM 2662 C CA . ARG B 1 111 ? 2.51 10.578 0.658 1 98.69 111 ARG B CA 1
ATOM 2663 C C . ARG B 1 111 ? 1.392 11.234 1.465 1 98.69 111 ARG B C 1
ATOM 2665 O O . ARG B 1 111 ? 1.622 12.211 2.178 1 98.69 111 ARG B O 1
ATOM 2672 N N . SER B 1 112 ? 0.191 10.68 1.284 1 98.88 112 SER B N 1
ATOM 2673 C CA . SER B 1 112 ? -0.934 11.227 2.035 1 98.88 112 SER B CA 1
ATOM 2674 C C . SER B 1 112 ? -0.745 11.031 3.535 1 98.88 112 SER B C 1
ATOM 2676 O O . SER B 1 112 ? -1.028 11.93 4.324 1 98.88 112 SER B O 1
ATOM 2678 N N . ALA B 1 113 ? -0.242 9.852 3.881 1 98.94 113 ALA B N 1
ATOM 2679 C CA . ALA B 1 113 ? 0.024 9.578 5.289 1 98.94 113 ALA B CA 1
ATOM 2680 C C . ALA B 1 113 ? 1.03 10.57 5.863 1 98.94 113 ALA B C 1
ATOM 2682 O O . ALA B 1 113 ? 0.819 11.117 6.945 1 98.94 113 ALA B O 1
ATOM 2683 N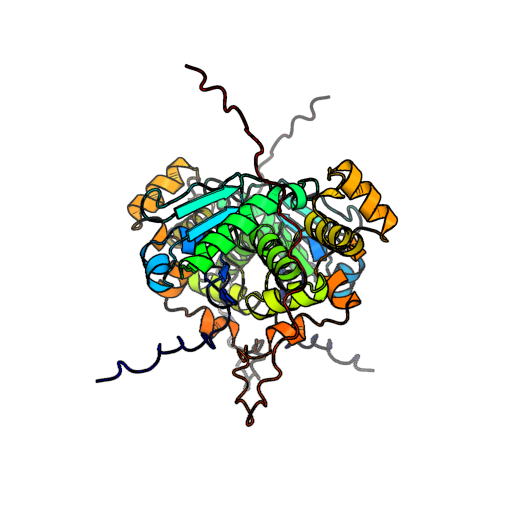 N . SER B 1 114 ? 2.07 10.789 5.145 1 98.94 114 SER B N 1
ATOM 2684 C CA . SER B 1 114 ? 3.096 11.727 5.594 1 98.94 114 SER B CA 1
ATOM 2685 C C . SER B 1 114 ? 2.529 13.133 5.75 1 98.94 114 SER B C 1
ATOM 2687 O O . SER B 1 114 ? 2.885 13.852 6.688 1 98.94 114 SER B O 1
ATOM 2689 N N . THR B 1 115 ? 1.682 13.492 4.867 1 98.94 115 THR B N 1
ATOM 2690 C CA . THR B 1 115 ? 1.055 14.812 4.902 1 98.94 115 THR B CA 1
ATOM 2691 C C . THR B 1 115 ? 0.191 14.969 6.148 1 98.94 115 THR B C 1
ATOM 2693 O O . THR B 1 115 ? 0.288 15.977 6.855 1 98.94 115 THR B O 1
ATOM 2696 N N . VAL B 1 116 ? -0.579 13.992 6.43 1 98.94 116 VAL B N 1
ATOM 2697 C CA . VAL B 1 116 ? -1.482 14.039 7.574 1 98.94 116 VAL B CA 1
ATOM 2698 C C . VAL B 1 116 ? -0.675 14.008 8.875 1 98.94 116 VAL B C 1
ATOM 2700 O O . VAL B 1 116 ? -0.979 14.734 9.82 1 98.94 116 VAL B O 1
ATOM 2703 N N . ILE B 1 117 ? 0.357 13.156 8.93 1 98.94 117 ILE B N 1
ATOM 2704 C CA . ILE B 1 117 ? 1.246 13.117 10.086 1 98.94 117 ILE B CA 1
ATOM 2705 C C . ILE B 1 117 ? 1.851 14.5 10.32 1 98.94 117 ILE B C 1
ATOM 2707 O O . ILE B 1 117 ? 1.801 15.023 11.438 1 98.94 117 ILE B O 1
ATOM 2711 N N . ALA B 1 118 ? 2.338 15.094 9.281 1 98.94 118 ALA B N 1
ATOM 2712 C CA . ALA B 1 118 ? 2.977 16.406 9.375 1 98.94 118 ALA B CA 1
ATOM 2713 C C . ALA B 1 118 ? 1.986 17.469 9.852 1 98.94 118 ALA B C 1
ATOM 2715 O O . ALA B 1 118 ? 2.336 18.328 10.648 1 98.94 118 ALA B O 1
ATOM 2716 N N . TYR B 1 119 ? 0.825 17.375 9.328 1 98.94 119 TYR B N 1
ATOM 2717 C CA . TYR B 1 119 ? -0.191 18.344 9.727 1 98.94 119 TYR B CA 1
ATOM 2718 C C . TYR B 1 119 ? -0.469 18.25 11.227 1 98.94 119 TYR B C 1
ATOM 2720 O O . TYR B 1 119 ? -0.557 19.266 11.906 1 98.94 119 TYR B O 1
ATOM 2728 N N . LEU B 1 120 ? -0.619 17 11.734 1 98.88 120 LEU B N 1
ATOM 2729 C CA . LEU B 1 120 ? -0.861 16.812 13.156 1 98.88 120 LEU B CA 1
ATOM 2730 C C . LEU B 1 120 ? 0.317 17.312 13.984 1 98.88 120 LEU B C 1
ATOM 2732 O O . LEU B 1 120 ? 0.126 17.938 15.031 1 98.88 120 LEU B O 1
ATOM 2736 N N . MET B 1 121 ? 1.525 17 13.508 1 98.88 121 MET B N 1
ATOM 2737 C CA . MET B 1 121 ? 2.713 17.516 14.188 1 98.88 121 MET B CA 1
ATOM 2738 C C . MET B 1 121 ? 2.639 19.031 14.336 1 98.88 121 MET B C 1
ATOM 2740 O O . MET B 1 121 ? 2.852 19.562 15.43 1 98.88 121 MET B O 1
ATOM 2744 N N . TRP B 1 122 ? 2.299 19.641 13.266 1 98.56 122 TRP B N 1
ATOM 2745 C CA . TRP B 1 122 ? 2.275 21.094 13.195 1 98.56 122 TRP B CA 1
ATOM 2746 C C . TRP B 1 122 ? 1.105 21.656 13.992 1 98.56 122 TRP B C 1
ATOM 2748 O O . TRP B 1 122 ? 1.278 22.578 14.797 1 98.56 122 TRP B O 1
ATOM 2758 N N . LYS B 1 123 ? -0.018 21.109 13.812 1 98.12 123 LYS B N 1
ATOM 2759 C CA . LYS B 1 123 ? -1.249 21.609 14.406 1 98.12 123 LYS B CA 1
ATOM 2760 C C . LYS B 1 123 ? -1.239 21.438 15.922 1 98.12 123 LYS B C 1
ATOM 2762 O O . LYS B 1 123 ? -1.699 22.312 16.656 1 98.12 123 LYS B O 1
ATOM 2767 N N . GLU B 1 124 ? -0.712 20.281 16.359 1 97.81 124 GLU B N 1
ATOM 2768 C CA . GLU B 1 124 ? -0.804 19.953 17.781 1 97.81 124 GLU B CA 1
ATOM 2769 C C . GLU B 1 124 ? 0.556 20.062 18.469 1 97.81 124 GLU B C 1
ATOM 2771 O O . GLU B 1 124 ? 0.669 19.844 19.672 1 97.81 124 GLU B O 1
ATOM 2776 N N . HIS B 1 125 ? 1.511 20.406 17.766 1 97.75 125 HIS B N 1
ATOM 2777 C CA . HIS B 1 125 ? 2.867 20.547 18.281 1 97.75 125 HIS B CA 1
ATOM 2778 C C . HIS B 1 125 ? 3.318 19.266 18.984 1 97.75 125 HIS B C 1
ATOM 2780 O O . HIS B 1 125 ? 3.779 19.328 20.125 1 97.75 125 HIS B O 1
ATOM 2786 N N . ILE B 1 126 ? 3.166 18.156 18.328 1 98.38 126 ILE B N 1
ATOM 2787 C CA . ILE B 1 126 ? 3.607 16.859 18.844 1 98.38 126 ILE B CA 1
ATOM 2788 C C . ILE B 1 126 ? 4.664 16.266 17.922 1 98.38 126 ILE B C 1
ATOM 2790 O O . ILE B 1 126 ? 4.789 16.688 16.766 1 98.38 126 ILE B O 1
ATOM 2794 N N . GLY B 1 127 ? 5.465 15.383 18.406 1 98.69 127 GLY B N 1
ATOM 2795 C CA . GLY B 1 127 ? 6.543 14.781 17.625 1 98.69 127 GLY B CA 1
ATOM 2796 C C . GLY B 1 127 ? 6.059 13.781 16.594 1 98.69 127 GLY B C 1
ATOM 2797 O O . GLY B 1 127 ? 4.871 13.445 16.562 1 98.69 127 GLY B O 1
ATOM 2798 N N . PHE B 1 128 ? 7.023 13.32 15.812 1 98.88 128 PHE B N 1
ATOM 2799 C CA . PHE B 1 128 ? 6.734 12.422 1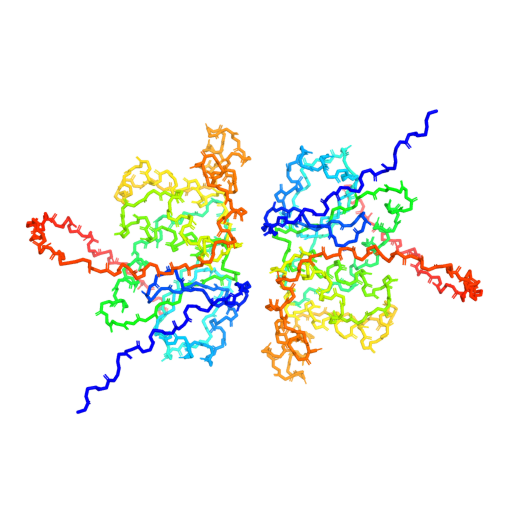4.703 1 98.88 128 PHE B CA 1
ATOM 2800 C C . PHE B 1 128 ? 6.074 11.141 15.195 1 98.88 128 PHE B C 1
ATOM 2802 O O . PHE B 1 128 ? 5.047 10.727 14.664 1 98.88 128 PHE B O 1
ATOM 2809 N N . VAL B 1 129 ? 6.648 10.508 16.172 1 98.88 129 VAL B N 1
ATOM 2810 C CA . VAL B 1 129 ? 6.188 9.203 16.641 1 98.88 129 VAL B CA 1
ATOM 2811 C C . VAL B 1 129 ? 4.766 9.32 17.172 1 98.88 129 VAL B C 1
ATOM 2813 O O . VAL B 1 129 ? 3.902 8.5 16.844 1 98.88 129 VAL B O 1
ATOM 2816 N N . ALA B 1 130 ? 4.492 10.328 17.938 1 98.81 130 ALA B N 1
ATOM 2817 C CA . ALA B 1 130 ? 3.158 10.531 18.484 1 98.81 130 ALA B CA 1
ATOM 2818 C C . ALA B 1 130 ? 2.133 10.773 17.391 1 98.81 130 ALA B C 1
ATOM 2820 O O . ALA B 1 130 ? 1.039 10.203 17.406 1 98.81 130 ALA B O 1
ATOM 2821 N N . ALA B 1 131 ? 2.473 11.648 16.469 1 98.88 131 ALA B N 1
ATOM 2822 C CA . ALA B 1 131 ? 1.571 11.953 15.359 1 98.88 131 ALA B CA 1
ATOM 2823 C C . ALA B 1 131 ? 1.338 10.719 14.484 1 98.88 131 ALA B C 1
ATOM 2825 O O . ALA B 1 131 ? 0.201 10.422 14.117 1 98.88 131 ALA B O 1
ATOM 2826 N N . ALA B 1 132 ? 2.414 10.008 14.203 1 98.88 132 ALA B N 1
ATOM 2827 C CA . ALA B 1 132 ? 2.332 8.812 13.367 1 98.88 132 ALA B CA 1
ATOM 2828 C C . ALA B 1 132 ? 1.492 7.73 14.039 1 98.88 132 ALA B C 1
ATOM 2830 O O . ALA B 1 132 ? 0.757 7 13.367 1 98.88 132 ALA B O 1
ATOM 2831 N N . GLU B 1 133 ? 1.649 7.637 15.32 1 98.62 133 GLU B N 1
ATOM 2832 C CA . GLU B 1 133 ? 0.859 6.668 16.062 1 98.62 133 GLU B CA 1
ATOM 2833 C C . GLU B 1 133 ? -0.635 6.945 15.93 1 98.62 133 GLU B C 1
ATOM 2835 O O . GLU B 1 133 ? -1.431 6.016 15.766 1 98.62 133 GLU B O 1
ATOM 2840 N N . ARG B 1 134 ? -0.968 8.148 15.969 1 97.75 134 ARG B N 1
ATOM 2841 C CA . ARG B 1 134 ? -2.369 8.539 15.844 1 97.75 134 ARG B CA 1
ATOM 2842 C C . ARG B 1 134 ? -2.9 8.219 14.453 1 97.75 134 ARG B C 1
ATOM 2844 O O . ARG B 1 134 ? -4.02 7.719 14.305 1 97.75 134 ARG B O 1
ATOM 2851 N N . VAL B 1 135 ? -2.174 8.523 13.477 1 98.56 135 VAL B N 1
ATOM 2852 C CA . VAL B 1 135 ? -2.609 8.234 12.109 1 98.56 135 VAL B CA 1
ATOM 2853 C C . VAL B 1 135 ? -2.674 6.719 11.906 1 98.56 135 VAL B C 1
ATOM 2855 O O . VAL B 1 135 ? -3.598 6.215 11.266 1 98.56 135 VAL B O 1
ATOM 2858 N N . TYR B 1 136 ? -1.694 5.992 12.445 1 98.12 136 TYR B N 1
ATOM 2859 C CA . TYR B 1 136 ? -1.65 4.543 12.305 1 98.12 136 TYR B CA 1
ATOM 2860 C C . TYR B 1 136 ? -2.832 3.889 13.016 1 98.12 136 TYR B C 1
ATOM 2862 O O . TYR B 1 136 ? -3.355 2.871 12.547 1 98.12 136 TYR B O 1
ATOM 2870 N N . ALA B 1 137 ? -3.246 4.453 14.094 1 96.5 137 ALA B N 1
ATOM 2871 C CA . ALA B 1 137 ? -4.41 3.928 14.805 1 96.5 137 ALA B CA 1
ATOM 2872 C C . ALA B 1 137 ? -5.66 3.992 13.93 1 96.5 137 ALA B C 1
ATOM 2874 O O . ALA B 1 137 ? -6.52 3.109 14 1 96.5 137 ALA B O 1
ATOM 2875 N N . ALA B 1 138 ? -5.734 4.984 13.156 1 96.06 138 ALA B N 1
ATOM 2876 C CA . ALA B 1 138 ? -6.879 5.148 12.258 1 96.06 138 ALA B CA 1
ATOM 2877 C C . ALA B 1 138 ? -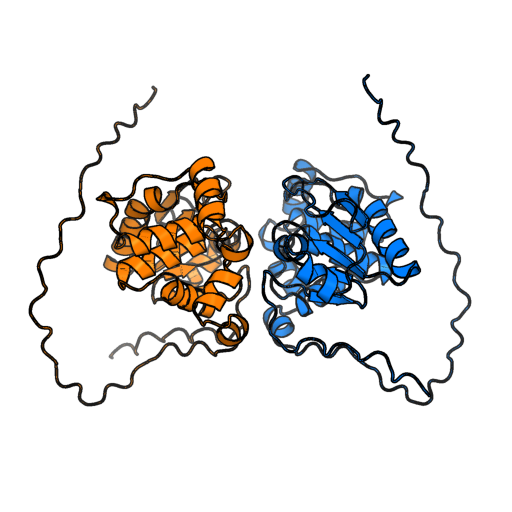6.723 4.297 11 1 96.06 138 ALA B C 1
ATOM 2879 O O . ALA B 1 138 ? -7.691 3.715 10.516 1 96.06 138 ALA B O 1
ATOM 2880 N N . ARG B 1 139 ? -5.52 4.219 10.508 1 96.38 139 ARG B N 1
ATOM 2881 C CA . ARG B 1 139 ? -5.203 3.525 9.266 1 96.38 139 ARG B CA 1
ATOM 2882 C C . ARG B 1 139 ? -3.971 2.641 9.43 1 96.38 139 ARG B C 1
ATOM 2884 O O . ARG B 1 139 ? -2.879 2.998 8.984 1 96.38 139 ARG B O 1
ATOM 2891 N N . PRO B 1 140 ? -4.156 1.442 9.938 1 95.31 140 PRO B N 1
ATOM 2892 C CA . PRO B 1 140 ? -3.047 0.616 10.414 1 95.31 140 PRO B CA 1
ATOM 2893 C C . PRO B 1 140 ? -2.301 -0.083 9.281 1 95.31 140 PRO B C 1
ATOM 2895 O O . PRO B 1 140 ? -1.951 -1.26 9.398 1 95.31 140 PRO B O 1
ATOM 2898 N N . PHE B 1 141 ? -2.049 0.612 8.234 1 95.25 141 PHE B N 1
ATOM 2899 C CA . PHE B 1 141 ? -1.229 0.103 7.145 1 95.25 141 PHE B CA 1
ATOM 2900 C C . PHE B 1 141 ? -0.486 1.239 6.453 1 95.25 141 PHE B C 1
ATOM 2902 O O . PHE B 1 141 ? -0.018 1.084 5.32 1 95.25 141 PHE B O 1
ATOM 2909 N N . ILE B 1 142 ? -0.484 2.381 7.105 1 98.06 142 ILE B N 1
ATOM 2910 C CA . ILE B 1 142 ? 0.367 3.441 6.574 1 98.06 142 ILE B CA 1
ATOM 2911 C C . ILE B 1 142 ? 1.835 3.068 6.766 1 98.06 142 ILE B C 1
ATOM 2913 O O . ILE B 1 142 ? 2.18 2.328 7.688 1 98.06 142 ILE B O 1
ATOM 2917 N N . SER B 1 143 ? 2.652 3.607 5.906 1 98.12 143 SER B N 1
ATOM 2918 C CA . SER B 1 143 ? 4.098 3.412 5.945 1 98.12 143 SER B CA 1
ATOM 2919 C C . SER B 1 143 ? 4.82 4.453 5.094 1 98.12 143 SER B C 1
ATOM 2921 O O . SER B 1 143 ? 5.293 4.145 3.996 1 98.12 143 SER B O 1
ATOM 2923 N N . PRO B 1 144 ? 4.949 5.668 5.66 1 98.62 144 PRO B N 1
ATOM 2924 C CA . PRO B 1 144 ? 5.738 6.66 4.926 1 98.62 144 PRO B CA 1
ATOM 2925 C C . PRO B 1 144 ? 7.078 6.109 4.438 1 98.62 144 PRO B C 1
ATOM 2927 O O . PRO B 1 144 ? 7.73 5.344 5.156 1 98.62 144 PRO B O 1
ATOM 2930 N N . ASN B 1 145 ? 7.445 6.488 3.207 1 96.94 145 ASN B N 1
ATOM 2931 C CA . ASN B 1 145 ? 8.758 6.027 2.77 1 96.94 145 ASN B CA 1
ATOM 2932 C C . ASN B 1 145 ? 9.875 6.594 3.646 1 96.94 145 ASN B C 1
ATOM 2934 O O . ASN B 1 145 ? 9.68 7.605 4.324 1 96.94 145 ASN B O 1
ATOM 2938 N N . PRO B 1 146 ? 11.055 6.051 3.592 1 97.56 146 PRO B N 1
ATOM 2939 C CA . PRO B 1 146 ? 12.117 6.441 4.516 1 97.56 146 PRO B CA 1
ATOM 2940 C C . PRO B 1 146 ? 12.531 7.902 4.359 1 97.56 146 PRO B C 1
ATOM 2942 O O . PRO B 1 146 ? 12.883 8.555 5.348 1 97.56 146 PRO B O 1
ATOM 2945 N N . GLY B 1 147 ? 12.492 8.398 3.176 1 98.56 147 GLY B N 1
ATOM 2946 C CA . GLY B 1 147 ? 12.812 9.805 2.979 1 98.56 147 GLY B CA 1
ATOM 2947 C C . GLY B 1 147 ? 11.859 10.742 3.693 1 98.56 147 GLY B C 1
ATOM 2948 O O . GLY B 1 147 ? 12.289 11.719 4.312 1 98.56 147 GLY B O 1
ATOM 2949 N N . PHE B 1 148 ? 10.602 10.461 3.611 1 98.88 148 PHE B N 1
ATOM 2950 C CA . PHE B 1 148 ? 9.602 11.273 4.285 1 98.88 148 PHE B CA 1
ATOM 2951 C C . PHE B 1 148 ? 9.711 11.133 5.797 1 98.88 148 PHE B C 1
ATOM 2953 O O . PHE B 1 148 ? 9.586 12.117 6.527 1 98.88 148 PHE B O 1
ATOM 2960 N N . VAL B 1 149 ? 9.984 9.914 6.266 1 98.81 149 VAL B N 1
ATOM 2961 C CA . VAL B 1 149 ? 10.203 9.68 7.688 1 98.81 149 VAL B CA 1
ATOM 2962 C C . VAL B 1 149 ? 11.352 10.555 8.188 1 98.81 149 VAL B C 1
ATOM 2964 O O . VAL B 1 149 ? 11.203 11.289 9.172 1 98.81 149 VAL B O 1
ATOM 2967 N N . LEU B 1 150 ? 12.43 10.516 7.48 1 98.75 150 LEU B N 1
ATOM 2968 C CA . LEU B 1 150 ? 13.617 11.25 7.895 1 98.75 150 LEU B CA 1
ATOM 2969 C C . LEU B 1 150 ? 13.367 12.758 7.863 1 98.75 150 LEU B C 1
ATOM 2971 O O . LEU B 1 150 ? 13.781 13.477 8.773 1 98.75 150 LEU B O 1
ATOM 2975 N N . GLN B 1 151 ? 12.727 13.219 6.852 1 98.81 151 GLN B N 1
ATOM 2976 C CA . GLN B 1 151 ? 12.43 14.648 6.738 1 98.81 151 GLN B CA 1
ATOM 2977 C C . GLN B 1 151 ? 11.586 15.133 7.918 1 98.81 151 GLN B C 1
ATOM 2979 O O . GLN B 1 151 ? 11.883 16.172 8.516 1 98.81 151 GLN B O 1
ATOM 2984 N N . LEU B 1 152 ? 10.562 14.375 8.219 1 98.88 152 LEU B N 1
ATOM 2985 C CA . LEU B 1 152 ? 9.664 14.828 9.266 1 98.88 152 LEU B CA 1
ATOM 2986 C C . LEU B 1 152 ? 10.344 14.773 10.633 1 98.88 152 LEU B C 1
ATOM 2988 O O . LEU B 1 152 ? 10.102 15.625 11.484 1 98.88 152 LEU B O 1
ATOM 2992 N N . ARG B 1 153 ? 11.195 13.797 10.789 1 98.62 153 ARG B N 1
ATOM 2993 C CA . ARG B 1 153 ? 11.961 13.719 12.031 1 98.62 153 ARG B CA 1
ATOM 2994 C C . ARG B 1 153 ? 12.984 14.844 12.125 1 98.62 153 ARG B C 1
ATOM 2996 O O . ARG B 1 153 ? 13.203 15.406 13.195 1 98.62 153 ARG B O 1
ATOM 3003 N N . LEU B 1 154 ? 13.609 15.102 11.039 1 98.19 154 LEU B N 1
ATOM 3004 C CA . LEU B 1 154 ? 14.547 16.219 11 1 98.19 154 LEU B CA 1
ATOM 3005 C C . LEU B 1 154 ? 13.82 17.547 11.234 1 98.19 154 LEU B C 1
ATOM 3007 O O . LEU B 1 154 ? 14.312 18.406 11.969 1 98.19 154 LEU B O 1
ATOM 3011 N N . TRP B 1 155 ? 12.727 17.656 10.578 1 98.56 155 TRP B N 1
ATOM 3012 C CA . TRP B 1 155 ? 11.891 18.844 10.758 1 98.56 155 TRP B CA 1
ATOM 3013 C C . TRP B 1 155 ? 11.484 19.016 12.219 1 98.56 155 TRP B C 1
ATOM 3015 O O . TRP B 1 155 ? 11.492 20.125 12.75 1 98.56 155 TRP B O 1
ATOM 3025 N N . GLU B 1 156 ? 11.133 17.953 12.859 1 98.5 156 GLU B N 1
ATOM 3026 C CA . GLU B 1 156 ? 10.844 17.953 14.289 1 98.5 156 GLU B CA 1
ATOM 3027 C C . GLU B 1 156 ? 12.031 18.484 15.094 1 98.5 156 GLU B C 1
ATOM 3029 O O . GLU B 1 156 ? 11.867 19.328 15.969 1 98.5 156 GLU B O 1
ATOM 3034 N N . LYS B 1 157 ? 13.156 17.984 14.789 1 96.81 157 LYS B N 1
ATOM 3035 C CA . LYS B 1 157 ? 14.367 18.375 15.508 1 96.81 157 LYS B CA 1
ATOM 3036 C C . LYS B 1 157 ? 14.664 19.859 15.336 1 96.81 157 LYS B C 1
ATOM 3038 O O . LYS B 1 157 ? 15.25 20.484 16.219 1 96.81 157 LYS B O 1
ATOM 3043 N N . MET B 1 158 ? 14.18 20.375 14.297 1 95.81 158 MET B N 1
ATOM 3044 C CA . MET B 1 158 ? 14.43 21.781 14 1 95.81 158 MET B CA 1
ATOM 3045 C C . MET B 1 158 ? 13.305 22.672 14.531 1 95.81 158 MET B C 1
ATOM 3047 O O . MET B 1 158 ? 13.227 23.844 14.195 1 95.81 158 MET B O 1
ATOM 3051 N N . GLY B 1 159 ? 12.414 22.078 15.211 1 95.94 159 GLY B N 1
ATOM 3052 C CA . GLY B 1 159 ? 11.352 22.844 15.859 1 95.94 159 GLY B CA 1
ATOM 3053 C C . GLY B 1 159 ? 10.148 23.062 14.969 1 95.94 159 GLY B C 1
ATOM 3054 O O . GLY B 1 159 ? 9.367 24 15.18 1 95.94 159 GLY B O 1
ATOM 3055 N N . MET B 1 160 ? 10.094 22.266 13.883 1 96.69 160 MET B N 1
ATOM 3056 C CA . MET B 1 160 ? 8.992 22.344 12.922 1 96.69 160 MET B CA 1
ATOM 3057 C C . MET B 1 160 ? 8.859 23.75 12.359 1 96.69 160 MET B C 1
ATOM 3059 O O . MET B 1 160 ? 7.746 24.25 12.211 1 96.69 160 MET B O 1
ATOM 3063 N N . ASP B 1 161 ? 10.031 24.359 12.156 1 94.38 161 ASP B N 1
ATOM 3064 C CA . ASP B 1 161 ? 10.133 25.688 11.57 1 94.38 161 ASP B CA 1
ATOM 3065 C C . ASP B 1 161 ? 10.359 25.609 10.062 1 94.38 161 ASP B C 1
ATOM 3067 O O . ASP B 1 161 ? 11.398 25.141 9.609 1 94.38 161 ASP B O 1
ATOM 3071 N N . PHE B 1 162 ? 9.398 26.125 9.289 1 97 162 PHE B N 1
ATOM 3072 C CA . PHE B 1 162 ? 9.516 26.078 7.836 1 97 162 PHE B CA 1
ATOM 3073 C C . PHE B 1 162 ? 10.625 27 7.352 1 97 162 PHE B C 1
ATOM 3075 O O . PHE B 1 162 ? 11.289 26.719 6.352 1 97 162 PHE B O 1
ATOM 3082 N N . ALA B 1 163 ? 10.812 28.094 8.016 1 95.5 163 ALA B N 1
ATOM 3083 C CA . ALA B 1 163 ? 11.812 29.078 7.629 1 95.5 163 ALA B CA 1
ATOM 3084 C C . ALA B 1 163 ? 13.219 28.5 7.727 1 95.5 163 ALA B C 1
ATOM 3086 O O . ALA B 1 163 ? 14.102 28.859 6.938 1 95.5 163 ALA B O 1
ATOM 3087 N N . GLY B 1 164 ? 13.477 27.625 8.602 1 95.56 164 GLY B N 1
ATOM 3088 C CA . GLY B 1 164 ? 14.789 27.031 8.82 1 95.56 164 GLY B CA 1
ATOM 3089 C C . GLY B 1 164 ? 15.039 25.797 7.977 1 95.56 164 GLY B C 1
ATOM 3090 O O . GLY B 1 164 ? 16.141 25.25 7.984 1 95.56 164 GLY B O 1
ATOM 3091 N N . TRP B 1 165 ? 14.023 25.344 7.301 1 97.44 165 TRP B N 1
ATOM 3092 C CA . TRP B 1 165 ? 14.172 24.141 6.488 1 97.44 165 TRP B CA 1
ATOM 3093 C C . TRP B 1 165 ? 15.109 24.391 5.312 1 97.44 165 TRP B C 1
ATOM 3095 O O . TRP B 1 165 ? 14.914 25.344 4.547 1 97.44 165 TRP B O 1
ATOM 3105 N N . GLN B 1 166 ? 16.141 23.547 5.129 1 95.31 166 GLN B N 1
ATOM 3106 C CA . GLN B 1 166 ? 17.234 23.797 4.184 1 95.31 166 GLN B CA 1
ATOM 3107 C C . GLN B 1 166 ? 17.016 23.016 2.887 1 95.31 166 GLN B C 1
ATOM 3109 O O . GLN B 1 166 ? 17.859 23.047 1.996 1 95.31 166 GLN B O 1
ATOM 3114 N N . GLY B 1 167 ? 16.031 22.312 2.805 1 97.56 167 GLY B N 1
ATOM 3115 C CA . GLY B 1 167 ? 15.766 21.562 1.595 1 97.56 167 GLY B CA 1
ATOM 3116 C C . GLY B 1 167 ? 16.125 20.094 1.727 1 97.56 167 GLY B C 1
ATOM 3117 O O . GLY B 1 167 ? 16.672 19.672 2.746 1 97.56 167 GLY B O 1
ATOM 3118 N N . TRP B 1 168 ? 15.742 19.266 0.735 1 98.5 168 TRP B N 1
ATOM 3119 C CA . TRP B 1 168 ? 15.945 17.828 0.696 1 98.5 168 TRP B CA 1
ATOM 3120 C C . TRP B 1 168 ? 16.219 17.359 -0.727 1 98.5 168 TRP B C 1
ATOM 3122 O O . TRP B 1 168 ? 15.875 18.031 -1.693 1 98.5 168 TRP B O 1
ATOM 3132 N N . SER B 1 169 ? 16.969 16.359 -0.853 1 98.38 169 SER B N 1
ATOM 3133 C CA . SER B 1 169 ? 17.344 15.758 -2.127 1 98.38 169 SER B CA 1
ATOM 3134 C C . SER B 1 169 ? 17.734 14.297 -1.951 1 98.38 169 SER B C 1
ATOM 3136 O O . SER B 1 169 ? 17.828 13.805 -0.826 1 98.38 169 SER B O 1
ATOM 3138 N N . ARG B 1 170 ? 17.859 13.648 -3.064 1 97.81 170 ARG B N 1
ATOM 3139 C CA . ARG B 1 170 ? 18.328 12.266 -3.018 1 97.81 170 ARG B CA 1
ATOM 3140 C C . ARG B 1 170 ? 19.672 12.164 -2.324 1 97.81 170 ARG B C 1
ATOM 3142 O O . ARG B 1 170 ? 19.922 11.242 -1.547 1 97.81 170 ARG B O 1
ATOM 3149 N N . THR B 1 171 ? 20.547 13.078 -2.574 1 98 171 THR B N 1
ATOM 3150 C CA . THR B 1 171 ? 21.859 13.102 -1.953 1 98 171 THR B CA 1
ATOM 3151 C C . THR B 1 171 ? 21.734 13.297 -0.444 1 98 171 THR B C 1
ATOM 3153 O O . THR B 1 171 ? 22.391 12.586 0.331 1 98 171 THR B O 1
ATOM 3156 N N . LYS B 1 172 ? 20.938 14.25 -0.067 1 98.19 172 LYS B N 1
ATOM 3157 C CA . LYS B 1 172 ? 20.734 14.492 1.358 1 98.19 172 LYS B CA 1
ATOM 3158 C C . LYS B 1 172 ? 20.125 13.273 2.047 1 98.19 172 LYS B C 1
ATOM 3160 O O . LYS B 1 172 ? 20.484 12.961 3.188 1 98.19 172 LYS B O 1
ATOM 3165 N N . PHE B 1 173 ? 19.266 12.641 1.37 1 98.31 173 PHE B N 1
ATOM 3166 C CA . PHE B 1 173 ? 18.672 11.414 1.886 1 98.31 173 PHE B CA 1
ATOM 3167 C C . PHE B 1 173 ? 19.734 10.375 2.178 1 98.31 173 PHE B C 1
ATOM 3169 O O . PHE B 1 173 ? 19.812 9.836 3.287 1 98.31 173 PHE B O 1
ATOM 3176 N N . LEU B 1 174 ? 20.547 10.133 1.266 1 97.12 174 LEU B N 1
ATOM 3177 C CA . LEU B 1 174 ? 21.594 9.117 1.403 1 97.12 174 LEU B CA 1
ATOM 3178 C C . LEU B 1 174 ? 22.562 9.484 2.52 1 97.12 174 LEU B C 1
ATOM 3180 O O . LEU B 1 174 ? 22.984 8.617 3.295 1 97.12 174 LEU B O 1
ATOM 3184 N N . GLU B 1 175 ? 22.906 10.711 2.613 1 97.69 175 GLU B N 1
ATOM 3185 C CA . GLU B 1 175 ? 23.797 11.18 3.672 1 97.69 175 GLU B CA 1
ATOM 3186 C C . GLU B 1 175 ? 23.156 10.992 5.047 1 97.69 175 GLU B C 1
ATOM 3188 O O . GLU B 1 175 ? 23.812 10.562 5.992 1 97.69 175 GLU B O 1
ATOM 3193 N N . THR B 1 176 ? 21.906 11.289 5.102 1 97.5 176 THR B N 1
ATOM 3194 C CA . THR B 1 176 ? 21.188 11.195 6.371 1 97.5 176 THR B C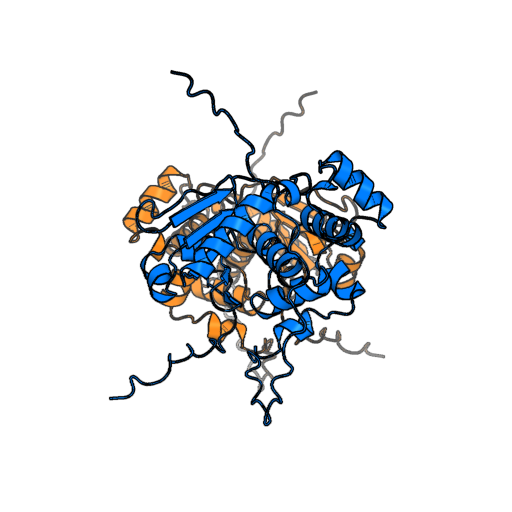A 1
ATOM 3195 C C . THR B 1 176 ? 21.031 9.742 6.801 1 97.5 176 THR B C 1
ATOM 3197 O O . THR B 1 176 ? 21.141 9.422 7.988 1 97.5 176 THR B O 1
ATOM 3200 N N . VAL B 1 177 ? 20.75 8.883 5.895 1 96.44 177 VAL B N 1
ATOM 3201 C CA . VAL B 1 177 ? 20.641 7.461 6.18 1 96.44 177 VAL B CA 1
ATOM 3202 C C . VAL B 1 177 ? 21.953 6.961 6.801 1 96.44 177 VAL B C 1
ATOM 3204 O O . VAL B 1 177 ? 21.922 6.23 7.797 1 96.44 177 VAL B O 1
ATOM 3207 N N . GLU B 1 178 ? 23 7.328 6.184 1 95.56 178 GLU B N 1
ATOM 3208 C CA . GLU B 1 178 ? 24.312 6.918 6.699 1 95.56 178 GLU B CA 1
ATOM 3209 C C . GLU B 1 178 ? 24.547 7.465 8.109 1 95.56 178 GLU B C 1
ATOM 3211 O O . GLU B 1 178 ? 25.047 6.75 8.977 1 95.56 178 GLU B O 1
ATOM 3216 N N . GLU B 1 179 ? 24.156 8.664 8.305 1 96.25 179 GLU B N 1
ATOM 3217 C CA . GLU B 1 179 ? 24.359 9.336 9.578 1 96.25 179 GLU B CA 1
ATOM 3218 C C . GLU B 1 179 ? 23.484 8.719 10.672 1 96.25 179 GLU B C 1
ATOM 3220 O O . GLU B 1 179 ? 23.875 8.68 11.836 1 96.25 179 GLU B O 1
ATOM 3225 N N . TRP B 1 180 ? 22.328 8.25 10.281 1 94.88 180 TRP B N 1
ATOM 3226 C CA . TRP B 1 180 ? 21.328 7.828 11.273 1 94.88 180 TRP B CA 1
ATOM 3227 C C . TRP B 1 180 ? 21.328 6.312 11.43 1 94.88 180 TRP B C 1
ATOM 3229 O O . TRP B 1 180 ? 20.328 5.73 11.859 1 94.88 180 TRP B O 1
ATOM 3239 N N . GLY B 1 181 ? 22.312 5.641 11.016 1 90.62 181 GLY B N 1
ATOM 3240 C CA . GLY B 1 181 ? 22.484 4.238 11.359 1 90.62 181 GLY B CA 1
ATOM 3241 C C . GLY B 1 181 ? 22.031 3.299 10.258 1 90.62 181 GLY B C 1
ATOM 3242 O O . GLY B 1 181 ? 21.719 2.135 10.516 1 90.62 181 GLY B O 1
ATOM 3243 N N . GLY B 1 182 ? 21.844 3.816 9.07 1 91.56 182 GLY B N 1
ATOM 3244 C CA . GLY B 1 182 ? 21.531 2.949 7.941 1 91.56 182 GLY B CA 1
ATOM 3245 C C . GLY B 1 182 ? 20.047 2.893 7.617 1 91.56 182 GLY B C 1
ATOM 3246 O O . GLY B 1 182 ? 19.234 3.434 8.359 1 91.56 182 GLY B O 1
ATOM 3247 N N . MET B 1 183 ? 19.703 2.188 6.559 1 89.31 183 MET B N 1
ATOM 3248 C CA . MET B 1 183 ? 18.344 2.146 6.008 1 89.31 183 MET B CA 1
ATOM 3249 C C . MET B 1 183 ? 17.375 1.512 6.996 1 89.31 183 MET B C 1
ATOM 3251 O O . MET B 1 183 ? 16.25 1.991 7.164 1 89.31 183 MET B O 1
ATOM 3255 N N . ASN B 1 184 ? 17.781 0.481 7.613 1 86.88 184 ASN B N 1
ATOM 3256 C CA . ASN B 1 184 ? 16.906 -0.224 8.539 1 86.88 184 ASN B CA 1
ATOM 3257 C C . ASN B 1 184 ? 16.422 0.692 9.664 1 86.88 184 ASN B C 1
ATOM 3259 O O . ASN B 1 184 ? 15.273 0.598 10.094 1 86.88 184 ASN B O 1
ATOM 3263 N N . ALA B 1 185 ? 17.266 1.562 10.031 1 91 185 ALA B N 1
ATOM 3264 C CA . ALA B 1 185 ? 16.938 2.471 11.125 1 91 185 ALA B CA 1
ATOM 3265 C C . ALA B 1 185 ? 15.992 3.576 10.656 1 91 185 ALA B C 1
ATOM 3267 O O . ALA B 1 185 ? 15.383 4.27 11.469 1 91 185 ALA B O 1
ATOM 3268 N N . CYS B 1 186 ? 15.852 3.656 9.391 1 93.88 186 CYS B N 1
ATOM 3269 C CA . CYS B 1 186 ? 15.102 4.773 8.836 1 93.88 186 CYS B CA 1
ATOM 3270 C C . CYS B 1 186 ? 13.727 4.32 8.352 1 93.88 186 CYS B C 1
ATOM 3272 O O . CYS B 1 186 ? 12.898 5.145 7.957 1 93.88 186 CYS B O 1
ATOM 3274 N N . MET B 1 187 ? 13.469 3.037 8.5 1 94.94 187 MET B N 1
ATOM 3275 C CA . MET B 1 187 ? 12.164 2.502 8.117 1 94.94 187 MET B CA 1
ATOM 3276 C C . MET B 1 187 ? 11.094 2.896 9.125 1 94.94 187 MET B C 1
ATOM 3278 O O . MET B 1 187 ? 11.352 2.934 10.328 1 94.94 187 MET B O 1
ATOM 3282 N N . PHE B 1 188 ? 9.961 3.1 8.617 1 97.94 188 PHE B N 1
ATOM 3283 C CA . PHE B 1 188 ? 8.844 3.541 9.445 1 97.94 188 PHE B CA 1
ATOM 3284 C C . PHE B 1 188 ? 8.664 2.619 10.641 1 97.94 188 PHE B C 1
ATOM 3286 O O . PHE B 1 188 ? 8.586 3.082 11.781 1 97.94 188 PHE B O 1
ATOM 3293 N N . ASP B 1 189 ? 8.641 1.333 10.43 1 95.88 189 ASP B N 1
ATOM 3294 C CA . ASP B 1 189 ? 8.414 0.355 11.492 1 95.88 189 ASP B CA 1
ATOM 3295 C C . ASP B 1 189 ? 9.508 0.435 12.547 1 95.88 189 ASP B C 1
ATOM 3297 O O . ASP B 1 189 ? 9.227 0.357 13.75 1 95.88 189 ASP B O 1
ATOM 3301 N N . SER B 1 190 ? 10.688 0.579 12.102 1 95.12 190 SER B N 1
ATOM 3302 C CA . SER B 1 190 ? 11.82 0.653 13.016 1 95.12 190 SER B CA 1
ATOM 3303 C C . SER B 1 190 ? 11.758 1.912 13.867 1 95.12 190 SER B C 1
ATOM 3305 O O . SER B 1 190 ? 12 1.86 15.078 1 95.12 190 SER B O 1
ATOM 3307 N N . VAL B 1 191 ? 11.414 2.994 13.227 1 97.69 191 VAL B N 1
ATOM 3308 C CA . VAL B 1 191 ? 11.352 4.273 13.922 1 97.69 191 VAL B CA 1
ATOM 3309 C C . VAL B 1 191 ? 10.25 4.227 14.984 1 97.69 191 VAL B C 1
ATOM 3311 O O . VAL B 1 191 ? 10.445 4.68 16.109 1 97.69 191 VAL B O 1
ATOM 3314 N N . MET B 1 192 ? 9.094 3.674 14.633 1 98.25 192 MET B N 1
ATOM 3315 C CA . MET B 1 192 ? 7.996 3.553 15.594 1 98.25 192 MET B CA 1
ATOM 3316 C C . MET B 1 192 ? 8.398 2.66 16.766 1 98.25 192 MET B C 1
ATOM 3318 O O . MET B 1 192 ? 8.148 3.002 17.922 1 98.25 192 MET B O 1
ATOM 3322 N N . ARG B 1 193 ? 9.023 1.602 16.438 1 96.31 193 ARG B N 1
ATOM 3323 C CA . ARG B 1 193 ? 9.469 0.673 17.469 1 96.31 193 ARG B CA 1
ATOM 3324 C C . ARG B 1 193 ? 10.477 1.336 18.406 1 96.31 193 ARG B C 1
ATOM 3326 O O . ARG B 1 193 ? 10.375 1.216 19.625 1 96.31 193 ARG B O 1
ATOM 3333 N N . GLU B 1 194 ? 11.414 1.992 17.828 1 96.5 194 GLU B N 1
ATOM 3334 C CA . GLU B 1 194 ? 12.43 2.686 18.625 1 96.5 194 GLU B CA 1
ATOM 3335 C C . GLU B 1 194 ? 11.797 3.777 19.484 1 96.5 194 GLU B C 1
ATOM 3337 O O . GLU B 1 194 ? 12.305 4.09 20.562 1 96.5 194 GLU B O 1
ATOM 3342 N N . GLY B 1 195 ? 10.695 4.332 19.016 1 97.69 195 GLY B N 1
ATOM 3343 C CA . GLY B 1 195 ? 9.969 5.344 19.75 1 97.69 195 GLY B CA 1
ATOM 3344 C C . GLY B 1 195 ? 9.062 4.762 20.828 1 97.69 195 GLY B C 1
ATOM 3345 O O . GLY B 1 195 ? 8.359 5.496 21.516 1 97.69 195 GLY B O 1
ATOM 3346 N N . GLY B 1 196 ? 9.086 3.428 20.938 1 97.25 196 GLY B N 1
ATOM 3347 C CA . GLY B 1 196 ? 8.328 2.756 21.984 1 97.25 196 GLY B CA 1
ATOM 3348 C C . GLY B 1 196 ? 6.918 2.387 21.547 1 97.25 196 GLY B C 1
ATOM 3349 O O . GLY B 1 196 ? 6.066 2.09 22.391 1 97.25 196 GLY B O 1
ATOM 3350 N N . VAL B 1 197 ? 6.66 2.424 20.312 1 97.25 197 VAL B N 1
ATOM 3351 C CA . VAL B 1 197 ? 5.316 2.145 19.828 1 97.25 197 VAL B CA 1
ATOM 3352 C C . VAL B 1 197 ? 5.281 0.778 19.141 1 97.25 197 VAL B C 1
ATOM 3354 O O . VAL B 1 197 ? 6.039 0.528 18.203 1 97.25 197 VAL B O 1
ATOM 3357 N N . SER B 1 198 ? 4.441 -0.115 19.609 1 95.44 198 SER B N 1
ATOM 3358 C CA . SER B 1 198 ? 4.148 -1.377 18.938 1 95.44 198 SER B CA 1
ATOM 3359 C C . SER B 1 198 ? 3.02 -1.217 17.922 1 95.44 198 SER B C 1
ATOM 3361 O O . SER B 1 198 ? 1.855 -1.068 18.312 1 95.44 198 SER B O 1
ATOM 3363 N N . LEU B 1 199 ? 3.373 -1.302 16.719 1 94.75 199 LEU B N 1
ATOM 3364 C CA . LEU B 1 199 ? 2.363 -1.151 15.672 1 94.75 199 LEU B CA 1
ATOM 3365 C C . LEU B 1 199 ? 1.314 -2.254 15.766 1 94.75 199 LEU B C 1
ATOM 3367 O O . LEU B 1 199 ? 0.137 -2.023 15.484 1 94.75 199 LEU B O 1
ATOM 3371 N N . GLU B 1 200 ? 1.731 -3.418 16.125 1 90.88 200 GLU B N 1
ATOM 3372 C CA . GLU B 1 200 ? 0.795 -4.516 16.359 1 90.88 200 GLU B CA 1
ATOM 3373 C C . GLU B 1 200 ? -0.229 -4.145 17.422 1 90.88 200 GLU B C 1
ATOM 3375 O O . GLU B 1 200 ? -1.424 -4.402 17.266 1 90.88 200 GLU B O 1
ATOM 3380 N N . ALA B 1 201 ? 0.207 -3.547 18.469 1 92.12 201 ALA B N 1
ATOM 3381 C CA . ALA B 1 201 ? -0.676 -3.164 19.562 1 92.12 201 ALA B CA 1
ATOM 3382 C C . ALA B 1 201 ? -1.613 -2.035 19.156 1 92.12 201 ALA B C 1
ATOM 3384 O O . ALA B 1 201 ? -2.793 -2.033 19.516 1 92.12 201 ALA B O 1
ATOM 3385 N N . VAL B 1 202 ? -1.08 -1.108 18.344 1 93.5 202 VAL B N 1
ATOM 3386 C CA . VAL B 1 202 ? -1.851 0.057 17.922 1 93.5 202 VAL B CA 1
ATOM 3387 C C . VAL B 1 202 ? -2.975 -0.376 16.984 1 93.5 202 VAL B C 1
ATOM 3389 O O . VAL B 1 202 ? -4.074 0.183 17.016 1 93.5 202 VAL B O 1
ATOM 3392 N N . SER B 1 203 ? -2.725 -1.371 16.188 1 87.56 203 SER B N 1
ATOM 3393 C CA . SER B 1 203 ? -3.688 -1.821 15.18 1 87.56 203 SER B CA 1
ATOM 3394 C C . SER B 1 203 ? -4.875 -2.525 15.836 1 87.56 203 SER B C 1
ATOM 3396 O O . SER B 1 203 ? -5.941 -2.646 15.227 1 87.56 203 SER B O 1
ATOM 3398 N N . HIS B 1 204 ? -4.809 -3.047 17.078 1 77.12 204 HIS B N 1
ATOM 3399 C CA . HIS B 1 204 ? -5.84 -3.807 17.766 1 77.12 204 HIS B CA 1
ATOM 3400 C C . HIS B 1 204 ? -6.676 -2.902 18.672 1 77.12 204 HIS B C 1
ATOM 3402 O O . HIS B 1 204 ? -7.699 -3.33 19.203 1 77.12 204 HIS B O 1
ATOM 3408 N N . THR B 1 205 ? -6.188 -1.79 18.859 1 63.88 205 THR B N 1
ATOM 3409 C CA . THR B 1 205 ? -6.875 -0.952 19.844 1 63.88 205 THR B CA 1
ATOM 3410 C C . THR B 1 205 ? -8.117 -0.313 19.234 1 63.88 205 THR B C 1
ATOM 3412 O O . THR B 1 205 ? -8.031 0.357 18.203 1 63.88 205 THR B O 1
ATOM 3415 N N . PRO B 1 206 ? -9.273 -0.81 19.844 1 57.06 206 PRO B N 1
ATOM 3416 C CA . PRO B 1 206 ? -10.492 -0.172 19.344 1 57.06 206 PRO B CA 1
ATOM 3417 C C . PRO B 1 206 ? -10.43 1.353 19.391 1 57.06 206 PRO B C 1
ATOM 3419 O O . PRO B 1 206 ? -9.836 1.918 20.312 1 57.06 206 PRO B O 1
ATOM 3422 N N . ARG B 1 207 ? -10.539 2.02 18.391 1 52.62 207 ARG B N 1
ATOM 3423 C CA . ARG B 1 207 ? -10.523 3.463 18.172 1 52.62 207 ARG B CA 1
ATOM 3424 C C . ARG B 1 207 ? -11.516 4.164 19.094 1 52.62 207 ARG B C 1
ATOM 3426 O O . ARG B 1 207 ? -12.727 3.947 19 1 52.62 207 ARG B O 1
ATOM 3433 N N . HIS B 1 208 ? -11.234 4.219 20.5 1 41.66 208 HIS B N 1
ATOM 3434 C CA . HIS B 1 208 ? -12.164 5.082 21.219 1 41.66 208 HIS B CA 1
ATOM 3435 C C . HIS B 1 208 ? -11.984 6.543 20.812 1 41.66 208 HIS B C 1
ATOM 3437 O O . HIS B 1 208 ? -10.875 7.078 20.906 1 41.66 208 HIS B O 1
ATOM 3443 N N . LEU B 1 209 ? -12.555 6.965 19.984 1 40.06 209 LEU B N 1
ATOM 3444 C CA . LEU B 1 209 ? -12.547 8.422 19.969 1 40.06 209 LEU B CA 1
ATOM 3445 C C . LEU B 1 209 ? -12.891 8.984 21.344 1 40.06 209 LEU B C 1
ATOM 3447 O O . LEU B 1 209 ? -13.938 8.656 21.906 1 40.06 209 LEU B O 1
ATOM 3451 N N . GLY B 1 210 ? -11.984 9.148 22.281 1 33.59 210 GLY B N 1
ATOM 3452 C CA . GLY B 1 210 ? -12.133 9.781 23.578 1 33.59 210 GLY B CA 1
ATOM 3453 C C . GLY B 1 210 ? -13.227 10.836 23.609 1 33.59 210 GLY B C 1
ATOM 3454 O O . GLY B 1 210 ? -13.047 11.945 23.094 1 33.59 210 GLY B O 1
ATOM 3455 N N . LEU B 1 211 ? -14.438 10.555 23.766 1 32.38 211 LEU B N 1
ATOM 3456 C CA . LEU B 1 211 ? -15.289 11.531 24.438 1 32.38 211 LEU B CA 1
ATOM 3457 C C . LEU B 1 211 ? -14.914 11.656 25.906 1 32.38 211 LEU B C 1
ATOM 3459 O O . LEU B 1 211 ? -15 10.688 26.656 1 32.38 211 LEU B O 1
ATOM 3463 N N . THR B 1 212 ? -14.031 12.492 26.438 1 30.41 212 THR B N 1
ATOM 3464 C CA . THR B 1 212 ? -13.969 12.938 27.828 1 30.41 212 THR B CA 1
ATOM 3465 C C . THR B 1 212 ? -15.367 13.273 28.344 1 30.41 212 THR B C 1
ATOM 3467 O O . THR B 1 212 ? -16.062 14.125 27.781 1 30.41 212 THR B O 1
ATOM 3470 N N . SER B 1 213 ? -16.094 12.523 28.984 1 30.27 213 SER B N 1
ATOM 3471 C CA . SER B 1 213 ? -17.062 13 29.953 1 30.27 213 SER B CA 1
ATOM 3472 C C . SER B 1 213 ? -16.469 14.055 30.875 1 30.27 213 SER B C 1
ATOM 3474 O O . SER B 1 213 ? -15.469 13.797 31.547 1 30.27 213 SER B O 1
ATOM 3476 N N . GLY B 1 214 ? -16.656 15.391 30.797 1 26.78 214 GLY B N 1
ATOM 3477 C CA . GLY B 1 214 ? -16.375 16.562 31.609 1 26.78 214 GLY B CA 1
ATOM 3478 C C . GLY B 1 214 ? -16.797 16.391 33.062 1 26.78 214 GLY B C 1
ATOM 3479 O O . GLY B 1 214 ? -17.953 16.078 33.344 1 26.78 214 GLY B O 1
ATOM 3480 N N . SER B 1 215 ? -16.172 15.891 34.125 1 28.22 215 SER B N 1
ATOM 3481 C CA . SER B 1 215 ? -16.344 16.531 35.406 1 28.22 215 SER B CA 1
ATOM 3482 C C . SER B 1 215 ? -16.578 18.031 35.25 1 28.22 215 SER B C 1
ATOM 3484 O O . SER B 1 215 ? -16.266 18.609 34.188 1 28.22 215 SER B O 1
ATOM 3486 N N . GLN B 1 216 ? -17.297 18.828 36.344 1 29.62 216 GLN B N 1
ATOM 3487 C CA . GLN B 1 216 ? -17.406 20.281 36.344 1 29.62 216 GLN B CA 1
ATOM 3488 C C . GLN B 1 216 ? -16.078 20.938 35.969 1 29.62 216 GLN B C 1
ATOM 3490 O O . GLN B 1 216 ? -15.094 20.844 36.719 1 29.62 216 GLN B O 1
ATOM 3495 N N . GLY B 1 217 ? -15.641 20.766 34.969 1 24.88 217 GLY B N 1
ATOM 3496 C CA . GLY B 1 217 ? -14.453 21.453 34.5 1 24.88 217 GLY B CA 1
ATOM 3497 C C . GLY B 1 217 ? -14.414 22.922 34.875 1 24.88 217 GLY B C 1
ATOM 3498 O O . GLY B 1 217 ? -15.32 23.688 34.531 1 24.88 217 GLY B O 1
ATOM 3499 N N . GLN B 1 218 ? -13.992 23.094 36.156 1 27.73 218 GLN B N 1
ATOM 3500 C CA . GLN B 1 218 ? -13.648 24.5 36.312 1 27.73 218 GLN B CA 1
ATOM 3501 C C . GLN B 1 218 ? -13.031 25.078 35.062 1 27.73 218 GLN B C 1
ATOM 3503 O O . GLN B 1 218 ? -12.148 24.469 34.438 1 27.73 218 GLN B O 1
ATOM 3508 N N . LEU B 1 219 ? -13.688 26.016 34.406 1 28.69 219 LEU B N 1
ATOM 3509 C CA . LEU B 1 219 ? -13.297 26.953 33.375 1 28.69 219 LEU B CA 1
ATOM 3510 C C . LEU B 1 219 ? -11.836 27.359 33.531 1 28.69 219 LEU B C 1
ATOM 3512 O O . LEU B 1 219 ? -11.484 28.109 34.438 1 28.69 219 LEU B O 1
ATOM 3516 N N . ILE B 1 220 ? -10.945 26.328 33.531 1 30.33 220 ILE B N 1
ATOM 3517 C CA . ILE B 1 220 ? -9.656 27.016 33.562 1 30.33 220 ILE B CA 1
ATOM 3518 C C . ILE B 1 220 ? -9.609 28.062 32.438 1 30.33 220 ILE B C 1
ATOM 3520 O O . ILE B 1 220 ? -9.852 27.75 31.266 1 30.33 220 ILE B O 1
ATOM 3524 N N . VAL B 1 221 ? -9.844 29.281 32.688 1 27.48 221 VAL B N 1
ATOM 3525 C CA . VAL B 1 221 ? -9.695 30.484 31.875 1 27.48 221 VAL B CA 1
ATOM 3526 C C . VAL B 1 221 ? -8.375 30.453 31.109 1 27.48 221 VAL B C 1
ATOM 3528 O O . VAL B 1 221 ? -7.309 30.281 31.703 1 27.48 221 VAL B O 1
ATOM 3531 N N . PRO B 1 222 ? -8.453 29.953 29.875 1 26.92 222 PRO B N 1
ATOM 3532 C CA . PRO B 1 222 ? -7.215 29.922 29.094 1 26.92 222 PRO B CA 1
ATOM 3533 C C . PRO B 1 222 ? -6.355 31.172 29.297 1 26.92 222 PRO B C 1
ATOM 3535 O O . PRO B 1 222 ? -6.887 32.281 29.516 1 26.92 222 PRO B O 1
ATOM 3538 N N . THR B 1 223 ? -5.266 30.953 29.938 1 32.72 223 THR B N 1
ATOM 3539 C CA . THR B 1 223 ? -4.391 32.125 30.016 1 32.72 223 THR B CA 1
ATOM 3540 C C . THR B 1 223 ? -4.324 32.844 28.672 1 32.72 223 THR B C 1
ATOM 3542 O O . THR B 1 223 ? -4.527 32.219 27.625 1 32.72 223 THR B O 1
ATOM 3545 N N . PRO B 1 224 ? -4.207 34.094 28.516 1 28.14 224 PRO B N 1
ATOM 3546 C CA . PRO B 1 224 ? -4.234 34.938 27.312 1 28.14 224 PRO B CA 1
ATOM 3547 C C . PRO B 1 224 ? -3.334 34.406 26.203 1 28.14 224 PRO B C 1
ATOM 3549 O O . PRO B 1 224 ? -2.322 33.75 26.484 1 28.14 224 PRO B O 1
ATOM 3552 N N . ALA B 1 225 ? -3.873 34.094 25 1 34.16 225 ALA B N 1
ATOM 3553 C CA . ALA B 1 225 ? -3.328 33.688 23.719 1 34.16 225 ALA B CA 1
ATOM 3554 C C . ALA B 1 225 ? -1.95 34.312 23.484 1 34.16 225 ALA B C 1
ATOM 3556 O O . ALA B 1 225 ? -1.793 35.531 23.516 1 34.16 225 ALA B O 1
ATOM 3557 N N . VAL B 1 226 ? -0.886 33.594 23.812 1 34.12 226 VAL B N 1
ATOM 3558 C CA . VAL B 1 226 ? 0.375 34.188 23.391 1 34.12 226 VAL B CA 1
ATOM 3559 C C . VAL B 1 226 ? 0.308 34.594 21.922 1 34.12 226 VAL B C 1
ATOM 3561 O O . VAL B 1 226 ? -0.391 33.938 21.141 1 34.12 226 VAL B O 1
ATOM 3564 N N . LYS B 1 227 ? 0.912 35.625 21.391 1 36.69 227 LYS B N 1
ATOM 3565 C CA . LYS B 1 227 ? 0.984 36.312 20.109 1 36.69 227 LYS B CA 1
ATOM 3566 C C . LYS B 1 227 ? 1.418 35.344 19 1 36.69 227 LYS B C 1
ATOM 3568 O O . LYS B 1 227 ? 2.457 34.688 19.109 1 36.69 227 LYS B O 1
ATOM 3573 N N . ARG B 1 228 ? 0.504 34.781 18.172 1 38.41 228 ARG B N 1
ATOM 3574 C CA . ARG B 1 228 ? 0.628 33.938 16.984 1 38.41 228 ARG B CA 1
ATOM 3575 C C . ARG B 1 228 ? 1.681 34.5 16.031 1 38.41 228 ARG B C 1
ATOM 3577 O O . ARG B 1 228 ? 1.634 35.688 15.672 1 38.41 228 ARG B O 1
ATOM 3584 N N . ARG B 1 229 ? 2.836 33.938 15.891 1 37.19 229 ARG B N 1
ATOM 3585 C CA . ARG B 1 229 ? 3.801 34.438 14.93 1 37.19 229 ARG B CA 1
ATOM 3586 C C . ARG B 1 229 ? 3.23 34.406 13.516 1 37.19 229 ARG B C 1
ATOM 3588 O O . ARG B 1 229 ? 2.574 33.438 13.125 1 37.19 229 ARG B O 1
ATOM 3595 N N . PRO B 1 230 ? 3.139 35.5 12.68 1 33.69 230 PRO B N 1
ATOM 3596 C CA . PRO B 1 230 ? 2.539 35.688 11.359 1 33.69 230 PRO B CA 1
ATOM 3597 C C . PRO B 1 230 ? 3.084 34.688 10.32 1 33.69 230 PRO B C 1
ATOM 3599 O O . PRO B 1 230 ? 4.254 34.312 10.391 1 33.69 230 PRO B O 1
ATOM 3602 N N . MET B 1 231 ? 2.268 33.812 9.742 1 38.94 231 MET B N 1
ATOM 3603 C CA . MET B 1 231 ? 2.59 33 8.578 1 38.94 231 MET B CA 1
ATOM 3604 C C . MET B 1 231 ? 3.176 33.844 7.453 1 38.94 231 MET B C 1
ATOM 3606 O O . MET B 1 231 ? 2.676 34.906 7.164 1 38.94 231 MET B O 1
ATOM 3610 N N . PRO B 1 232 ? 4.395 33.75 7.004 1 34.44 232 PRO B N 1
ATOM 3611 C CA . PRO B 1 232 ? 4.863 34.562 5.891 1 34.44 232 PRO B CA 1
ATOM 3612 C C . PRO B 1 232 ? 3.992 34.438 4.645 1 34.44 232 PRO B C 1
ATOM 3614 O O . PRO B 1 232 ? 3.549 33.312 4.316 1 34.44 232 PRO B O 1
ATOM 3617 N N . VAL B 1 233 ? 3.16 35.531 4.273 1 30.88 233 VAL B N 1
ATOM 3618 C CA . VAL B 1 233 ? 2.209 35.719 3.189 1 30.88 233 VAL B CA 1
ATOM 3619 C C . VAL B 1 233 ? 2.816 35.25 1.87 1 30.88 233 VAL B C 1
ATOM 3621 O O . VAL B 1 233 ? 2.23 34.438 1.172 1 30.88 233 VAL B O 1
ATOM 3624 N N . LYS B 1 234 ? 3.211 36.281 0.889 1 34.59 234 LYS B N 1
ATOM 3625 C CA . LYS B 1 234 ? 2.895 36.625 -0.499 1 34.59 234 LYS B CA 1
ATOM 3626 C C . LYS B 1 234 ? 3.857 35.938 -1.46 1 34.59 234 LYS B C 1
ATOM 3628 O O . LYS B 1 234 ? 4.98 36.375 -1.663 1 34.59 234 LYS B O 1
ATOM 3633 N N . PHE B 1 235 ? 4.113 34.656 -1.551 1 28.19 235 PHE B N 1
ATOM 3634 C CA . PHE B 1 235 ? 4.949 34.375 -2.713 1 28.19 235 PHE B CA 1
ATOM 3635 C C . PHE B 1 235 ? 4.168 34.594 -4.004 1 28.19 235 PHE B C 1
ATOM 3637 O O . PHE B 1 235 ? 3.08 34.031 -4.176 1 28.19 235 PHE B O 1
ATOM 3644 N N . GLN B 1 236 ? 4.25 35.719 -4.719 1 24.97 236 GLN B N 1
ATOM 3645 C CA . GLN B 1 236 ? 3.812 36.125 -6.047 1 24.97 236 GLN B CA 1
ATOM 3646 C C . GLN B 1 236 ? 4.332 35.188 -7.121 1 24.97 236 GLN B C 1
ATOM 3648 O O . GLN B 1 236 ? 5.523 35.188 -7.43 1 24.97 236 GLN B O 1
ATOM 3653 N N . HIS B 1 237 ? 4.051 33.906 -7.16 1 25.62 237 HIS B N 1
ATOM 3654 C CA . HIS B 1 237 ? 4.539 33.219 -8.352 1 25.62 237 HIS B CA 1
ATOM 3655 C C . HIS B 1 237 ? 3.824 33.719 -9.602 1 25.62 237 HIS B C 1
ATOM 3657 O O . HIS B 1 237 ? 2.592 33.719 -9.672 1 25.62 237 HIS B O 1
ATOM 3663 N N . ARG B 1 238 ? 4.418 34.594 -10.391 1 25.28 238 ARG B N 1
ATOM 3664 C CA . ARG B 1 238 ? 4.18 35 -11.773 1 25.28 238 ARG B CA 1
ATOM 3665 C C . ARG B 1 238 ? 4.117 33.781 -12.695 1 25.28 238 ARG B C 1
ATOM 3667 O O . ARG B 1 238 ? 5.129 33.125 -12.93 1 25.28 238 ARG B O 1
ATOM 3674 N N . PHE B 1 239 ? 3.051 33.031 -12.633 1 23.23 239 PHE B N 1
ATOM 3675 C CA . PHE B 1 239 ? 2.805 32.062 -13.695 1 23.23 239 PHE B CA 1
ATOM 3676 C C . PHE B 1 239 ? 2.703 32.75 -15.047 1 23.23 239 PHE B C 1
ATOM 3678 O O . PHE B 1 239 ? 1.853 33.625 -15.242 1 23.23 239 PHE B O 1
ATOM 3685 N N . CYS B 1 240 ? 3.842 32.969 -15.727 1 23.09 240 CYS B N 1
ATOM 3686 C CA . CYS B 1 240 ? 3.93 33.375 -17.125 1 23.09 240 CYS B CA 1
ATOM 3687 C C . CYS B 1 240 ? 3.004 32.531 -18 1 23.09 240 CYS B C 1
ATOM 3689 O O . CYS B 1 240 ? 3.109 31.297 -18.016 1 23.09 240 CYS B O 1
ATOM 3691 N N . CYS B 1 241 ? 1.743 33 -18.203 1 21.62 241 CYS B N 1
ATOM 3692 C CA . CYS B 1 241 ? 0.78 32.594 -19.219 1 21.62 241 CYS B CA 1
ATOM 3693 C C . CYS B 1 241 ? 1.432 32.531 -20.594 1 21.62 241 CYS B C 1
ATOM 3695 O O . CYS B 1 241 ? 1.893 33.531 -21.109 1 21.62 241 CYS B O 1
ATOM 3697 N N . ILE B 1 242 ? 2.197 31.531 -20.953 1 20.64 242 ILE B N 1
ATOM 3698 C CA . ILE B 1 242 ? 2.543 31.344 -22.359 1 20.64 242 ILE B CA 1
ATOM 3699 C C . ILE B 1 242 ? 1.272 31.344 -23.203 1 20.64 242 ILE B C 1
ATOM 3701 O O . ILE B 1 242 ? 0.363 30.547 -22.969 1 20.64 242 ILE B O 1
ATOM 3705 N N . SER B 1 243 ? 0.931 32.594 -23.656 1 21.34 243 SER B N 1
ATOM 3706 C CA . SER B 1 243 ? 0.155 32.688 -24.891 1 21.34 243 SER B CA 1
ATOM 3707 C C . SER B 1 243 ? 0.805 31.891 -26.016 1 21.34 243 SER B C 1
ATOM 3709 O O . SER B 1 243 ? 2.031 31.875 -26.141 1 21.34 243 SER B O 1
#

pLDDT: mean 83.12, std 26.73, range [20.64, 98.94]

Radius of gyration: 24.87 Å; Cα contacts (8 Å, |Δi|>4): 716; chains: 2; bounding box: 67×81×65 Å

Organism: Chlamydomonas reinhardtii (NCBI:txid3055)